Protein 7Q3S (pdb70)

Sequence (453 aa):
QQTVILYPSPGVGHIVPMVQLAKVFLRHGCCDVTMVIAEPAASSPDFRIVDLDRVAASNPAITFHVLPPVPYADLAVPGKHHFLLTLQVLRRYNGELE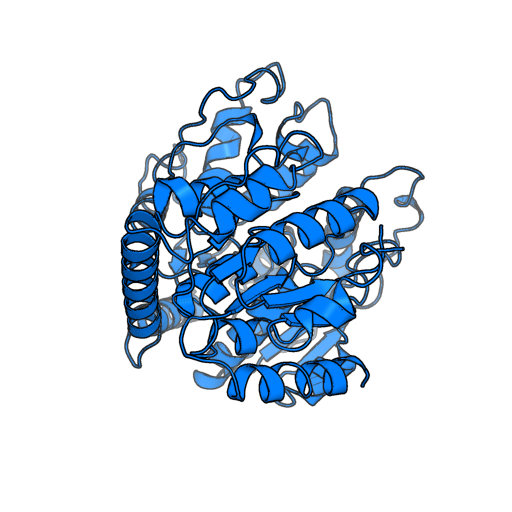RFLRSVPRERLHSLVVGMFCTDAVDVGAKLGVPVYTFFASAAATLAVVAQLPALLSGRRAGLKEELGDTPLQFLGVPPFPASHLVRELLEHPDDDDELCKTMVDVWKRCCTDGSGVLVNTFESLESSPAVQALRDPRCVPGRVLPPVYCVGPLIIGERAAETRHEECLAWLDEQPENSVVFLCFGSRCAHSAEQLRGIAVGLERSGQRFLWSVRTPAALFPEGFLQRTKDRGLVVRSWAPQVEVLRHPSTGAFMTHCGWNSTLEAITAGVPMLCWPFYAEQLMNKVFVTEGMGVGVEMMEGYTTGFIKSEEVEAKVRLLVMESEEGRHLRGRAVALKNEAQAALRDDGPSETSFARFLFDAKNL

Structure (mmCIF, N/CA/C/O backbone):
data_7Q3S
#
_entry.id   7Q3S
#
_cell.length_a   50.188
_cell.length_b   64.874
_cell.length_c   76.502
_cell.angle_alpha   90.000
_cell.angle_beta   93.789
_cell.angle_gamma   90.000
#
_symmetry.space_group_name_H-M   'P 1 21 1'
#
loop_
_entity.id
_entity.type
_entity.pdbx_description
1 polymer Glycosyltransferase
2 non-polymer "URIDINE-5'-DIPHOSPHATE"
3 water water
#
loop_
_atom_site.group_PDB
_atom_site.id
_atom_site.type_symbol
_atom_site.label_atom_id
_atom_site.label_alt_id
_atom_site.label_comp_id
_atom_site.label_asym_id
_atom_site.label_entity_id
_atom_site.label_seq_id
_atom_site.pdbx_PDB_ins_code
_atom_site.Cartn_x
_atom_site.Cartn_y
_atom_site.Cartn_z
_atom_site.occupancy
_atom_site.B_iso_or_equiv
_atom_site.auth_seq_id
_atom_site.auth_comp_id
_atom_site.auth_asym_id
_atom_site.auth_atom_id
_atom_site.pdbx_PDB_model_num
ATOM 1 N N . GLN A 1 6 ? -10.54990 -32.48272 -15.71425 1.000 66.21158 6 GLN A N 1
ATOM 2 C CA . GLN A 1 6 ? -10.30188 -31.28373 -16.52633 1.000 65.69569 6 GLN A CA 1
ATOM 3 C C . GLN A 1 6 ? -11.12491 -30.08763 -16.01520 1.000 62.09446 6 GLN A C 1
ATOM 4 O O . GLN A 1 6 ? -12.35724 -30.08053 -16.08547 1.000 68.03145 6 GLN A O 1
ATOM 17 N N . GLN A 1 7 ? -10.45047 -29.07193 -15.50268 1.000 50.82696 7 GLN A N 1
ATOM 18 C CA . GLN A 1 7 ? -11.17059 -28.04308 -14.77040 1.000 42.98522 7 GLN A CA 1
ATOM 19 C C . GLN A 1 7 ? -11.41630 -26.81783 -15.62368 1.000 36.76150 7 GLN A C 1
ATOM 20 O O . GLN A 1 7 ? -10.79941 -26.61090 -16.65327 1.000 33.65775 7 GLN A O 1
ATOM 34 N N . THR A 1 8 ? -12.33787 -26.01305 -15.16360 1.000 34.79529 8 THR A N 1
ATOM 35 C CA . THR A 1 8 ? -12.82226 -24.85045 -15.87537 1.000 34.57628 8 THR A CA 1
ATOM 36 C C . THR A 1 8 ? -12.59367 -23.64767 -14.98215 1.000 27.63131 8 THR A C 1
ATOM 37 O O . THR A 1 8 ? -12.96782 -23.65706 -13.81032 1.000 26.56227 8 THR A O 1
ATOM 48 N N . VAL A 1 9 ? -11.95281 -22.62214 -15.54285 1.000 25.24633 9 VAL A N 1
ATOM 49 C CA . VAL A 1 9 ? -11.88905 -21.32892 -14.89142 1.000 23.47783 9 VAL A CA 1
ATOM 50 C C . VAL A 1 9 ? -13.03588 -20.51367 -15.43655 1.000 22.35152 9 VAL A C 1
ATOM 51 O O . VAL A 1 9 ? -13.34770 -20.59266 -16.62682 1.000 23.17381 9 VAL A O 1
ATOM 64 N N . ILE A 1 10 ? -13.68074 -19.73758 -14.57056 1.000 22.30536 10 ILE A N 1
ATOM 65 C CA . ILE A 1 10 ? -14.72583 -18.81696 -14.99069 1.000 22.65311 10 ILE A CA 1
ATOM 66 C C . ILE A 1 10 ? -14.13125 -17.42098 -14.89819 1.000 22.19838 10 ILE A C 1
ATOM 67 O O . ILE A 1 10 ? -13.75067 -16.98779 -13.79115 1.000 21.39668 10 ILE A O 1
ATOM 83 N N . LEU A 1 11 ? -14.09056 -16.73482 -16.03369 1.000 21.95550 11 LEU A N 1
ATOM 84 C CA . LEU A 1 11 ? -13.57561 -15.37133 -16.15086 1.000 20.17369 11 LEU A CA 1
ATOM 85 C C . LEU A 1 11 ? -14.79481 -14.45884 -16.24287 1.000 20.98919 11 LEU A C 1
ATOM 86 O O . LEU A 1 11 ? -15.66791 -14.71854 -17.06146 1.000 22.02963 11 LEU A O 1
ATOM 102 N N . TYR A 1 12 ? -14.80991 -13.37387 -15.47786 1.000 19.61805 12 TYR A N 1
ATOM 103 C CA . TYR A 1 12 ? -16.01446 -12.53835 -15.30935 1.000 19.29404 12 TYR A CA 1
ATOM 104 C C . TYR A 1 12 ? -15.58114 -11.10258 -15.36598 1.000 19.52412 12 TYR A C 1
ATOM 105 O O . TYR A 1 12 ? -15.48138 -10.43496 -14.33221 1.000 19.20881 12 TYR A O 1
ATOM 123 N N . PRO A 1 13 ? -15.30431 -10.59012 -16.57676 1.000 19.32549 13 PRO A N 1
ATOM 124 C CA . PRO A 1 13 ? -14.67306 -9.25587 -16.71455 1.000 19.12466 13 PRO A CA 1
ATOM 125 C C . PRO A 1 13 ? -15.66318 -8.13835 -16.39686 1.000 18.63023 13 PRO A C 1
ATOM 126 O O . PRO A 1 13 ? -16.88627 -8.28941 -16.49371 1.000 20.00822 13 PRO A O 1
ATOM 137 N N . SER A 1 14 ? -15.10537 -6.99451 -16.06660 1.000 18.35693 14 SER A N 1
ATOM 138 C CA . SER A 1 14 ? -15.91069 -5.76467 -16.05127 1.000 20.38048 14 SER A CA 1
ATOM 139 C C . SER A 1 14 ? -16.11069 -5.25240 -17.47475 1.000 19.67200 14 SER A C 1
ATOM 140 O O . SER A 1 14 ? -15.58363 -5.76718 -18.44605 1.000 18.76052 14 SER A O 1
ATOM 148 N N . PRO A 1 15 ? -17.01835 -4.29733 -17.66313 1.000 19.41047 15 PRO A N 1
ATOM 149 C CA . PRO A 1 15 ? -17.30164 -3.82312 -19.03236 1.000 19.49598 15 PRO A CA 1
ATOM 150 C C . PRO A 1 15 ? -16.16152 -3.01592 -19.55360 1.000 19.42851 15 PRO A C 1
ATOM 151 O O . PRO A 1 15 ? -15.39372 -2.45864 -18.77319 1.000 18.17042 15 PRO A O 1
ATOM 162 N N . GLY A 1 16 ? -16.06640 -2.98526 -20.88448 1.000 22.37587 16 GLY A N 1
ATOM 163 C CA . GLY A 1 16 ? -15.13313 -2.09332 -21.54561 1.000 24.40267 16 GLY A CA 1
ATOM 164 C C . GLY A 1 16 ? -13.98488 -2.83957 -22.19271 1.000 22.92904 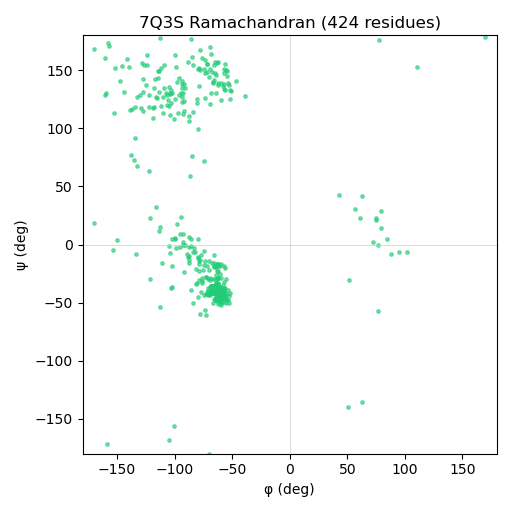16 GLY A C 1
ATOM 165 O O . GLY A 1 16 ? -13.55916 -3.90174 -21.72752 1.000 21.03564 16 GLY A O 1
ATOM 169 N N . VAL A 1 17 ? -13.42280 -2.21606 -23.26043 1.000 22.23457 17 VAL A N 1
ATOM 170 C CA . VAL A 1 17 ? -12.31204 -2.82264 -23.99795 1.000 20.70706 17 VAL A CA 1
ATOM 171 C C . VAL A 1 17 ? -11.15725 -3.11120 -23.06073 1.000 20.48767 17 VAL A C 1
ATOM 172 O O . VAL A 1 17 ? -10.49718 -4.13333 -23.17911 1.000 20.46032 17 VAL A O 1
ATOM 185 N N . GLY A 1 18 ? -10.87814 -2.22046 -22.12296 1.000 20.70334 18 GLY A N 1
ATOM 186 C CA . GLY A 1 18 ? -9.71298 -2.28997 -21.25328 1.000 21.52044 18 GLY A CA 1
ATOM 187 C C . GLY A 1 18 ? -9.80499 -3.35154 -20.19288 1.000 20.29243 18 GLY A C 1
ATOM 188 O O . GLY A 1 18 ? -8.80685 -3.69934 -19.54686 1.000 20.46440 18 GLY A O 1
ATOM 192 N N . HIS A 1 19 ? -11.00830 -3.87012 -19.99649 1.000 20.07464 19 HIS A N 1
ATOM 193 C CA . HIS A 1 19 ? -11.24576 -4.96616 -19.07246 1.000 20.43193 19 HIS A CA 1
ATOM 194 C C . HIS A 1 19 ? -11.41496 -6.29108 -19.80313 1.000 21.61783 19 HIS A C 1
ATOM 195 O O . HIS A 1 19 ? -10.93591 -7.29416 -19.31179 1.000 21.84322 19 HIS A O 1
ATOM 209 N N . ILE A 1 20 ? -12.05358 -6.30675 -20.97360 1.000 20.76901 20 ILE A N 1
ATOM 210 C CA . ILE A 1 20 ? -12.32010 -7.53692 -21.70068 1.000 22.60324 20 ILE A CA 1
ATOM 211 C C . ILE A 1 20 ? -11.08997 -8.01153 -22.45788 1.000 22.99848 20 ILE A C 1
ATOM 212 O O . ILE A 1 20 ? -10.76664 -9.22288 -22.45492 1.000 24.00868 20 ILE A O 1
ATOM 228 N N . VAL A 1 21 ? -10.39982 -7.08037 -23.14635 1.000 23.04713 21 VAL A N 1
ATOM 229 C CA . VAL A 1 21 ? -9.25531 -7.46441 -23.98518 1.000 25.24081 21 VAL A CA 1
ATOM 230 C C . VAL A 1 21 ? -8.15631 -8.13554 -23.17476 1.000 22.38308 21 VAL A C 1
ATOM 231 O O . VAL A 1 21 ? -7.71240 -9.23533 -23.55074 1.000 22.57613 21 VAL A O 1
ATOM 244 N N . PRO A 1 22 ? -7.67416 -7.56552 -22.07528 1.000 22.54761 22 PRO A N 1
ATOM 245 C CA . PRO A 1 22 ? -6.67860 -8.28138 -21.27332 1.000 20.41049 22 PRO A CA 1
ATOM 246 C C . PRO A 1 22 ? -7.22819 -9.60531 -20.68168 1.000 20.03019 22 PRO A C 1
ATOM 247 O O . PRO A 1 22 ? -6.43678 -10.48807 -20.40899 1.000 20.93242 22 PRO A O 1
ATOM 258 N N . MET A 1 23 ? -8.51421 -9.71021 -20.39677 1.000 18.24751 23 MET A N 1
ATOM 259 C CA . MET A 1 23 ? -9.07346 -10.96945 -19.84218 1.000 17.41795 23 MET A CA 1
ATOM 260 C C . MET A 1 23 ? -9.00894 -12.06640 -20.91186 1.000 19.41626 23 MET A C 1
ATOM 261 O O . MET A 1 23 ? -8.81424 -13.23347 -20.55979 1.000 18.51004 23 MET A O 1
ATOM 275 N N . VAL A 1 24 ? -9.21565 -11.71793 -22.19348 1.000 18.90042 24 VAL A N 1
ATOM 276 C CA . VAL A 1 24 ? -9.07239 -12.68727 -23.29631 1.000 20.13995 24 VAL A CA 1
ATOM 277 C C . VAL A 1 24 ? -7.63590 -13.18723 -23.34436 1.000 20.32900 24 VAL A C 1
ATOM 278 O O . VAL A 1 24 ? -7.36471 -14.38592 -23.48093 1.000 22.42478 24 VAL A O 1
ATOM 291 N N . GLN A 1 25 ? -6.67563 -12.27458 -23.19156 1.000 21.21500 25 GLN A N 1
ATOM 292 C CA . GLN A 1 25 ? -5.28150 -12.69922 -23.13717 1.000 23.03017 25 GLN A CA 1
ATOM 293 C C . GLN A 1 25 ? -5.04094 -13.58952 -21.91637 1.000 21.40559 25 GLN A C 1
ATOM 294 O O . GLN A 1 25 ? -4.31535 -14.58310 -22.01126 1.000 22.08513 25 GLN A O 1
ATOM 308 N N . LEU A 1 26 ? -5.58841 -13.22508 -20.76101 1.000 18.79873 26 LEU A N 1
ATOM 309 C CA . LEU A 1 26 ? -5.48659 -14.09840 -19.56770 1.000 18.23767 26 LEU A CA 1
ATOM 310 C C . LEU A 1 26 ? -6.06390 -15.46861 -19.86519 1.000 19.39876 26 LEU A C 1
ATOM 311 O O . LEU A 1 26 ? -5.45784 -16.50183 -19.49788 1.000 19.81422 26 LEU A O 1
ATOM 327 N N . ALA A 1 27 ? -7.19580 -15.50180 -20.57785 1.000 19.62961 27 ALA A N 1
ATOM 328 C CA . ALA A 1 27 ? -7.79538 -16.79583 -20.96343 1.000 21.56500 27 ALA A CA 1
ATOM 329 C C . ALA A 1 27 ? -6.78119 -17.66611 -21.70237 1.000 22.00598 27 ALA A C 1
ATOM 330 O O . ALA A 1 27 ? -6.71038 -18.88650 -21.48151 1.000 21.59472 27 ALA A O 1
ATOM 337 N N . LYS A 1 28 ? -6.00017 -17.05868 -22.62008 1.000 21.66760 28 LYS A N 1
ATOM 338 C CA . LYS A 1 28 ? -5.03573 -17.83212 -23.39894 1.000 20.81111 28 LYS A CA 1
ATOM 339 C C . LYS A 1 28 ? -3.96844 -18.41360 -22.48698 1.000 18.87907 28 LYS A C 1
ATOM 340 O O . LYS A 1 28 ? -3.44915 -19.49207 -22.77564 1.000 20.67326 28 LYS A O 1
ATOM 359 N N . VAL A 1 29 ? -3.58989 -17.70336 -21.43061 1.000 18.93877 29 VAL A N 1
ATOM 360 C CA . VAL A 1 29 ? -2.66416 -18.25567 -20.44328 1.000 19.74638 29 VAL A CA 1
ATOM 361 C C . VAL A 1 29 ? -3.25401 -19.47153 -19.74657 1.000 20.35014 29 VAL A C 1
ATOM 362 O O . VAL A 1 29 ? -2.60470 -20.51928 -19.67009 1.000 21.42519 29 VAL A O 1
ATOM 375 N N . PHE A 1 30 ? -4.48351 -19.38595 -19.27536 1.000 20.22877 30 PHE A N 1
ATOM 376 C CA . PHE A 1 30 ? -5.11778 -20.55419 -18.66850 1.000 20.02532 30 PHE A CA 1
ATOM 377 C C . PHE A 1 30 ? -5.11305 -21.72427 -19.64265 1.000 22.15636 30 PHE A C 1
ATOM 378 O O . PHE A 1 30 ? -4.84304 -22.86379 -19.23188 1.000 21.66197 30 PHE A O 1
ATOM 395 N N . LEU A 1 31 ? -5.50845 -21.48402 -20.89953 1.000 21.96005 31 LEU A N 1
ATOM 396 C CA . LEU A 1 31 ? -5.54417 -22.58983 -21.88694 1.000 24.19264 31 LEU A CA 1
ATOM 397 C C . LEU A 1 31 ? -4.16736 -23.22950 -22.06585 1.000 24.71279 31 LEU A C 1
ATOM 398 O O . LEU A 1 31 ? -4.05598 -24.44975 -22.24255 1.000 25.06013 31 LEU A O 1
ATOM 414 N N . ARG A 1 32 ? -3.11620 -22.39627 -22.08738 1.000 26.39890 32 ARG A N 1
ATOM 415 C CA . ARG A 1 32 ? -1.74671 -22.87743 -22.26046 1.000 28.69812 32 ARG A CA 1
ATOM 416 C C . ARG A 1 32 ? -1.37300 -23.78341 -21.12412 1.000 29.19330 32 ARG A C 1
ATOM 417 O O . ARG A 1 32 ? -0.56777 -24.71552 -21.30683 1.000 30.58990 32 ARG A O 1
ATOM 438 N N . HIS A 1 33 ? -1.97426 -23.55746 -19.93825 1.000 28.83090 33 HIS A N 1
ATOM 439 C CA . HIS A 1 33 ? -1.69893 -24.35071 -18.75133 1.000 29.74408 33 HIS A CA 1
ATOM 440 C C . HIS A 1 33 ? -2.71130 -25.45902 -18.49279 1.000 33.69041 33 HIS A C 1
ATOM 441 O O . HIS A 1 33 ? -2.80357 -25.91034 -17.35644 1.000 36.58302 33 HIS A O 1
ATOM 455 N N . GLY A 1 34 ? -3.51758 -25.86147 -19.48216 1.000 32.33650 34 GLY A N 1
ATOM 456 C CA . GLY A 1 34 ? -4.38512 -27.02282 -19.33466 1.000 32.10667 34 GLY A CA 1
ATOM 457 C C . GLY A 1 34 ? -5.71910 -26.81925 -18.64576 1.000 30.25021 34 GLY A C 1
ATOM 458 O O . GLY A 1 34 ? -6.26989 -27.77363 -18.06350 1.000 32.83194 34 GLY A O 1
ATOM 462 N N A CYS A 1 35 ? -6.21248 -25.59381 -18.61360 0.580 27.17030 35 CYS A N 1
ATOM 463 N N B CYS A 1 35 ? -6.28991 -25.62700 -18.71682 0.420 27.29117 35 CYS A N 1
ATOM 464 C CA A CYS A 1 35 ? -7.54667 -25.30648 -18.11406 0.580 26.97150 35 CYS A CA 1
ATOM 465 C CA B CYS A 1 35 ? -7.51711 -25.28745 -17.99825 0.420 26.92255 35 CYS A CA 1
ATOM 466 C C A CYS A 1 35 ? -8.50345 -25.07223 -19.27193 0.580 27.79503 35 CYS A C 1
ATOM 467 C C B CYS A 1 35 ? -8.53948 -24.76284 -18.99151 0.420 27.19871 35 CYS A C 1
ATOM 468 O O A CYS A 1 35 ? -8.12240 -24.68718 -20.38054 0.580 27.23585 35 CYS A O 1
ATOM 469 O O B CYS A 1 35 ? -8.22784 -23.81562 -19.72771 0.420 26.28634 35 CYS A O 1
ATOM 484 N N . ASP A 1 36 ? -9.74010 -25.36747 -19.02390 1.000 28.20466 36 ASP A N 1
ATOM 485 C CA . ASP A 1 36 ? -10.81361 -24.89853 -19.88250 1.000 28.76292 36 ASP A CA 1
ATOM 486 C C . ASP A 1 36 ? -11.22248 -23.52607 -19.37180 1.000 26.06594 36 ASP A C 1
ATOM 487 O O . ASP A 1 36 ? -11.05952 -23.22773 -18.18440 1.000 25.54109 36 ASP A O 1
ATOM 497 N N . VAL A 1 37 ? -11.73851 -22.70915 -20.28054 1.000 23.31078 37 VAL A N 1
ATOM 498 C CA . VAL A 1 37 ? -12.15896 -21.34626 -19.94136 1.000 22.30526 37 VAL A CA 1
ATOM 499 C C . VAL A 1 37 ? -13.57910 -21.12645 -20.41058 1.000 22.43252 37 VAL A C 1
ATOM 500 O O . VAL A 1 37 ? -13.88423 -21.29969 -21.59407 1.000 24.03668 37 VAL A O 1
ATOM 513 N N . THR A 1 38 ? -14.40373 -20.60342 -19.50701 1.000 23.23035 38 THR A N 1
ATOM 514 C CA . THR A 1 38 ? -15.65177 -19.93961 -19.86801 1.000 24.47211 38 THR A CA 1
ATOM 515 C C . THR A 1 38 ? -15.57487 -18.48320 -19.45507 1.000 23.57925 38 THR A C 1
ATOM 516 O O . THR A 1 38 ? -15.23797 -18.18521 -18.30205 1.000 23.31246 38 THR A O 1
ATOM 527 N N . MET A 1 39 ? -15.84000 -17.59868 -20.39616 1.000 24.47368 39 MET A N 1
ATOM 528 C CA . MET A 1 39 ? -15.87721 -16.17314 -20.09179 1.000 24.83451 39 MET A CA 1
ATOM 529 C C . MET A 1 39 ? -17.33506 -15.73056 -20.06017 1.000 26.26364 39 MET A C 1
ATOM 530 O O . MET A 1 39 ? -18.08806 -15.94245 -21.03052 1.000 27.30504 39 MET A O 1
ATOM 544 N N . VAL A 1 40 ? -17.73712 -15.24989 -18.89669 1.000 25.40922 40 VAL A N 1
ATOM 545 C CA . VAL A 1 40 ? -19.11464 -14.89314 -18.59696 1.000 24.69964 40 VAL A CA 1
ATOM 546 C C . VAL A 1 40 ? -19.22675 -13.39982 -18.73754 1.000 24.54971 40 VAL A C 1
ATOM 547 O O . VAL A 1 40 ? -18.46504 -12.66441 -18.10169 1.000 23.21827 40 VAL A O 1
ATOM 560 N N . ILE A 1 41 ? -20.16690 -12.95138 -19.55803 1.000 25.83321 41 ILE A N 1
ATOM 561 C CA . ILE A 1 41 ? -20.29162 -11.56079 -19.97023 1.000 26.60285 41 ILE A CA 1
ATOM 562 C C . ILE A 1 41 ? -21.55975 -10.99938 -19.36676 1.000 26.26357 41 ILE A C 1
ATOM 563 O O . ILE A 1 41 ? -22.65659 -11.49547 -19.64583 1.000 28.25560 41 ILE A O 1
ATOM 579 N N . ALA A 1 42 ? -21.40893 -9.98542 -18.54355 1.000 24.70240 42 ALA A N 1
ATOM 580 C CA . ALA A 1 42 ? -22.52690 -9.22429 -17.98278 1.000 26.09049 42 ALA A CA 1
ATOM 581 C C . ALA A 1 42 ? -22.57757 -7.91833 -18.73996 1.000 28.12164 42 ALA A C 1
ATOM 582 O O . ALA A 1 42 ? -21.66261 -7.08092 -18.60146 1.000 27.70779 42 ALA A O 1
ATOM 589 N N . GLU A 1 43 ? -23.62541 -7.74706 -19.54584 1.000 29.63034 43 GLU A N 1
ATOM 590 C CA . GLU A 1 43 ? -23.67670 -6.54296 -20.33654 1.000 27.95977 43 GLU A CA 1
ATOM 591 C C . GLU A 1 43 ? -24.13532 -5.36092 -19.48685 1.000 24.92209 43 GLU A C 1
ATOM 592 O O . GLU A 1 43 ? -25.07792 -5.46921 -18.70793 1.000 25.23952 43 GLU A O 1
ATOM 604 N N . PRO A 1 44 ? -23.48295 -4.18563 -19.62789 1.000 22.66838 44 PRO A N 1
ATOM 605 C CA . PRO A 1 44 ? -23.95362 -3.00121 -18.92675 1.000 22.33779 44 PRO A CA 1
ATOM 606 C C . PRO A 1 44 ? -25.26141 -2.52257 -19.53425 1.000 25.40024 44 PRO A C 1
ATOM 607 O O . PRO A 1 44 ? -25.79438 -3.14191 -20.46961 1.000 26.53112 44 PRO A O 1
ATOM 618 N N . ALA A 1 45 ? -25.80552 -1.44947 -18.99583 1.000 26.55465 45 ALA A N 1
ATOM 619 C CA . ALA A 1 45 ? -26.96160 -0.82480 -19.59492 1.000 28.77484 45 ALA A CA 1
ATOM 620 C C . ALA A 1 45 ? -26.65133 -0.44100 -21.03426 1.000 29.54111 45 ALA A C 1
ATOM 621 O O . ALA A 1 45 ? -25.50215 -0.10818 -21.38758 1.000 30.09589 45 ALA A O 1
ATOM 628 N N . ALA A 1 46 ? -27.70034 -0.42560 -21.85477 1.000 30.99879 46 ALA A N 1
ATOM 629 C CA . ALA A 1 46 ? -27.50611 -0.09578 -23.25515 1.000 30.93050 46 ALA A CA 1
ATOM 630 C C . ALA A 1 46 ? -27.04986 1.34839 -23.44981 1.000 31.54082 46 ALA A C 1
ATOM 631 O O . ALA A 1 46 ? -26.52492 1.67963 -24.52555 1.000 34.02318 46 ALA A O 1
ATOM 638 N N . SER A 1 47 ? -27.25723 2.21388 -22.44716 1.000 29.26316 47 SER A N 1
ATOM 639 C CA . SER A 1 47 ? -26.77761 3.59966 -22.51604 1.000 28.97602 47 SER A CA 1
ATOM 640 C C . SER A 1 47 ? -25.31544 3.76826 -22.09768 1.000 27.45069 47 SER A C 1
ATOM 641 O O . SER A 1 47 ? -24.75421 4.87863 -22.23729 1.000 27.89948 47 SER A O 1
ATOM 649 N N . SER A 1 48 ? -24.66651 2.71165 -21.59542 1.000 25.38353 48 SER A N 1
ATOM 650 C CA . SER A 1 48 ? -23.25949 2.81195 -21.21044 1.000 25.31380 48 SER A CA 1
ATOM 651 C C . SER A 1 48 ? -22.39912 3.02730 -22.45195 1.000 25.64536 48 SER A C 1
ATOM 652 O O . SER A 1 48 ? -22.58863 2.35902 -23.47873 1.000 26.47758 48 SER A O 1
ATOM 660 N N . PRO A 1 49 ? -21.39494 3.88582 -22.37686 1.000 26.52992 49 PRO A N 1
ATOM 661 C CA . PRO A 1 49 ? -20.45813 4.00537 -23.51330 1.000 27.43185 49 PRO A CA 1
ATOM 662 C C . PRO A 1 49 ? -19.73633 2.72020 -23.75083 1.000 26.43723 49 PRO A C 1
ATOM 663 O O . PRO A 1 49 ? -19.09933 2.57759 -24.80156 1.000 28.60769 49 PRO A O 1
ATOM 674 N N . ASP A 1 50 ? -19.73312 1.80245 -22.78016 1.000 24.27350 50 ASP A N 1
ATOM 675 C CA . ASP A 1 50 ? -19.09245 0.49316 -22.95478 1.000 23.76116 50 ASP A CA 1
ATOM 676 C C . ASP A 1 50 ? -20.06324 -0.61680 -23.39657 1.000 26.25088 50 ASP A C 1
ATOM 677 O O . ASP A 1 50 ? -19.64591 -1.79230 -23.45393 1.000 28.35020 50 ASP A O 1
ATOM 686 N N . PHE A 1 51 ? -21.29686 -0.27585 -23.75222 1.000 26.62803 51 PHE A N 1
ATOM 687 C CA . PHE A 1 51 ? -22.24985 -1.27098 -24.23214 1.000 26.26041 51 PHE A CA 1
ATOM 688 C C . PHE A 1 51 ? -21.81768 -1.77603 -25.60171 1.000 28.61362 51 PHE A C 1
ATOM 689 O O . PHE A 1 51 ? -21.75515 -0.99356 -26.56447 1.000 28.41439 51 PHE A O 1
ATOM 706 N N . ARG A 1 52 ? -21.59761 -3.08950 -25.69094 1.000 30.46926 52 ARG A N 1
ATOM 707 C CA . ARG A 1 52 ? -21.16373 -3.74429 -26.91827 1.000 31.72307 52 ARG A CA 1
ATOM 708 C C . ARG A 1 52 ? -20.07451 -2.96359 -27.64449 1.000 32.36471 52 ARG A C 1
ATOM 709 O O . ARG A 1 52 ? -20.10933 -2.84925 -28.88108 1.000 34.96587 52 ARG A O 1
ATOM 730 N N . ILE A 1 53 ? -19.10304 -2.44346 -26.88427 1.000 30.12529 53 ILE A N 1
ATOM 731 C CA . ILE A 1 53 ? -17.96093 -1.77197 -27.48542 1.000 30.29618 53 ILE A CA 1
ATOM 732 C C . ILE A 1 53 ? -16.97150 -2.80202 -28.01001 1.000 30.96769 53 ILE A C 1
ATOM 733 O O . ILE A 1 53 ? -16.22674 -2.51125 -28.94994 1.000 32.67662 53 ILE A O 1
ATOM 749 N N . VAL A 1 54 ? -17.00654 -4.01073 -27.47251 1.000 31.61709 54 VAL A N 1
ATOM 750 C CA . VAL A 1 54 ? -16.30004 -5.17137 -28.02130 1.000 34.56722 54 VAL A CA 1
ATOM 751 C C . VAL A 1 54 ? -17.33748 -6.01778 -28.74634 1.000 38.28295 54 VAL A C 1
ATOM 752 O O . VAL A 1 54 ? -18.42484 -6.27667 -28.21178 1.000 38.51101 54 VAL A O 1
ATOM 765 N N . ASP A 1 55 ? -17.03458 -6.40027 -29.98462 1.000 41.36452 55 ASP A N 1
ATOM 766 C CA . ASP A 1 55 ? -17.92415 -7.26780 -30.76892 1.000 44.66883 55 ASP A CA 1
ATOM 767 C C . ASP A 1 55 ? -17.67623 -8.69450 -30.28295 1.000 40.77452 55 ASP A C 1
ATOM 768 O O . ASP A 1 55 ? -16.66951 -9.31115 -30.66384 1.000 39.16596 55 ASP A O 1
ATOM 777 N N . LEU A 1 56 ? -18.55589 -9.19551 -29.40002 1.000 40.08831 56 LEU A N 1
ATOM 778 C CA . LEU A 1 56 ? -18.29936 -10.49959 -28.77771 1.000 41.08160 56 LEU A CA 1
ATOM 779 C C . LEU A 1 56 ? -18.46501 -11.65453 -29.77978 1.000 38.98119 56 LEU A C 1
ATOM 780 O O . LEU A 1 56 ? -17.77355 -12.67640 -29.65549 1.000 36.06586 56 LEU A O 1
ATOM 796 N N . ASP A 1 57 ? -19.33025 -11.50391 -30.78721 1.000 41.64168 57 ASP A N 1
ATOM 797 C CA . ASP A 1 57 ? -19.42821 -12.52990 -31.82751 1.000 45.33177 57 ASP A CA 1
ATOM 798 C C . ASP A 1 57 ? -18.08019 -12.71861 -32.52188 1.000 45.99093 57 ASP A C 1
ATOM 799 O O . ASP A 1 57 ? -17.58804 -13.85011 -32.66273 1.000 45.05825 57 ASP A O 1
ATOM 808 N N . ARG A 1 58 ? -17.42689 -11.60323 -32.88237 1.000 47.42743 58 ARG A N 1
ATOM 809 C CA . ARG A 1 58 ? -16.08729 -11.65274 -33.46114 1.000 47.11955 58 ARG A CA 1
ATOM 810 C C . ARG A 1 58 ? -15.05240 -12.21735 -32.48450 1.000 39.63902 58 ARG A C 1
ATOM 811 O O . ARG A 1 58 ? -14.11199 -12.91928 -32.89945 1.000 38.86874 58 ARG A O 1
ATOM 832 N N . VAL A 1 59 ? -15.14908 -11.86490 -31.19640 1.000 35.40090 59 VAL A N 1
ATOM 833 C CA . VAL A 1 59 ? -14.16715 -12.35772 -30.23843 1.000 35.70644 59 VAL A CA 1
ATOM 834 C C . VAL A 1 59 ? -14.28448 -13.86653 -30.09970 1.000 33.95766 59 VAL A C 1
ATOM 835 O O . VAL A 1 59 ? -13.26956 -14.59143 -30.04217 1.000 34.20563 59 VAL A O 1
ATOM 848 N N . ALA A 1 60 ? -15.51797 -14.36544 -30.06139 1.000 35.78056 60 ALA A N 1
ATOM 849 C CA . ALA A 1 60 ? -15.69266 -15.80348 -29.92497 1.000 38.28745 60 ALA A CA 1
ATOM 850 C C . ALA A 1 60 ? -15.16308 -16.53261 -31.15327 1.000 39.04356 60 ALA A C 1
ATOM 851 O O . ALA A 1 60 ? -14.47460 -17.54812 -31.01579 1.000 39.42539 60 ALA A O 1
ATOM 858 N N . ALA A 1 61 ? -15.41589 -15.99771 -32.35373 1.000 39.47257 61 ALA A N 1
ATOM 859 C CA . ALA A 1 61 ? -14.91649 -16.61413 -33.58342 1.000 42.07769 61 ALA A CA 1
ATOM 860 C C . ALA A 1 61 ? -13.40296 -16.63517 -33.61971 1.000 39.33299 61 ALA A C 1
ATOM 861 O O . ALA A 1 61 ? -12.79865 -17.59518 -34.12030 1.000 38.66766 61 ALA A O 1
ATOM 868 N N . SER A 1 62 ? -12.77129 -15.61435 -33.05186 1.000 40.66798 62 SER A N 1
ATOM 869 C CA . SER A 1 62 ? -11.32213 -15.55517 -32.98724 1.000 45.76415 62 SER A CA 1
ATOM 870 C C . SER A 1 62 ? -10.71144 -16.48355 -31.94864 1.000 46.19068 62 SER A C 1
ATOM 871 O O . SER A 1 62 ? -9.51244 -16.76282 -32.02476 1.000 47.73322 62 SER A O 1
ATOM 879 N N . ASN A 1 63 ? -11.47291 -16.89754 -30.94417 1.000 43.31287 63 ASN A N 1
ATOM 880 C CA . ASN A 1 63 ? -10.96442 -17.72944 -29.85324 1.000 40.02976 63 ASN A CA 1
ATOM 881 C C . ASN A 1 63 ? -11.93639 -18.87397 -29.64862 1.000 38.27201 63 ASN A C 1
ATOM 882 O O . ASN A 1 63 ? -12.62806 -18.96913 -28.63608 1.000 36.15783 63 ASN A O 1
ATOM 893 N N . PRO A 1 64 ? -12.02432 -19.76749 -30.62070 1.000 39.30202 64 PRO A N 1
ATOM 894 C CA . PRO A 1 64 ? -13.00123 -20.85161 -30.52158 1.000 38.93755 64 PRO A CA 1
ATOM 895 C C . PRO A 1 64 ? -12.78237 -21.78843 -29.34597 1.000 36.44806 64 PRO A C 1
ATOM 896 O O . PRO A 1 64 ? -13.70144 -22.54732 -29.02106 1.000 37.33026 64 PRO A O 1
ATOM 907 N N . ALA A 1 65 ? -11.59706 -21.82198 -28.72824 1.000 34.52598 65 ALA A N 1
ATOM 908 C CA . ALA A 1 65 ? -11.38985 -22.72900 -27.59279 1.000 36.32705 65 ALA A CA 1
ATOM 909 C C . ALA A 1 65 ? -11.96193 -22.19343 -26.27080 1.000 36.56512 65 ALA A C 1
ATOM 910 O O . ALA A 1 65 ? -12.02986 -22.93978 -25.28675 1.000 37.80343 65 ALA A O 1
ATOM 917 N N . ILE A 1 66 ? -12.36545 -20.92814 -26.24509 1.000 34.63164 66 ILE A N 1
ATOM 918 C CA . ILE A 1 66 ? -13.03784 -20.29295 -25.12237 1.000 31.43221 66 ILE A CA 1
ATOM 919 C C . ILE A 1 66 ? -14.53861 -20.41341 -25.29149 1.000 31.18152 66 ILE A C 1
ATOM 920 O O . ILE A 1 66 ? -15.08926 -20.22815 -26.38669 1.000 32.50435 66 ILE A O 1
ATOM 936 N N . THR A 1 67 ? -15.20294 -20.70530 -24.20159 1.000 29.97948 67 THR A N 1
ATOM 937 C CA . THR A 1 67 ? -16.65187 -20.73001 -24.19073 1.000 30.24405 67 THR A CA 1
ATOM 938 C C . THR A 1 67 ? -17.09116 -19.36084 -23.73501 1.000 29.86244 67 THR A C 1
ATOM 939 O O . THR A 1 67 ? -16.61096 -18.90075 -22.71788 1.000 28.03192 67 THR A O 1
ATOM 950 N N . PHE A 1 68 ? -17.95135 -18.70401 -24.49775 1.000 30.90989 68 PHE A N 1
ATOM 951 C CA . PHE A 1 68 ? -18.46906 -17.39243 -24.10158 1.000 30.22310 68 PHE A CA 1
ATOM 952 C C . PHE A 1 68 ? -19.92921 -17.53359 -23.71487 1.000 31.52420 68 PHE A C 1
ATOM 953 O O . PHE A 1 68 ? -20.69540 -18.26016 -24.35594 1.000 36.09642 68 PHE A O 1
ATOM 970 N N . HIS A 1 69 ? -20.28583 -16.92771 -22.60138 1.000 28.32116 69 HIS A N 1
ATOM 971 C CA . HIS A 1 69 ? -21.62386 -17.07168 -22.04687 1.000 29.74732 69 HIS A CA 1
ATOM 972 C C . HIS A 1 69 ? -22.09233 -15.69151 -21.65015 1.000 30.28286 69 HIS A C 1
ATOM 973 O O . HIS A 1 69 ? -21.48091 -15.06990 -20.78819 1.000 28.61956 69 HIS A O 1
ATOM 987 N N . VAL A 1 70 ? -23.16469 -15.21918 -22.25755 1.000 32.49566 70 VAL A N 1
ATOM 988 C CA . VAL A 1 70 ? -23.74363 -13.92987 -21.88889 1.000 31.27493 70 VAL A CA 1
ATOM 989 C C . VAL A 1 70 ? -24.82497 -14.19240 -20.85737 1.000 32.03479 70 VAL A C 1
ATOM 990 O O . VAL A 1 70 ? -25.77709 -14.92962 -21.11545 1.000 34.28787 70 VAL A O 1
ATOM 1003 N N . LEU A 1 71 ? -24.70340 -13.57673 -19.69187 1.000 29.58972 71 LEU A N 1
ATOM 1004 C CA . LEU A 1 71 ? -25.74890 -13.76964 -18.69675 1.000 30.85573 71 LEU A CA 1
ATOM 1005 C C . LEU A 1 71 ? -27.09484 -13.19956 -19.16023 1.000 30.39928 71 LEU A C 1
ATOM 1006 O O . LEU A 1 71 ? -27.15999 -12.13508 -19.80762 1.000 30.81485 71 LEU A O 1
ATOM 1022 N N . PRO A 1 72 ? -28.20096 -13.82671 -18.73646 1.000 30.75107 72 PRO A N 1
ATOM 1023 C CA . PRO A 1 72 ? -29.53440 -13.23619 -18.95861 1.000 31.77521 72 PRO A CA 1
ATOM 1024 C C . PRO A 1 72 ? -29.60622 -11.82626 -18.41899 1.000 31.29838 72 PRO A C 1
ATOM 1025 O O . PRO A 1 72 ? -28.97643 -11.49447 -17.40019 1.000 29.63743 72 PRO A O 1
ATOM 1036 N N . PRO A 1 73 ? -30.33881 -10.96257 -19.08826 1.000 32.21052 73 PRO A N 1
ATOM 1037 C CA . PRO A 1 73 ? -30.37702 -9.56389 -18.65114 1.000 31.61706 73 PRO A CA 1
ATOM 1038 C C . PRO A 1 73 ? -31.11443 -9.38304 -17.32253 1.000 29.92657 73 PRO A C 1
ATOM 1039 O O . PRO A 1 73 ? -32.04591 -10.13598 -16.98988 1.000 31.25081 73 PRO A O 1
ATOM 1050 N N . VAL A 1 74 ? -30.69634 -8.33907 -16.58849 1.000 29.00828 74 VAL A N 1
ATOM 1051 C CA . VAL A 1 74 ? -31.31489 -7.97044 -15.31674 1.000 30.93920 74 VAL A CA 1
ATOM 1052 C C . VAL A 1 74 ? -32.03665 -6.63468 -15.47821 1.000 29.69918 74 VAL A C 1
ATOM 1053 O O . VAL A 1 74 ? -31.62677 -5.80688 -16.32649 1.000 29.12015 74 VAL A O 1
ATOM 1066 N N . PRO A 1 75 ? -33.09552 -6.37984 -14.70615 1.000 30.77430 75 PRO A N 1
ATOM 1067 C CA . PRO A 1 75 ? -33.79391 -5.08762 -14.82407 1.000 31.31481 75 PRO A CA 1
ATOM 1068 C C . PRO A 1 75 ? -32.94749 -3.96324 -14.27670 1.000 30.07763 75 PRO A C 1
ATOM 1069 O O . PRO A 1 75 ? -32.26843 -4.12951 -13.26031 1.000 29.30754 75 PRO A O 1
ATOM 1080 N N . TYR A 1 76 ? -33.04964 -2.77674 -14.93041 1.000 30.11730 76 TYR A N 1
ATOM 1081 C CA . TYR A 1 76 ? -32.29751 -1.59309 -14.48704 1.000 30.18290 76 TYR A CA 1
ATOM 1082 C C . TYR A 1 76 ? -32.99420 -0.29100 -14.87653 1.000 31.52235 76 TYR A C 1
ATOM 1083 O O . TYR A 1 76 ? -32.49655 0.80434 -14.52954 1.000 31.85779 76 TYR A O 1
ATOM 1101 N N . ALA A 1 77 ? -34.09631 -0.35298 -15.62244 1.000 32.32341 77 ALA A N 1
ATOM 1102 C CA . ALA A 1 77 ? -34.73668 0.88704 -16.05675 1.000 32.76363 77 ALA A CA 1
ATOM 1103 C C . ALA A 1 77 ? -35.07523 1.79968 -14.87899 1.000 32.82639 77 ALA A C 1
ATOM 1104 O O . ALA A 1 77 ? -35.10437 3.04563 -15.02032 1.000 32.93070 77 ALA A O 1
ATOM 1111 N N . ASP A 1 78 ? -35.34264 1.19492 -13.72777 1.000 32.80412 78 ASP A N 1
ATOM 1112 C CA . ASP A 1 78 ? -35.66312 1.95102 -12.53597 1.000 33.29207 78 ASP A CA 1
ATOM 1113 C C . ASP A 1 78 ? -34.48174 2.78318 -12.08541 1.000 32.10015 78 ASP A C 1
ATOM 1114 O O . ASP A 1 78 ? -34.67359 3.85228 -11.51447 1.000 32.67379 78 ASP A O 1
ATOM 1123 N N . LEU A 1 79 ? -33.26823 2.32254 -12.36661 1.000 30.64258 79 LEU A N 1
ATOM 1124 C CA . LEU A 1 79 ? -32.05313 3.01439 -11.98136 1.000 30.18326 79 LEU A CA 1
ATOM 1125 C C . LEU A 1 79 ? -31.62736 4.04164 -13.01598 1.000 29.35418 79 LEU A C 1
ATOM 1126 O O . LEU A 1 79 ? -30.73135 4.85183 -12.71680 1.000 28.76992 79 LEU A O 1
ATOM 1142 N N . ALA A 1 80 ? -32.16194 3.98271 -14.24707 1.000 29.90465 80 ALA A N 1
ATOM 1143 C CA . ALA A 1 80 ? -31.61540 4.75935 -15.36935 1.000 29.72758 80 ALA A CA 1
ATOM 1144 C C . ALA A 1 80 ? -32.21747 6.15158 -15.41809 1.000 30.88907 80 ALA A C 1
ATOM 1145 O O . ALA A 1 80 ? -32.80259 6.59629 -16.40459 1.000 31.84955 80 ALA A O 1
ATOM 1152 N N . VAL A 1 81 ? -32.01513 6.85862 -14.31549 1.000 30.92906 81 VAL A N 1
ATOM 1153 C CA . VAL A 1 81 ? -32.63316 8.16436 -14.14124 1.000 33.70790 81 VAL A CA 1
ATOM 1154 C C . VAL A 1 81 ? -31.83652 9.19020 -14.92688 1.000 32.17644 81 VAL A C 1
ATOM 1155 O O . VAL A 1 81 ? -30.62148 8.99685 -15.13993 1.000 31.38742 81 VAL A O 1
ATOM 1168 N N . PRO A 1 82 ? -32.48870 10.26323 -15.37602 1.000 34.25000 82 PRO A N 1
ATOM 1169 C CA . PRO A 1 82 ? -31.77940 11.27083 -16.16448 1.000 35.07721 82 PRO A CA 1
ATOM 1170 C C . PRO A 1 82 ? -30.60617 11.81081 -15.35009 1.000 34.98681 82 PRO A C 1
ATOM 1171 O O . PRO A 1 82 ? -30.71537 12.05113 -14.13697 1.000 36.74186 82 PRO A O 1
ATOM 1182 N N . GLY A 1 83 ? -29.48890 11.94117 -16.01055 1.000 32.92395 83 GLY A N 1
ATOM 1183 C CA . GLY A 1 83 ? -28.35082 12.59867 -15.42496 1.000 31.69413 83 GLY A CA 1
ATOM 1184 C C . GLY A 1 83 ? -27.43999 11.71321 -14.62225 1.000 32.12507 83 GLY A C 1
ATOM 1185 O O . GLY A 1 83 ? -26.36787 12.15354 -14.22667 1.000 31.55463 83 GLY A O 1
ATOM 1189 N N . LYS A 1 84 ? -27.82270 10.47319 -14.38209 1.000 31.33904 84 LYS A N 1
ATOM 1190 C CA . LYS A 1 84 ? -26.94313 9.57781 -13.64442 1.000 29.02880 84 LYS A CA 1
ATOM 1191 C C . LYS A 1 84 ? -25.67057 9.33293 -14.42367 1.000 27.79287 84 LYS A C 1
ATOM 1192 O O . LYS A 1 84 ? -25.69951 9.01351 -15.62151 1.000 29.17586 84 LYS A O 1
ATOM 1211 N N . HIS A 1 85 ? -24.55550 9.50291 -13.74568 1.000 26.49781 85 HIS A N 1
ATOM 1212 C CA . HIS A 1 85 ? -23.26369 9.13755 -14.29310 1.000 26.64264 85 HIS A CA 1
ATOM 1213 C C . HIS A 1 85 ? -23.26899 7.71518 -14.81603 1.000 27.40330 85 HIS A C 1
ATOM 1214 O O . HIS A 1 85 ? -23.67123 6.78516 -14.11416 1.000 27.76575 85 HIS A O 1
ATOM 1228 N N . HIS A 1 86 ? -22.76631 7.50943 -16.04314 1.000 26.98688 86 HIS A N 1
ATOM 1229 C CA . HIS A 1 86 ? -22.90722 6.17107 -16.61082 1.000 26.75693 86 HIS A CA 1
ATOM 1230 C C . HIS A 1 86 ? -22.17956 5.10856 -15.78635 1.000 25.69219 86 HIS A C 1
ATOM 1231 O O . HIS A 1 86 ? -22.62305 3.93728 -15.74391 1.000 25.66240 86 HIS A O 1
ATOM 1245 N N . PHE A 1 87 ? -21.11398 5.48512 -15.09500 1.000 24.73283 87 PHE A N 1
ATOM 1246 C CA . PHE A 1 87 ? -20.36888 4.50893 -14.31980 1.000 25.36599 87 PHE A CA 1
ATOM 1247 C C . PHE A 1 87 ? -21.09783 4.15349 -13.02581 1.000 24.16319 87 PHE A C 1
ATOM 1248 O O . PHE A 1 87 ? -20.98158 3.00649 -12.55937 1.000 24.61127 87 PHE A O 1
ATOM 1265 N N . LEU A 1 88 ? -21.85330 5.08522 -12.44191 1.000 23.83456 88 LEU A N 1
ATOM 1266 C CA . LEU A 1 88 ? -22.64257 4.72635 -11.28243 1.000 25.17140 88 LEU A CA 1
ATOM 1267 C C . LEU A 1 88 ? -23.68426 3.69458 -11.69924 1.000 23.90041 88 LEU A C 1
ATOM 1268 O O . LEU A 1 88 ? -23.87882 2.65177 -11.03241 1.000 23.93147 88 LEU A O 1
ATOM 1284 N N . LEU A 1 89 ? -24.36888 3.95002 -12.83294 1.000 25.09804 89 LEU A N 1
ATOM 1285 C CA . LEU A 1 89 ? -25.35398 2.97899 -13.30832 1.000 25.58952 89 LEU A CA 1
ATOM 1286 C C . LEU A 1 89 ? -24.69355 1.61707 -13.54261 1.000 22.78320 89 LEU A C 1
ATOM 1287 O O . LEU A 1 89 ? -25.22909 0.55772 -13.12251 1.000 23.41389 89 LEU A O 1
ATOM 1303 N N . THR A 1 90 ? -23.49094 1.62345 -14.13909 1.000 22.75045 90 THR A N 1
ATOM 1304 C CA . THR A 1 90 ? -22.77491 0.36003 -14.37872 1.000 22.36912 90 THR A CA 1
ATOM 1305 C C . THR A 1 90 ? -22.43389 -0.37770 -13.09739 1.000 22.99120 90 THR A C 1
ATOM 1306 O O . THR A 1 90 ? -22.66218 -1.58977 -13.00358 1.000 22.93614 90 THR A O 1
ATOM 1317 N N . LEU A 1 91 ? -21.99987 0.31736 -12.06441 1.000 21.48891 91 LEU A N 1
ATOM 1318 C CA . LEU A 1 91 ? -21.71515 -0.36017 -10.80382 1.000 22.24356 91 LEU A CA 1
ATOM 1319 C C . LEU A 1 91 ? -22.96753 -0.98487 -10.20983 1.000 22.83123 91 LEU A C 1
ATOM 1320 O O . LEU A 1 91 ? -22.90615 -2.07442 -9.63115 1.000 24.61039 91 LEU A O 1
ATOM 1336 N N . GLN A 1 92 ? -24.09454 -0.27091 -10.29617 1.000 22.89166 92 GLN A N 1
ATOM 1337 C CA . GLN A 1 92 ? -25.35161 -0.79491 -9.75744 1.000 23.79748 92 GLN A CA 1
ATOM 1338 C C . GLN A 1 92 ? -25.83582 -1.98315 -10.55100 1.000 25.51313 92 GLN A C 1
ATOM 1339 O O . GLN A 1 92 ? -26.38083 -2.93527 -9.96196 1.000 25.26699 92 GLN A O 1
ATOM 1353 N N . VAL A 1 93 ? -25.73455 -1.90978 -11.88786 1.000 26.74466 93 VAL A N 1
ATOM 1354 C CA . VAL A 1 93 ? -26.16808 -3.01211 -12.74568 1.000 26.06683 93 VAL A CA 1
ATOM 1355 C C . VAL A 1 93 ? -25.31452 -4.24420 -12.47244 1.000 25.00180 93 VAL A C 1
ATOM 1356 O O . VAL A 1 93 ? -25.83728 -5.36023 -12.35996 1.000 25.18471 93 VAL A O 1
ATOM 1369 N N . LEU A 1 94 ? -23.99807 -4.04678 -12.28193 1.000 22.87527 94 LEU A N 1
ATOM 1370 C CA . LEU A 1 94 ? -23.10500 -5.21078 -12.06651 1.000 22.84243 94 LEU A CA 1
ATOM 1371 C C . LEU A 1 94 ? -23.45192 -5.93161 -10.74642 1.000 24.92292 94 LEU A C 1
ATOM 1372 O O . LEU A 1 94 ? -23.45712 -7.18707 -10.67025 1.000 24.82042 94 LEU A O 1
ATOM 1388 N N . ARG A 1 95 ? -23.73432 -5.16119 -9.67976 1.000 27.81609 95 ARG A N 1
ATOM 1389 C CA . ARG A 1 95 ? -24.23263 -5.81414 -8.45789 1.000 28.42089 95 ARG A CA 1
ATOM 1390 C C . ARG A 1 95 ? -25.51416 -6.60787 -8.70852 1.000 29.36324 95 ARG A C 1
ATOM 1391 O O . ARG A 1 95 ? -25.70364 -7.71165 -8.14558 1.000 31.73427 95 ARG A O 1
ATOM 1412 N N . ARG A 1 96 ? -26.39665 -6.09631 -9.56232 1.000 28.17775 96 ARG A N 1
ATOM 1413 C CA . ARG A 1 96 ? -27.64624 -6.81617 -9.82204 1.000 28.43141 96 ARG A CA 1
ATOM 1414 C C . ARG A 1 96 ? -27.46696 -8.09539 -10.60484 1.000 28.50940 96 ARG A C 1
ATOM 1415 O O . ARG A 1 96 ? -28.38599 -8.92267 -10.61892 1.000 28.88290 96 ARG A O 1
ATOM 1436 N N . TYR A 1 97 ? -26.32221 -8.30031 -11.20332 1.000 26.18656 97 TYR A N 1
ATOM 1437 C CA . TYR A 1 97 ? -26.10116 -9.51711 -11.97193 1.000 26.18660 97 TYR A CA 1
ATOM 1438 C C . TYR A 1 97 ? -25.69938 -10.68496 -11.09850 1.000 27.55323 97 TYR A C 1
ATOM 1439 O O . TYR A 1 97 ? -25.52242 -11.79111 -11.64195 1.000 29.30280 97 TYR A O 1
ATOM 1457 N N . ASN A 1 98 ? -25.46416 -10.47569 -9.80846 1.000 26.31357 98 ASN A N 1
ATOM 1458 C CA . ASN A 1 98 ? -24.87522 -11.55834 -9.02276 1.000 28.08917 98 ASN A CA 1
ATOM 1459 C C . ASN A 1 98 ? -25.84972 -12.72207 -8.81114 1.000 32.34316 98 ASN A C 1
ATOM 1460 O O . ASN A 1 98 ? -25.40143 -13.87598 -8.64556 1.000 32.98403 98 ASN A O 1
ATOM 1471 N N . GLY A 1 99 ? -27.14620 -12.48691 -8.92904 1.000 34.79654 99 GLY A N 1
ATOM 1472 C CA . GLY A 1 99 ? -28.06859 -13.61116 -8.95258 1.000 34.81994 99 GLY A CA 1
ATOM 1473 C C . GLY A 1 99 ? -27.90330 -14.45941 -10.19164 1.000 32.65725 99 GLY A C 1
ATOM 1474 O O . GLY A 1 99 ? -27.91981 -15.69261 -10.11393 1.000 34.38140 99 GLY A O 1
ATOM 1478 N N . GLU A 1 100 ? -27.89867 -13.82935 -11.36361 1.000 30.20443 100 GLU A N 1
ATOM 1479 C CA . GLU A 1 100 ? -27.71898 -14.60500 -12.58847 1.000 31.66040 100 GLU A CA 1
ATOM 1480 C C . GLU A 1 100 ? -26.36849 -15.30460 -12.58070 1.000 31.22519 100 GLU A C 1
ATOM 1481 O O . GLU A 1 100 ? -26.25476 -16.45677 -13.02025 1.000 31.64261 100 GLU A O 1
ATOM 1493 N N . LEU A 1 101 ? -25.33192 -14.63371 -12.05017 1.000 30.05079 101 LEU A N 1
ATOM 1494 C CA . LEU A 1 101 ? -24.00414 -15.27651 -12.00252 1.000 28.98773 101 LEU A CA 1
ATOM 1495 C C . LEU A 1 101 ? -24.03707 -16.54305 -11.12791 1.000 29.87768 101 LEU A C 1
ATOM 1496 O O . LEU A 1 101 ? -23.49356 -17.60800 -11.50742 1.000 29.64546 101 LEU A O 1
ATOM 1512 N N . GLU A 1 102 ? -24.66422 -16.44764 -9.95533 1.000 31.80150 102 GLU A N 1
ATOM 1513 C CA . GLU A 1 102 ? -24.80011 -17.61986 -9.10101 1.000 35.18603 102 GLU A CA 1
ATOM 1514 C C . GLU A 1 102 ? -25.62369 -18.72416 -9.76139 1.000 33.93598 102 GLU A C 1
ATOM 1515 O O . GLU A 1 102 ? -25.23563 -19.90261 -9.70299 1.000 34.43269 102 GLU A O 1
ATOM 1527 N N . ARG A 1 103 ? -26.71651 -18.37965 -10.45475 1.000 33.34646 103 ARG A N 1
ATOM 1528 C CA . ARG A 1 103 ? -27.44692 -19.43806 -11.15216 1.000 36.00507 103 ARG A CA 1
ATOM 1529 C C . ARG A 1 103 ? -26.55991 -20.11679 -12.20652 1.000 36.84770 103 ARG A C 1
ATOM 1530 O O . ARG A 1 103 ? -26.56193 -21.36041 -12.34998 1.000 39.30976 103 ARG A O 1
ATOM 1551 N N . PHE A 1 104 ? -25.78512 -19.32796 -12.94690 1.000 35.95793 104 PHE A N 1
ATOM 1552 C CA . PHE A 1 104 ? -24.88892 -19.93379 -13.91151 1.000 34.78444 104 PHE A CA 1
ATOM 1553 C C . PHE A 1 104 ? -23.85620 -20.83342 -13.22461 1.000 35.20001 104 PHE A C 1
ATOM 1554 O O . PHE A 1 104 ? -23.62267 -21.97398 -13.67559 1.000 37.08350 104 PHE A O 1
ATOM 1571 N N . LEU A 1 105 ? -23.26535 -20.37006 -12.10735 1.000 33.33055 105 LEU A N 1
ATOM 1572 C CA . LEU A 1 105 ? -22.18287 -21.14442 -11.49617 1.000 33.20728 105 LEU A CA 1
ATOM 1573 C C . LEU A 1 105 ? -22.71109 -22.44974 -10.89891 1.000 33.42285 105 LEU A C 1
ATOM 1574 O O . LEU A 1 105 ? -22.02680 -23.49468 -10.92888 1.000 34.23216 105 LEU A O 1
ATOM 1590 N N . ARG A 1 106 ? -23.90685 -22.41551 -10.34422 1.000 32.54854 106 ARG A N 1
ATOM 1591 C CA . ARG A 1 106 ? -24.54843 -23.65544 -9.87640 1.000 35.18699 106 ARG A CA 1
ATOM 1592 C C . ARG A 1 106 ? -24.88931 -24.62103 -11.01323 1.000 38.02977 106 ARG A C 1
ATOM 1593 O O . ARG A 1 106 ? -25.18824 -25.80835 -10.74944 1.000 40.05131 106 ARG A O 1
ATOM 1614 N N . SER A 1 107 ? -24.94718 -24.14387 -12.26115 1.000 41.13392 107 SER A N 1
ATOM 1615 C CA . SER A 1 107 ? -25.25245 -25.03040 -13.39332 1.000 45.84195 107 SER A CA 1
ATOM 1616 C C . SER A 1 107 ? -24.03224 -25.83292 -13.84421 1.000 47.08162 107 SER A C 1
ATOM 1617 O O . SER A 1 107 ? -24.17955 -26.76340 -14.64398 1.000 47.95851 107 SER A O 1
ATOM 1625 N N . VAL A 1 108 ? -22.84729 -25.49356 -13.35711 1.000 46.91007 108 VAL A N 1
ATOM 1626 C CA . VAL A 1 108 ? -21.59752 -26.13562 -13.75694 1.000 48.94571 108 VAL A CA 1
ATOM 1627 C C . VAL A 1 108 ? -21.34570 -27.23972 -12.74833 1.000 48.43905 108 VAL A C 1
ATOM 1628 O O . VAL A 1 108 ? -21.48325 -27.00775 -11.53554 1.000 46.32133 108 VAL A O 1
ATOM 1641 N N . PRO A 1 109 ? -20.96626 -28.43886 -13.17523 1.000 52.42923 109 PRO A N 1
ATOM 1642 C CA . PRO A 1 109 ? -20.59162 -29.45638 -12.19666 1.000 52.23469 109 PRO A CA 1
ATOM 1643 C C . PRO A 1 109 ? -19.56308 -28.87153 -11.24704 1.000 45.91857 109 PRO A C 1
ATOM 1644 O O . PRO A 1 109 ? -18.51111 -28.36006 -11.65893 1.000 44.12912 109 PRO A O 1
ATOM 1655 N N . ARG A 1 110 ? -19.88257 -28.95319 -9.97091 1.000 44.18487 110 ARG A N 1
ATOM 1656 C CA . ARG A 1 110 ? -19.12439 -28.21139 -8.98213 1.000 45.73612 110 ARG A CA 1
ATOM 1657 C C . ARG A 1 110 ? -17.65709 -28.61877 -8.98336 1.000 45.20081 110 ARG A C 1
ATOM 1658 O O . ARG A 1 110 ? -16.76308 -27.76308 -8.87031 1.000 43.40178 110 ARG A O 1
ATOM 1679 N N . GLU A 1 111 ? -17.38508 -29.91604 -9.15244 1.000 48.53748 111 GLU A N 1
ATOM 1680 C CA . GLU A 1 111 ? -16.02346 -30.41110 -9.01547 1.000 48.61636 111 GLU A CA 1
ATOM 1681 C C . GLU A 1 111 ? -15.11444 -29.90545 -10.11802 1.000 45.42990 111 GLU A C 1
ATOM 1682 O O . GLU A 1 111 ? -13.88396 -30.03022 -10.00487 1.000 46.30186 111 GLU A O 1
ATOM 1694 N N . ARG A 1 112 ? -15.68971 -29.38266 -11.19185 1.000 42.49607 112 ARG A N 1
ATOM 1695 C CA . ARG A 1 112 ? -14.92755 -28.91895 -12.32682 1.000 43.11279 112 ARG A CA 1
ATOM 1696 C C . ARG A 1 112 ? -14.47917 -27.47279 -12.17040 1.000 35.55717 112 ARG A C 1
ATOM 1697 O O . ARG A 1 112 ? -13.67210 -27.02630 -12.97228 1.000 34.30908 112 ARG A O 1
ATOM 1718 N N . LEU A 1 113 ? -14.97864 -26.75261 -11.16899 1.000 33.72985 113 LEU A N 1
ATOM 1719 C CA . LEU A 1 113 ? -14.67184 -25.31809 -11.06601 1.000 32.49623 113 LEU A CA 1
ATOM 1720 C C . LEU A 1 113 ? -13.28739 -25.11050 -10.44240 1.000 31.94652 113 LEU A C 1
ATOM 1721 O O . LEU A 1 113 ? -13.02621 -25.54098 -9.31419 1.000 33.96621 113 LEU A O 1
ATOM 1737 N N . HIS A 1 114 ? -12.41677 -24.44152 -11.17471 1.000 29.63792 114 HIS A N 1
ATOM 1738 C CA . HIS A 1 114 ? -11.06361 -24.16160 -10.70632 1.000 28.73999 114 HIS A CA 1
ATOM 1739 C C . HIS A 1 114 ? -11.05780 -22.91479 -9.84183 1.000 26.46717 114 HIS A C 1
ATOM 1740 O O . HIS A 1 114 ? -10.52210 -22.88992 -8.71439 1.000 25.70797 114 HIS A O 1
ATOM 1754 N N . SER A 1 115 ? -11.65449 -21.86650 -10.38545 1.000 25.97975 115 SER A N 1
ATOM 1755 C CA . SER A 1 115 ? -11.68955 -20.59433 -9.68516 1.000 25.38130 115 SER A CA 1
ATOM 1756 C C . SER A 1 115 ? -12.64512 -19.69570 -10.43413 1.000 23.02821 115 SER A C 1
ATOM 1757 O O . SER A 1 115 ? -12.97894 -19.95732 -11.60128 1.000 20.98795 115 SER A O 1
ATOM 1765 N N . LEU A 1 116 ? -12.98296 -18.58491 -9.78049 1.000 23.17457 116 LEU A N 1
ATOM 1766 C CA . LEU A 1 116 ? -13.72447 -17.49654 -10.38000 1.000 23.19877 116 LEU A CA 1
ATOM 1767 C C . LEU A 1 116 ? -12.79748 -16.29867 -10.40307 1.000 21.85352 116 LEU A C 1
ATOM 1768 O O . LEU A 1 116 ? -12.32834 -15.87439 -9.35575 1.000 22.67946 116 LEU A O 1
ATOM 1784 N N . VAL A 1 117 ? -12.60949 -15.69917 -11.56730 1.000 20.63825 117 VAL A N 1
ATOM 1785 C CA . VAL A 1 117 ? -11.72634 -14.53400 -11.69362 1.000 20.64481 117 VAL A CA 1
ATOM 1786 C C . VAL A 1 117 ? -12.59068 -13.37171 -12.15568 1.000 20.80901 117 VAL A C 1
ATOM 1787 O O . VAL A 1 117 ? -13.11774 -13.40722 -13.26209 1.000 21.76834 117 VAL A O 1
ATOM 1800 N N . VAL A 1 118 ? -12.67163 -12.32933 -11.35099 1.000 18.53175 118 VAL A N 1
ATOM 1801 C CA . VAL A 1 118 ? -13.64675 -11.26424 -11.57272 1.000 19.25017 118 VAL A CA 1
ATOM 1802 C C . VAL A 1 118 ? -12.91805 -9.98649 -11.92528 1.000 19.72644 118 VAL A C 1
ATOM 1803 O O . VAL A 1 118 ? -11.82842 -9.75635 -11.43834 1.000 20.12883 118 VAL A O 1
ATOM 1816 N N . GLY A 1 119 ? -13.55793 -9.14944 -12.73648 1.000 20.33240 119 GLY A N 1
ATOM 1817 C CA . GLY A 1 119 ? -12.97589 -7.82717 -13.02348 1.000 18.84410 119 GLY A CA 1
ATOM 1818 C C . GLY A 1 119 ? -12.99649 -6.94096 -11.78332 1.000 18.10594 119 GLY A C 1
ATOM 1819 O O . GLY A 1 119 ? -13.72314 -7.15331 -10.82503 1.000 18.72583 119 GLY A O 1
ATOM 1823 N N . MET A 1 120 ? -12.19984 -5.84063 -11.82916 1.000 19.37550 120 MET A N 1
ATOM 1824 C CA . MET A 1 120 ? -12.04745 -5.05261 -10.61756 1.000 19.84329 120 MET A CA 1
ATOM 1825 C C . MET A 1 120 ? -13.26763 -4.22145 -10.29882 1.000 21.26356 120 MET A C 1
ATOM 1826 O O . MET A 1 120 ? -13.33653 -3.68705 -9.22691 1.000 20.34888 120 MET A O 1
ATOM 1840 N N . PHE A 1 121 ? -14.28627 -4.17472 -11.14860 1.000 19.84691 121 PHE A N 1
ATOM 1841 C CA . PHE A 1 121 ? -15.56944 -3.55079 -10.77940 1.000 20.90114 121 PHE A CA 1
ATOM 1842 C C . PHE A 1 121 ? -16.68305 -4.59943 -10.69118 1.000 23.49265 121 PHE A C 1
ATOM 1843 O O . PHE A 1 121 ? -17.87311 -4.21471 -10.59984 1.000 27.02174 121 PHE A O 1
ATOM 1860 N N . CYS A 1 122 ? -16.30336 -5.89589 -10.63176 1.000 22.61178 122 CYS A N 1
ATOM 1861 C CA . CYS A 1 122 ? -17.19709 -7.03738 -10.34523 1.000 22.73010 122 CYS A CA 1
ATOM 1862 C C . CYS A 1 122 ? -16.83342 -7.76191 -9.04922 1.000 25.13212 122 CYS A C 1
ATOM 1863 O O . CYS A 1 122 ? -16.98477 -8.98420 -8.92340 1.000 24.72785 122 CYS A O 1
ATOM 1871 N N . THR A 1 123 ? -16.31554 -7.02016 -8.07489 1.000 26.05855 123 THR A N 1
ATOM 1872 C CA . THR A 1 123 ? -15.73949 -7.59462 -6.87797 1.000 26.95064 123 THR A CA 1
ATOM 1873 C C . THR A 1 123 ? -16.78647 -8.14384 -5.94484 1.000 27.13018 123 THR A C 1
ATOM 1874 O O . THR A 1 123 ? -16.47508 -9.00457 -5.10843 1.000 29.06472 123 THR A O 1
ATOM 1885 N N . ASP A 1 124 ? -18.01427 -7.59291 -5.97186 1.000 25.80502 124 ASP A N 1
ATOM 1886 C CA . ASP A 1 124 ? -19.04347 -8.12946 -5.12123 1.000 28.02464 124 ASP A CA 1
ATOM 1887 C C . ASP A 1 124 ? -19.36954 -9.56846 -5.48928 1.000 26.35076 124 ASP A C 1
ATOM 1888 O O . ASP A 1 124 ? -20.01582 -10.24568 -4.68729 1.000 27.42044 124 ASP A O 1
ATOM 1897 N N . ALA A 1 125 ? -18.98070 -10.03443 -6.68178 1.000 25.57164 125 ALA A N 1
ATOM 1898 C CA . ALA A 1 125 ? -19.17050 -11.46140 -7.00835 1.000 27.56429 125 ALA A CA 1
ATOM 1899 C C . ALA A 1 125 ? -18.31277 -12.38087 -6.13661 1.000 28.94780 125 ALA A C 1
ATOM 1900 O O . ALA A 1 125 ? -18.58005 -13.59434 -6.11747 1.000 29.54607 125 ALA A O 1
ATOM 1907 N N . VAL A 1 126 ? -17.38376 -11.83813 -5.33532 1.000 28.33803 126 VAL A N 1
ATOM 1908 C CA . VAL A 1 126 ? -16.70848 -12.67219 -4.33292 1.000 31.76656 126 VAL A CA 1
ATOM 1909 C C . VAL A 1 126 ? -17.66098 -13.34013 -3.36092 1.000 31.95164 126 VAL A C 1
ATOM 1910 O O . VAL A 1 126 ? -17.35821 -14.42228 -2.81380 1.000 31.85841 126 VAL A O 1
ATOM 1923 N N . ASP A 1 127 ? -18.78298 -12.68737 -3.03945 1.000 31.83056 127 ASP A N 1
ATOM 1924 C CA . ASP A 1 127 ? -19.72164 -13.31694 -2.12571 1.000 34.76891 127 ASP A CA 1
ATOM 1925 C C . ASP A 1 127 ? -20.31857 -14.54228 -2.77609 1.000 35.90966 127 ASP A C 1
ATOM 1926 O O . ASP A 1 127 ? -20.61383 -15.52146 -2.08776 1.000 38.18702 127 ASP A O 1
ATOM 1935 N N . VAL A 1 128 ? -20.43437 -14.53967 -4.10199 1.000 35.76881 128 VAL A N 1
ATOM 1936 C CA . VAL A 1 128 ? -21.03136 -15.70401 -4.75747 1.000 37.28543 128 VAL A CA 1
ATOM 1937 C C . VAL A 1 128 ? -20.05178 -16.86786 -4.75885 1.000 36.16324 128 VAL A C 1
ATOM 1938 O O . VAL A 1 128 ? -20.42328 -18.00737 -4.41829 1.000 36.49888 128 VAL A O 1
ATOM 1951 N N . GLY A 1 129 ? -18.77921 -16.59779 -5.06947 1.000 35.25814 129 GLY A N 1
ATOM 1952 C CA . GLY A 1 129 ? -17.78611 -17.68152 -5.02467 1.000 33.46601 129 GLY A CA 1
ATOM 1953 C C . GLY A 1 129 ? -17.53438 -18.17411 -3.60801 1.000 34.57472 129 GLY A C 1
ATOM 1954 O O . GLY A 1 129 ? -17.35894 -19.38053 -3.36572 1.000 34.14738 129 GLY A O 1
ATOM 1958 N N . ALA A 1 130 ? -17.50662 -17.25997 -2.64358 1.000 37.21698 130 ALA A N 1
ATOM 1959 C CA . ALA A 1 130 ? -17.34484 -17.65536 -1.24605 1.000 41.72767 130 ALA A CA 1
ATOM 1960 C C . ALA A 1 130 ? -18.42494 -18.65052 -0.84818 1.000 43.84398 130 ALA A C 1
ATOM 1961 O O . ALA A 1 130 ? -18.15006 -19.68615 -0.24234 1.000 46.63314 130 ALA A O 1
ATOM 1968 N N . LYS A 1 131 ? -19.67914 -18.35220 -1.20060 1.000 41.42235 131 LYS A N 1
ATOM 1969 C CA . LYS A 1 131 ? -20.78936 -19.21289 -0.79805 1.000 41.79115 131 LYS A CA 1
ATOM 1970 C C . LYS A 1 131 ? -20.68345 -20.59918 -1.43252 1.000 38.95347 131 LYS A C 1
ATOM 1971 O O . LYS A 1 131 ? -21.08305 -21.60968 -0.83105 1.000 41.35202 131 LYS A O 1
ATOM 1990 N N . LEU A 1 132 ? -20.17360 -20.67328 -2.65444 1.000 36.16807 132 LEU A N 1
ATOM 1991 C CA . LEU A 1 132 ? -20.07446 -21.93386 -3.35867 1.000 38.09893 132 LEU A CA 1
ATOM 1992 C C . LEU A 1 132 ? -18.78423 -22.68020 -3.04962 1.000 35.43129 132 LEU A C 1
ATOM 1993 O O . LEU A 1 132 ? -18.60156 -23.80566 -3.53693 1.000 35.03357 132 LEU A O 1
ATOM 2009 N N . GLY A 1 133 ? -17.89834 -22.10415 -2.24636 1.000 35.21604 133 GLY A N 1
ATOM 2010 C CA . GLY A 1 133 ? -16.62839 -22.75721 -2.00105 1.000 35.00069 133 GLY A CA 1
ATOM 2011 C C . GLY A 1 133 ? -15.63115 -22.69109 -3.14860 1.000 34.11108 133 GLY A C 1
ATOM 2012 O O . GLY A 1 133 ? -14.73030 -23.53455 -3.21586 1.000 36.11485 133 GLY A O 1
ATOM 2016 N N . VAL A 1 134 ? -15.75132 -21.72565 -4.05008 1.000 31.11186 134 VAL A N 1
ATOM 2017 C CA . VAL A 1 134 ? -14.85819 -21.59750 -5.20566 1.000 30.48063 134 VAL A CA 1
ATOM 2018 C C . VAL A 1 134 ? -13.88186 -20.45848 -4.94007 1.000 28.47349 134 VAL A C 1
ATOM 2019 O O . VAL A 1 134 ? -14.31947 -19.34786 -4.59848 1.000 28.68385 134 VAL A O 1
ATOM 2032 N N . PRO A 1 135 ? -12.57635 -20.65964 -5.12074 1.000 26.81753 135 PRO A N 1
ATOM 2033 C CA . PRO A 1 135 ? -11.64126 -19.55552 -4.91648 1.000 25.41021 135 PRO A CA 1
ATOM 2034 C C . PRO A 1 135 ? -11.99897 -18.42153 -5.87087 1.000 24.28283 135 PRO A C 1
ATOM 2035 O O . PRO A 1 135 ? -12.30144 -18.67694 -7.01482 1.000 24.03852 135 PRO A O 1
ATOM 2046 N N . VAL A 1 136 ? -11.94687 -17.17176 -5.39022 1.000 25.08760 136 VAL A N 1
ATOM 2047 C CA . VAL A 1 136 ? -12.22453 -15.97621 -6.19795 1.000 25.38582 136 VAL A CA 1
ATOM 2048 C C . VAL A 1 136 ? -10.97033 -15.10322 -6.24297 1.000 24.08538 136 VAL A C 1
ATOM 2049 O O . VAL A 1 136 ? -10.35758 -14.80821 -5.20574 1.000 27.12237 136 VAL A O 1
ATOM 2062 N N . TYR A 1 137 ? -10.64569 -14.62173 -7.42807 1.000 20.23234 137 TYR A N 1
ATOM 2063 C CA . TYR A 1 137 ? -9.48387 -13.77497 -7.63747 1.000 19.76280 137 TYR A CA 1
ATOM 2064 C C . TYR A 1 137 ? -9.98034 -12.55871 -8.35630 1.000 19.94971 137 TYR A C 1
ATOM 2065 O O . TYR A 1 137 ? -10.83933 -12.68180 -9.20926 1.000 21.92114 137 TYR A O 1
ATOM 2083 N N . THR A 1 138 ? -9.43774 -11.40439 -8.02225 1.000 19.55359 138 THR A N 1
ATOM 2084 C CA . THR A 1 138 ? -9.67084 -10.23313 -8.84714 1.000 19.51835 138 THR A CA 1
ATOM 2085 C C . THR A 1 138 ? -8.58141 -10.08212 -9.86548 1.000 19.63829 138 THR A C 1
ATOM 2086 O O . THR A 1 138 ? -7.40777 -10.27294 -9.54592 1.000 20.34286 138 THR A O 1
ATOM 2097 N N . PHE A 1 139 ? -9.00619 -9.88893 -11.11536 1.000 20.17378 139 PHE A N 1
ATOM 2098 C CA . PHE A 1 139 ? -8.12461 -9.49895 -12.21441 1.000 19.81978 139 PHE A CA 1
ATOM 2099 C C . PHE A 1 139 ? -8.05253 -7.97248 -12.22452 1.000 19.24132 139 PHE A C 1
ATOM 2100 O O . PHE A 1 139 ? -9.03421 -7.28018 -12.55997 1.000 20.07929 139 PHE A O 1
ATOM 2117 N N . PHE A 1 140 ? -6.89414 -7.44169 -11.87523 1.000 18.32915 140 PHE A N 1
ATOM 2118 C CA . PHE A 1 140 ? -6.74131 -6.00872 -11.71919 1.000 16.66490 140 PHE A CA 1
ATOM 2119 C C . PHE A 1 140 ? -6.07389 -5.48801 -12.99605 1.000 17.33260 140 PHE A C 1
ATOM 2120 O O . PHE A 1 140 ? -4.90464 -5.75275 -13.25957 1.000 16.83413 140 PHE A O 1
ATOM 2137 N N . ALA A 1 141 ? -6.83382 -4.80119 -13.81269 1.000 17.83527 141 ALA A N 1
ATOM 2138 C CA . ALA A 1 141 ? -6.46897 -4.40590 -15.15368 1.000 17.53926 141 ALA A CA 1
ATOM 2139 C C . ALA A 1 141 ? -5.70505 -3.12155 -15.17845 1.000 19.50185 141 ALA A C 1
ATOM 2140 O O . ALA A 1 141 ? -5.57208 -2.57528 -16.24664 1.000 21.03960 141 ALA A O 1
ATOM 2147 N N . SER A 1 142 ? -5.37928 -2.58697 -14.02530 1.000 19.01851 142 SER A N 1
ATOM 2148 C CA . SER A 1 142 ? -4.61182 -1.35541 -13.83641 1.000 19.07998 142 SER A CA 1
ATOM 2149 C C . SER A 1 142 ? -3.24948 -1.65775 -13.22013 1.000 17.64832 142 SER A C 1
ATOM 2150 O O . SER A 1 142 ? -2.92570 -2.78979 -12.89311 1.000 16.81918 142 SER A O 1
ATOM 2158 N N . ALA A 1 143 ? -2.44070 -0.62510 -13.03532 1.000 14.71037 143 ALA A N 1
ATOM 2159 C CA . ALA A 1 143 ? -1.11980 -0.83064 -12.45089 1.000 14.32586 143 ALA A CA 1
ATOM 2160 C C . ALA A 1 143 ? -1.17151 -1.39601 -11.01141 1.000 13.72942 143 ALA A C 1
ATOM 2161 O O . ALA A 1 143 ? -2.09257 -1.15458 -10.18628 1.000 13.01023 143 ALA A O 1
ATOM 2168 N N . ALA A 1 144 ? -0.05573 -2.04845 -10.60783 1.000 15.48845 144 ALA A N 1
ATOM 2169 C CA . ALA A 1 144 ? 0.10352 -2.44296 -9.22754 1.000 15.91036 144 ALA A CA 1
ATOM 2170 C C . ALA A 1 144 ? 0.12148 -1.21394 -8.29306 1.000 15.66073 144 ALA A C 1
ATOM 2171 O O . ALA A 1 144 ? -0.39326 -1.27798 -7.19518 1.000 17.27617 144 ALA A O 1
ATOM 2178 N N . ALA A 1 145 ? 0.65539 -0.06453 -8.76666 1.000 15.87378 145 ALA A N 1
ATOM 2179 C CA . ALA A 1 145 ? 0.60247 1.11945 -7.91172 1.000 17.39968 145 ALA A CA 1
ATOM 2180 C C . ALA A 1 145 ? -0.82824 1.55866 -7.65622 1.000 16.70744 145 ALA A C 1
ATOM 2181 O O . ALA A 1 145 ? -1.14081 2.08512 -6.58480 1.000 17.14150 145 ALA A O 1
ATOM 2188 N N . THR A 1 146 ? -1.69384 1.42060 -8.69556 1.000 16.35462 146 THR A N 1
ATOM 2189 C CA . THR A 1 146 ? -3.10523 1.76970 -8.55315 1.000 15.54874 146 THR A CA 1
ATOM 2190 C C . THR A 1 146 ? -3.77497 0.86067 -7.55814 1.000 15.21941 146 THR A C 1
ATOM 2191 O O . THR A 1 146 ? -4.53778 1.33865 -6.70974 1.000 15.14044 146 THR A O 1
ATOM 2202 N N . LEU A 1 147 ? -3.45573 -0.44512 -7.62714 1.000 16.66200 147 LEU A N 1
ATOM 2203 C CA . LEU A 1 147 ? -3.92795 -1.34875 -6.58202 1.000 17.61998 147 LEU A CA 1
ATOM 2204 C C . LEU A 1 147 ? -3.48339 -0.91969 -5.16307 1.000 18.50326 147 LEU A C 1
ATOM 2205 O O . LEU A 1 147 ? -4.28115 -0.97643 -4.20753 1.000 19.58257 147 LEU A O 1
ATOM 2221 N N . ALA A 1 148 ? -2.20862 -0.53705 -4.99712 1.000 18.84743 148 ALA A N 1
ATOM 2222 C CA . ALA A 1 148 ? -1.70177 -0.07202 -3.71769 1.000 19.47986 148 ALA A CA 1
ATOM 2223 C C . ALA A 1 148 ? -2.42601 1.18952 -3.24014 1.000 19.38502 148 ALA A C 1
ATOM 2224 O O . ALA A 1 148 ? -2.73811 1.32056 -2.05539 1.000 20.45523 148 ALA A O 1
ATOM 2231 N N . VAL A 1 149 ? -2.75371 2.09562 -4.16481 1.000 18.78219 149 VAL A N 1
ATOM 2232 C CA . VAL A 1 149 ? -3.60000 3.24958 -3.83121 1.000 19.60187 149 VAL A CA 1
ATOM 2233 C C . VAL A 1 149 ? -4.98343 2.80053 -3.35660 1.000 20.44183 149 VAL A C 1
ATOM 2234 O O . VAL A 1 149 ? -5.49686 3.32890 -2.34706 1.000 22.11910 149 VAL A O 1
ATOM 2247 N N . VAL A 1 150 ? -5.63455 1.90470 -4.10700 1.000 20.01165 150 VAL A N 1
ATOM 2248 C CA . VAL A 1 150 ? -6.99274 1.47432 -3.76812 1.000 19.96167 150 VAL A CA 1
ATOM 2249 C C . VAL A 1 150 ? -7.01161 0.85444 -2.37552 1.000 20.75461 150 VAL A C 1
ATOM 2250 O O . VAL A 1 150 ? -7.87909 1.15303 -1.55783 1.000 21.00458 150 VAL A O 1
ATOM 2263 N N . ALA A 1 151 ? -5.99808 0.04704 -2.05099 1.000 20.97138 151 ALA A N 1
ATOM 2264 C CA . ALA A 1 151 ? -5.95810 -0.63026 -0.75808 1.000 23.19400 151 ALA A CA 1
ATOM 2265 C C . ALA A 1 151 ? -5.84475 0.37509 0.37923 1.000 24.99365 151 ALA A C 1
ATOM 2266 O O . ALA A 1 151 ? -6.41869 0.17101 1.43770 1.000 25.98161 151 ALA A O 1
ATOM 2273 N N . GLN A 1 152 ? -5.14486 1.48544 0.13500 1.000 25.35373 152 GLN A N 1
ATOM 2274 C CA . GLN A 1 152 ? -4.89077 2.50642 1.15222 1.000 26.48034 152 GLN A CA 1
ATOM 2275 C C . GLN A 1 152 ? -5.88031 3.66035 1.13392 1.000 28.60257 152 GLN A C 1
ATOM 2276 O O . GLN A 1 152 ? -5.84458 4.48997 2.05246 1.000 28.24095 152 GLN A O 1
ATOM 2290 N N . LEU A 1 153 ? -6.81725 3.67054 0.21377 1.000 30.64146 153 LEU A N 1
ATOM 2291 C CA . LEU A 1 153 ? -7.79655 4.74783 0.16049 1.000 32.22935 153 LEU A CA 1
ATOM 2292 C C . LEU A 1 153 ? -8.78619 4.75898 1.32617 1.000 30.63004 153 LEU A C 1
ATOM 2293 O O . LEU A 1 153 ? -9.16356 5.84323 1.79066 1.000 29.48697 153 LEU A O 1
ATOM 2309 N N . PRO A 1 154 ? -9.25041 3.61487 1.80905 1.000 30.96543 154 PRO A N 1
ATOM 2310 C CA . PRO A 1 154 ? -10.12150 3.64128 3.00615 1.000 33.61158 154 PRO A CA 1
ATOM 2311 C C . PRO A 1 154 ? -9.47519 4.39997 4.14644 1.000 34.35012 154 PRO A C 1
ATOM 2312 O O . PRO A 1 154 ? -10.08324 5.32903 4.71537 1.000 33.26667 154 PRO A O 1
ATOM 2323 N N . ALA A 1 155 ? -8.21126 4.11812 4.44296 1.000 36.75591 155 ALA A N 1
ATOM 2324 C CA . ALA A 1 155 ? -7.57333 4.79327 5.57291 1.000 41.33298 155 ALA A CA 1
ATOM 2325 C C . ALA A 1 155 ? -7.49628 6.29339 5.33027 1.000 41.17929 155 ALA A C 1
ATOM 2326 O O . ALA A 1 155 ? -7.71095 7.09903 6.25267 1.000 43.22014 155 ALA A O 1
ATOM 2333 N N . LEU A 1 156 ? -7.18533 6.68673 4.09535 1.000 37.50887 156 LEU A N 1
ATOM 2334 C CA . LEU A 1 156 ? -7.06837 8.10683 3.78048 1.000 37.10967 156 LEU A CA 1
ATOM 2335 C C . LEU A 1 156 ? -8.41702 8.81590 3.89566 1.000 34.32019 156 LEU A C 1
ATOM 2336 O O . LEU A 1 156 ? -8.50415 9.93806 4.41685 1.000 34.81510 156 LEU A O 1
ATOM 2352 N N . LEU A 1 157 ? -9.48293 8.16641 3.47295 1.000 31.46477 157 LEU A N 1
ATOM 2353 C CA . LEU A 1 157 ? -10.78333 8.80817 3.47730 1.000 33.66902 157 LEU A CA 1
ATOM 2354 C C . LEU A 1 157 ? -11.47582 8.80123 4.83838 1.000 41.07693 157 LEU A C 1
ATOM 2355 O O . LEU A 1 157 ? -12.34453 9.65889 5.06186 1.000 40.74549 157 LEU A O 1
ATOM 2371 N N . SER A 1 158 ? -11.08317 7.89562 5.74911 1.000 48.46535 158 SER A N 1
ATOM 2372 C CA . SER A 1 158 ? -11.84931 7.67721 6.98802 1.000 54.59549 158 SER A CA 1
ATOM 2373 C C . SER A 1 158 ? -11.93865 8.93182 7.85345 1.000 52.64934 158 SER A C 1
ATOM 2374 O O . SER A 1 158 ? -13.01909 9.26482 8.36726 1.000 53.54488 158 SER A O 1
ATOM 2382 N N . GLY A 1 159 ? -10.82083 9.61794 8.07927 1.000 51.64064 159 GLY A N 1
ATOM 2383 C CA . GLY A 1 159 ? -10.91072 10.75145 8.98493 1.000 57.31872 159 GLY A CA 1
ATOM 2384 C C . GLY A 1 159 ? -11.46953 12.05178 8.41935 1.000 59.61222 159 GLY A C 1
ATOM 2385 O O . GLY A 1 159 ? -11.56310 13.04091 9.16315 1.000 65.92822 159 GLY A O 1
ATOM 2389 N N . ARG A 1 160 ? -11.92767 12.06215 7.16032 1.000 52.34704 160 ARG A N 1
ATOM 2390 C CA . ARG A 1 160 ? -12.11483 13.29744 6.40932 1.000 43.91829 160 ARG A CA 1
ATOM 2391 C C . ARG A 1 160 ? -13.53089 13.87397 6.50370 1.000 40.09382 160 ARG A C 1
ATOM 2392 O O . ARG A 1 160 ? -14.53779 13.16038 6.44905 1.000 41.58474 160 ARG A O 1
ATOM 2413 N N . ARG A 1 161 ? -13.59711 15.18816 6.65562 1.000 35.76646 161 ARG A N 1
ATOM 2414 C CA . ARG A 1 161 ? -14.86094 15.91668 6.68475 1.000 36.57903 161 ARG A CA 1
ATOM 2415 C C . ARG A 1 161 ? -15.09121 16.66531 5.38566 1.000 35.81424 161 ARG A C 1
ATOM 2416 O O . ARG A 1 161 ? -16.10335 17.36599 5.26170 1.000 38.35473 161 ARG A O 1
ATOM 2437 N N . ALA A 1 162 ? -14.14284 16.59347 4.44788 1.000 32.10363 162 ALA A N 1
ATOM 2438 C CA . ALA A 1 162 ? -14.28917 17.21295 3.14885 1.000 30.84377 162 ALA A CA 1
ATOM 2439 C C . ALA A 1 162 ? -13.69373 16.28225 2.09682 1.000 29.53871 162 ALA A C 1
ATOM 2440 O O . ALA A 1 162 ? -12.91899 15.38910 2.40622 1.000 28.95456 162 ALA A O 1
ATOM 2447 N N . GLY A 1 163 ? -14.09706 16.48049 0.85153 1.000 30.34753 163 GLY A N 1
ATOM 2448 C CA . GLY A 1 163 ? -13.48750 15.73316 -0.24627 1.000 29.30949 163 GLY A CA 1
ATOM 2449 C C . GLY A 1 163 ? -12.02220 16.07514 -0.46887 1.000 26.98332 163 GLY A C 1
ATOM 2450 O O . GLY A 1 163 ? -11.51485 17.15047 -0.15410 1.000 27.25606 163 GLY A O 1
ATOM 2454 N N . LEU A 1 164 ? -11.30764 15.10751 -1.03846 1.000 26.62852 164 LEU A N 1
ATOM 2455 C CA . LEU A 1 164 ? -9.91500 15.34194 -1.41383 1.000 26.57168 164 LEU A CA 1
ATOM 2456 C C . LEU A 1 164 ? -9.74162 16.47346 -2.42082 1.000 28.34671 164 LEU A C 1
ATOM 2457 O O . LEU A 1 164 ? -8.63315 17.02234 -2.54333 1.000 30.00805 164 LEU A O 1
ATOM 2473 N N . LYS A 1 165 ? -10.80239 16.88614 -3.10278 1.000 27.67806 165 LYS A N 1
ATOM 2474 C CA . LYS A 1 165 ? -10.67577 18.06446 -3.93243 1.000 28.99316 165 LYS A CA 1
ATOM 2475 C C . LYS A 1 165 ? -10.13785 19.27859 -3.14961 1.000 30.73998 165 LYS A C 1
ATOM 2476 O O . LYS A 1 165 ? -9.52147 20.18567 -3.74883 1.000 30.48435 165 LYS A O 1
ATOM 2495 N N A GLU A 1 166 ? -10.36576 19.32654 -1.83734 0.519 33.30034 166 GLU A N 1
ATOM 2496 N N B GLU A 1 166 ? -10.35787 19.32676 -1.83924 0.481 33.25941 166 GLU A N 1
ATOM 2497 C CA A GLU A 1 166 ? -9.89511 20.47680 -1.07215 0.519 33.94287 166 GLU A CA 1
ATOM 2498 C CA B GLU A 1 166 ? -9.88663 20.48474 -1.08688 0.481 33.95013 166 GLU A CA 1
ATOM 2499 C C A GLU A 1 166 ? -8.37500 20.57280 -1.09012 0.519 33.35813 166 GLU A C 1
ATOM 2500 C C B GLU A 1 166 ? -8.36964 20.56591 -1.05681 0.481 33.32479 166 GLU A C 1
ATOM 2501 O O A GLU A 1 166 ? -7.82252 21.64652 -0.86000 0.519 33.17363 166 GLU A O 1
ATOM 2502 O O B GLU A 1 166 ? -7.81670 21.62507 -0.76618 0.481 33.24036 166 GLU A O 1
ATOM 2525 N N . LEU A 1 167 ? -7.67339 19.46982 -1.35735 1.000 31.62397 167 LEU A N 1
ATOM 2526 C CA . LEU A 1 167 ? -6.22763 19.51988 -1.35345 1.000 31.41241 167 LEU A CA 1
ATOM 2527 C C . LEU A 1 167 ? -5.62136 20.12835 -2.61403 1.000 28.66079 167 LEU A C 1
ATOM 2528 O O . LEU A 1 167 ? -4.39290 20.32141 -2.64244 1.000 29.08267 167 LEU A O 1
ATOM 2544 N N . GLY A 1 168 ? -6.39787 20.39298 -3.66852 1.000 26.00102 168 GLY A N 1
ATOM 2545 C CA . GLY A 1 168 ? -5.77913 20.98559 -4.86567 1.000 24.89940 168 GLY A CA 1
ATOM 2546 C C . GLY A 1 168 ? -4.75342 20.04350 -5.44472 1.000 24.79721 168 GLY A C 1
ATOM 2547 O O . GLY A 1 168 ? -4.98728 18.83831 -5.54352 1.000 24.47509 168 GLY A O 1
ATOM 2551 N N . ASP A 1 169 ? -3.58822 20.59135 -5.80287 1.000 24.13336 169 ASP A N 1
ATOM 2552 C CA . ASP A 1 169 ? -2.51288 19.74849 -6.36127 1.000 23.05115 169 ASP A CA 1
ATOM 2553 C C . ASP A 1 169 ? -1.53861 19.23491 -5.29878 1.000 25.21883 169 ASP A C 1
ATOM 2554 O O . ASP A 1 169 ? -0.48646 18.68951 -5.67176 1.000 25.12535 169 ASP A O 1
ATOM 2563 N N . THR A 1 170 ? -1.85698 19.43730 -4.01314 1.000 29.02061 170 THR A N 1
ATOM 2564 C CA . THR A 1 170 ? -1.03296 18.95343 -2.91912 1.000 29.80949 170 THR A CA 1
ATOM 2565 C C . THR A 1 170 ? -0.74897 17.48379 -3.11293 1.000 27.01327 170 THR A C 1
ATOM 2566 O O . THR A 1 170 ? -1.66655 16.73990 -3.43361 1.000 25.22310 170 THR A O 1
ATOM 2577 N N . PRO A 1 171 ? 0.48344 17.03771 -2.97606 1.000 27.30180 171 PRO A N 1
ATOM 2578 C CA . PRO A 1 171 ? 0.76884 15.62992 -3.27919 1.000 28.05826 171 PRO A CA 1
ATOM 2579 C C . PRO A 1 171 ? 0.07331 14.67865 -2.29666 1.000 28.01502 171 PRO A C 1
ATOM 2580 O O . PRO A 1 171 ? -0.04632 14.94060 -1.09485 1.000 32.40798 171 PRO A O 1
ATOM 2591 N N . LEU A 1 172 ? -0.40585 13.56160 -2.84263 1.000 24.16216 172 LEU A N 1
ATOM 2592 C CA . LEU A 1 172 ? -0.77265 12.39549 -2.05826 1.000 24.95160 172 LEU A CA 1
ATOM 2593 C C . LEU A 1 172 ? 0.35292 11.37256 -2.06088 1.000 25.60701 172 LEU A C 1
ATOM 2594 O O . LEU A 1 172 ? 0.94153 11.08243 -3.11463 1.000 25.99504 172 LEU A O 1
ATOM 2610 N N . GLN A 1 173 ? 0.56654 10.77694 -0.88224 1.000 28.73219 173 GLN A N 1
ATOM 2611 C CA . GLN A 1 173 ? 1.66148 9.85079 -0.59091 1.000 32.85976 173 GLN A CA 1
ATOM 2612 C C . GLN A 1 173 ? 1.10981 8.48695 -0.18879 1.000 26.07913 173 GLN A C 1
ATOM 2613 O O . GLN A 1 173 ? 0.58977 8.36244 0.91237 1.000 26.48071 173 GLN A O 1
ATOM 2627 N N . PHE A 1 174 ? 1.24155 7.48437 -1.02560 1.000 22.04654 174 PHE A N 1
ATOM 2628 C CA . PHE A 1 174 ? 0.86727 6.12242 -0.66284 1.000 24.00353 174 PHE A CA 1
ATOM 2629 C C . PHE A 1 174 ? 2.09252 5.20822 -0.61770 1.000 25.40530 174 PHE A C 1
ATOM 2630 O O . PHE A 1 174 ? 3.06309 5.41604 -1.35150 1.000 26.35691 174 PHE A O 1
ATOM 2647 N N . LEU A 1 175 ? 2.03480 4.19687 0.25649 1.000 25.82103 175 LEU A N 1
ATOM 2648 C CA . LEU A 1 175 ? 3.16692 3.26934 0.40407 1.000 25.15194 175 LEU A CA 1
ATOM 2649 C C . LEU A 1 175 ? 3.43600 2.57943 -0.91623 1.000 23.66451 175 LEU A C 1
ATOM 2650 O O . LEU A 1 175 ? 2.51476 2.02350 -1.51937 1.000 23.93374 175 LEU A O 1
ATOM 2666 N N . GLY A 1 176 ? 4.65476 2.65801 -1.43060 1.000 23.37106 176 GLY A N 1
ATOM 2667 C CA . GLY A 1 176 ? 5.00418 1.94143 -2.65790 1.000 23.37311 176 GLY A CA 1
ATOM 2668 C C . GLY A 1 176 ? 4.66479 2.65536 -3.96120 1.000 22.43503 176 GLY A C 1
ATOM 2669 O O . GLY A 1 176 ? 4.83825 2.06257 -5.03613 1.000 22.53221 176 GLY A O 1
ATOM 2673 N N . VAL A 1 177 ? 4.17517 3.89042 -3.89621 1.000 21.04675 177 VAL A N 1
ATOM 2674 C CA . VAL A 1 177 ? 3.60183 4.60096 -5.02462 1.000 20.62722 177 VAL A CA 1
ATOM 2675 C C . VAL A 1 177 ? 4.31070 5.92784 -5.19043 1.000 23.12633 177 VAL A C 1
ATOM 2676 O O . VAL A 1 177 ? 4.51114 6.61465 -4.18695 1.000 24.55556 177 VAL A O 1
ATOM 2689 N N . PRO A 1 178 ? 4.64700 6.33200 -6.42955 1.000 25.50135 178 PRO A N 1
ATOM 2690 C CA . PRO A 1 178 ? 5.17833 7.71351 -6.66871 1.000 25.56486 178 PRO A CA 1
ATOM 2691 C C . PRO A 1 178 ? 4.20184 8.72103 -6.09163 1.000 24.43574 178 PRO A C 1
ATOM 2692 O O . PRO A 1 178 ? 3.01752 8.58445 -6.38780 1.000 23.66924 178 PRO A O 1
ATOM 2703 N N . PRO A 1 179 ? 4.64325 9.78983 -5.44236 1.000 25.93898 179 PRO A N 1
ATOM 2704 C CA . PRO A 1 179 ? 3.67793 10.85928 -5.09264 1.000 26.58586 179 PRO A CA 1
ATOM 2705 C C . PRO A 1 179 ? 2.97755 11.38218 -6.34646 1.000 25.51383 179 PRO A C 1
ATOM 2706 O O . PRO A 1 179 ? 3.55662 11.45762 -7.43846 1.000 25.27962 179 PRO A O 1
ATOM 2717 N N . PHE A 1 180 ? 1.71209 11.78960 -6.19552 1.000 23.16000 180 PHE A N 1
ATOM 2718 C CA . PHE A 1 180 ? 1.01507 12.39413 -7.32863 1.000 22.07196 180 PHE A CA 1
ATOM 2719 C C . PHE A 1 180 ? 0.08942 13.44920 -6.78690 1.000 21.14282 180 PHE A C 1
ATOM 2720 O O . PHE A 1 180 ? -0.26248 13.39452 -5.61469 1.000 20.40441 180 PHE A O 1
ATOM 2737 N N . PRO A 1 181 ? -0.25326 14.47528 -7.57245 1.000 20.46606 181 PRO A N 1
ATOM 2738 C CA . PRO A 1 181 ? -1.10042 15.53598 -7.00352 1.000 19.95859 181 PRO A CA 1
ATOM 2739 C C . PRO A 1 181 ? -2.45467 14.95158 -6.63688 1.000 19.81332 181 PRO A C 1
ATOM 2740 O O . PRO A 1 181 ? -2.98656 14.10892 -7.37223 1.000 18.74895 181 PRO A O 1
ATOM 2751 N N . ALA A 1 182 ? -3.04292 15.47396 -5.55363 1.000 21.16904 182 ALA A N 1
ATOM 2752 C CA . ALA A 1 182 ? -4.36671 14.94254 -5.14637 1.000 20.55189 182 ALA A CA 1
ATOM 2753 C C . ALA A 1 182 ? -5.37778 15.07866 -6.27475 1.000 20.34603 182 ALA A C 1
ATOM 2754 O O . ALA A 1 182 ? -6.21422 14.21022 -6.48992 1.000 20.12254 182 ALA A O 1
ATOM 2761 N N . SER A 1 183 ? -5.30722 16.17663 -7.02667 1.000 21.32775 183 SER A N 1
ATOM 2762 C CA . SER A 1 183 ? -6.22744 16.39840 -8.12564 1.000 21.89634 183 SER A CA 1
ATOM 2763 C C . SER A 1 183 ? -6.15669 15.33565 -9.20373 1.000 20.54347 183 SER A C 1
ATOM 2764 O O . SER A 1 183 ? -7.02938 15.29416 -10.08595 1.000 21.52462 183 SER A O 1
ATOM 2772 N N . HIS A 1 184 ? -5.07607 14.56990 -9.24872 1.000 18.48303 184 HIS A N 1
ATOM 2773 C CA . HIS A 1 184 ? -4.88543 13.54571 -10.25376 1.000 17.26747 184 HIS A CA 1
ATOM 2774 C C . HIS A 1 184 ? -5.46315 12.19593 -9.82474 1.000 17.68518 184 HIS A C 1
ATOM 2775 O O . HIS A 1 184 ? -5.46669 11.27289 -10.66365 1.000 17.19691 184 HIS A O 1
ATOM 2789 N N . LEU A 1 185 ? -5.89193 12.06241 -8.58433 1.000 19.19584 185 LEU A N 1
ATOM 2790 C CA . LEU A 1 185 ? -6.67101 10.87790 -8.18347 1.000 19.52511 185 LEU A CA 1
ATOM 2791 C C . LEU A 1 185 ? -7.85985 10.76667 -9.12997 1.000 20.68928 185 LEU A C 1
ATOM 2792 O O . LEU A 1 185 ? -8.42064 11.75642 -9.56806 1.000 19.42693 185 LEU A O 1
ATOM 2808 N N . VAL A 1 186 ? -8.33600 9.56449 -9.40161 1.000 19.43556 186 VAL A N 1
ATOM 2809 C CA . VAL A 1 186 ? -9.59074 9.41543 -10.15209 1.000 19.77314 186 VAL A CA 1
ATOM 2810 C C . VAL A 1 186 ? -10.58135 10.50110 -9.69997 1.000 19.02735 186 VAL A C 1
ATOM 2811 O O . VAL A 1 186 ? -10.90062 10.56352 -8.50683 1.000 21.08017 186 VAL A O 1
ATOM 2824 N N . ARG A 1 187 ? -11.14555 11.26283 -10.65892 1.000 18.49053 187 ARG A N 1
ATOM 2825 C CA . ARG A 1 187 ? -11.83329 12.53162 -10.36964 1.000 23.63064 187 ARG A CA 1
ATOM 2826 C C . ARG A 1 187 ? -13.03831 12.31606 -9.46707 1.000 22.79477 187 ARG A C 1
ATOM 2827 O O . ARG A 1 187 ? -13.30976 13.10823 -8.53950 1.000 22.35119 187 ARG A O 1
ATOM 2848 N N . GLU A 1 188 ? -13.73697 11.20836 -9.70833 1.000 25.71305 188 GLU A N 1
ATOM 2849 C CA . GLU A 1 188 ? -14.92435 10.89308 -8.94059 1.000 27.05693 188 GLU A CA 1
ATOM 2850 C C . GLU A 1 188 ? -14.62194 10.67234 -7.45952 1.000 26.31354 188 GLU A C 1
ATOM 2851 O O . GLU A 1 188 ? -15.51435 10.86906 -6.63234 1.000 27.17173 188 GLU A O 1
ATOM 2863 N N . LEU A 1 189 ? -13.37521 10.32168 -7.10660 1.000 25.18293 189 LEU A N 1
ATOM 2864 C CA . LEU A 1 189 ? -12.97913 10.04817 -5.72634 1.000 25.10425 189 LEU A CA 1
ATOM 2865 C C . LEU A 1 189 ? -12.54164 11.32390 -5.00723 1.000 25.72949 189 LEU A C 1
ATOM 2866 O O . LEU A 1 189 ? -12.00225 11.24411 -3.91354 1.000 24.17194 189 LEU A O 1
ATOM 2882 N N . LEU A 1 190 ? -12.69158 12.47707 -5.64552 1.000 26.36753 190 LEU A N 1
ATOM 2883 C CA . LEU A 1 190 ? -12.34233 13.75217 -5.04062 1.000 27.08133 190 LEU A CA 1
ATOM 2884 C C . LEU A 1 190 ? -13.49436 14.35306 -4.25898 1.000 28.97581 190 LEU A C 1
ATOM 2885 O O . LEU A 1 190 ? -13.28545 15.31740 -3.52183 1.000 28.56165 190 LEU A O 1
ATOM 2901 N N . GLU A 1 191 ? -14.67891 13.77762 -4.42241 1.000 29.91273 191 GLU A N 1
ATOM 2902 C CA . GLU A 1 191 ? -15.84436 14.19760 -3.67754 1.000 30.71299 191 GLU A CA 1
ATOM 2903 C C . GLU A 1 191 ? -15.84166 13.49172 -2.33291 1.000 30.17574 191 GLU A C 1
ATOM 2904 O O . GLU A 1 191 ? -15.28114 12.40842 -2.20347 1.000 30.66624 191 GLU A O 1
ATOM 2916 N N . HIS A 1 192 ? -16.49147 14.10539 -1.34030 1.000 31.76196 192 HIS A N 1
ATOM 2917 C CA . HIS A 1 192 ? -16.68978 13.42629 -0.07067 1.000 35.56044 192 HIS A CA 1
ATOM 2918 C C . HIS A 1 192 ? -17.53517 12.17961 -0.32910 1.000 34.78677 192 HIS A C 1
ATOM 2919 O O . HIS A 1 192 ? -18.55202 12.25495 -1.01577 1.000 36.57390 192 HIS A O 1
ATOM 2933 N N . PRO A 1 193 ? -17.21705 11.06253 0.26053 1.000 35.62691 193 PRO A N 1
ATOM 2934 C CA . PRO A 1 193 ? -18.07939 9.87872 0.02863 1.000 40.54591 193 PRO A CA 1
ATOM 2935 C C . PRO A 1 193 ? -19.50678 10.09353 0.47011 1.000 48.10979 193 PRO A C 1
ATOM 2936 O O . PRO A 1 193 ? -20.44226 9.59588 -0.17529 1.000 55.55129 193 PRO A O 1
ATOM 2947 N N A ASP A 1 194 ? -19.70261 10.84075 1.56976 0.564 46.92790 194 ASP A N 1
ATOM 2948 N N B ASP A 1 194 ? -19.70844 10.83844 1.55442 0.436 46.89226 194 ASP A N 1
ATOM 2949 C CA A ASP A 1 194 ? -21.03333 11.10918 2.07736 0.564 45.10545 194 ASP A CA 1
ATOM 2950 C CA B ASP A 1 194 ? -21.04694 11.07207 2.05849 0.436 45.06539 194 ASP A CA 1
ATOM 2951 C C A ASP A 1 194 ? -21.79371 12.09451 1.21699 0.564 45.95572 194 ASP A C 1
ATOM 2952 C C B ASP A 1 194 ? -21.78289 12.14218 1.27612 0.436 45.93971 194 ASP A C 1
ATOM 2953 O O A ASP A 1 194 ? -23.00468 12.20254 1.34993 0.564 46.36757 194 ASP A O 1
ATOM 2954 O O B ASP A 1 194 ? -22.97066 12.34660 1.50546 0.436 46.36659 194 ASP A O 1
ATOM 2971 N N . ASP A 1 195 ? -21.12399 12.82035 0.34841 1.000 45.40413 195 ASP A N 1
ATOM 2972 C CA . ASP A 1 195 ? -21.79142 13.83461 -0.46320 1.000 47.00424 195 ASP A CA 1
ATOM 2973 C C . ASP A 1 195 ? -22.09603 13.33656 -1.86795 1.000 45.02567 195 ASP A C 1
ATOM 2974 O O . ASP A 1 195 ? -22.75383 14.06371 -2.63979 1.000 43.28736 195 ASP A O 1
ATOM 2983 N N . ASP A 1 196 ? -21.61060 12.14770 -2.22306 1.000 40.64646 196 ASP A N 1
ATOM 2984 C CA . ASP A 1 196 ? -21.65067 11.77471 -3.62608 1.000 36.08995 196 ASP A CA 1
ATOM 2985 C C . ASP A 1 196 ? -21.71088 10.25780 -3.71116 1.000 34.74937 196 ASP A C 1
ATOM 2986 O O . ASP A 1 196 ? -20.77829 9.54273 -3.31450 1.000 33.19947 196 ASP A O 1
ATOM 2995 N N . GLU A 1 197 ? -22.85545 9.78528 -4.18965 1.000 36.07094 197 GLU A N 1
ATOM 2996 C CA . GLU A 1 197 ? -23.14325 8.35781 -4.21195 1.000 37.01300 197 GLU A CA 1
ATOM 2997 C C . GLU A 1 197 ? -22.12188 7.62470 -5.06363 1.000 33.64470 197 GLU A C 1
ATOM 2998 O O . GLU A 1 197 ? -21.76204 6.48048 -4.76616 1.000 33.54845 197 GLU A O 1
ATOM 3010 N N . LEU A 1 198 ? -21.68644 8.25627 -6.16782 1.000 32.08395 198 LEU A N 1
ATOM 3011 C CA . LEU A 1 198 ? -20.70153 7.60021 -7.02016 1.000 29.96175 198 LEU A CA 1
ATOM 3012 C C . LEU A 1 198 ? -19.39072 7.38922 -6.27190 1.000 29.90659 198 LEU A C 1
ATOM 3013 O O . LEU A 1 198 ? -18.77678 6.31178 -6.37102 1.000 28.42313 198 LEU A O 1
ATOM 3029 N N . CYS A 1 199 ? -18.92678 8.39668 -5.51875 1.000 31.11664 199 CYS A N 1
ATOM 3030 C CA . CYS A 1 199 ? -17.66963 8.19916 -4.78752 1.000 29.78720 199 CYS A CA 1
ATOM 3031 C C . CYS A 1 199 ? -17.77945 7.03865 -3.80411 1.000 28.66515 199 CYS A C 1
ATOM 3032 O O . CYS A 1 199 ? -16.91579 6.12425 -3.79248 1.000 28.41113 199 CYS A O 1
ATOM 3040 N N . LYS A 1 200 ? -18.86884 7.01629 -3.02441 1.000 27.47523 200 LYS A N 1
ATOM 3041 C CA . LYS A 1 200 ? -19.02522 6.00042 -1.99939 1.000 31.15681 200 LYS A CA 1
ATOM 3042 C C . LYS A 1 200 ? -19.13769 4.62801 -2.65437 1.000 30.02147 200 LYS A C 1
ATOM 3043 O O . LYS A 1 200 ? -18.45446 3.67320 -2.27041 1.000 29.48638 200 LYS A O 1
ATOM 3062 N N . THR A 1 201 ? -19.98682 4.52431 -3.66833 1.000 31.73476 201 THR A N 1
ATOM 3063 C CA . THR A 1 201 ? -20.14711 3.24199 -4.34236 1.000 30.98475 201 THR A CA 1
ATOM 3064 C C . THR A 1 201 ? -18.85710 2.78600 -4.99397 1.000 28.71968 201 THR A C 1
ATOM 3065 O O . THR A 1 201 ? -18.50560 1.61289 -4.88370 1.000 29.23761 201 THR A O 1
ATOM 3076 N N . MET A 1 202 ? -18.14037 3.69450 -5.68849 1.000 26.71298 202 MET A N 1
ATOM 3077 C CA . MET A 1 202 ? -16.92408 3.27262 -6.39476 1.000 25.38159 202 MET A CA 1
ATOM 3078 C C . MET A 1 202 ? -15.83976 2.80089 -5.41476 1.000 25.03360 202 MET A C 1
ATOM 3079 O O . MET A 1 202 ? -15.17325 1.79505 -5.66570 1.000 23.56651 202 MET A O 1
ATOM 3093 N N . VAL A 1 203 ? -15.65592 3.50024 -4.29345 1.000 26.22271 203 VAL A N 1
ATOM 3094 C CA . VAL A 1 203 ? -14.72797 3.05703 -3.26495 1.000 27.17516 203 VAL A CA 1
ATOM 3095 C C . VAL A 1 203 ? -15.16043 1.70783 -2.67755 1.000 25.13065 203 VAL A C 1
ATOM 3096 O O . VAL A 1 203 ? -14.34827 0.77427 -2.57809 1.000 27.02215 203 VAL A O 1
ATOM 3109 N N . ASP A 1 204 ? -16.44726 1.56880 -2.39132 1.000 25.68644 204 ASP A N 1
ATOM 3110 C CA . ASP A 1 204 ? -16.94417 0.34829 -1.77151 1.000 27.32159 204 ASP A CA 1
ATOM 3111 C C . ASP A 1 204 ? -16.76813 -0.85157 -2.69346 1.000 26.75315 204 ASP A C 1
ATOM 3112 O O . ASP A 1 204 ? -16.57687 -1.98191 -2.21225 1.000 27.42809 204 ASP A O 1
ATOM 3121 N N . VAL A 1 205 ? -16.95093 -0.65270 -3.99543 1.000 25.26562 205 VAL A N 1
ATOM 3122 C CA . VAL A 1 205 ? -16.69545 -1.73396 -4.93970 1.000 24.99836 205 VAL A CA 1
ATOM 3123 C C . VAL A 1 205 ? -15.19635 -1.95686 -5.08587 1.000 21.87598 205 VAL A C 1
ATOM 3124 O O . VAL A 1 205 ? -14.68830 -3.09395 -5.03229 1.000 22.04438 205 VAL A O 1
ATOM 3137 N N . TRP A 1 206 ? -14.48021 -0.89722 -5.46364 1.000 22.09892 206 TRP A N 1
ATOM 3138 C CA . TRP A 1 206 ? -13.09614 -1.11396 -5.86140 1.000 23.03285 206 TRP A CA 1
ATOM 3139 C C . TRP A 1 206 ? -12.26046 -1.68985 -4.72004 1.000 24.06821 206 TRP A C 1
ATOM 3140 O O . TRP A 1 206 ? -11.37041 -2.54239 -4.95084 1.000 22.97251 206 TRP A O 1
ATOM 3161 N N . LYS A 1 207 ? -12.54245 -1.26549 -3.48349 1.000 25.02969 207 LYS A N 1
ATOM 3162 C CA . LYS A 1 207 ? -11.75309 -1.69456 -2.33940 1.000 24.95020 207 LYS A CA 1
ATOM 3163 C C . LYS A 1 207 ? -11.88744 -3.19028 -2.11836 1.000 25.34630 207 LYS A C 1
ATOM 3164 O O . LYS A 1 207 ? -11.04335 -3.77574 -1.43347 1.000 25.67127 207 LYS A O 1
ATOM 3183 N N . ARG A 1 208 ? -12.93408 -3.81688 -2.66486 1.000 26.26843 208 ARG A N 1
ATOM 3184 C CA . ARG A 1 208 ? -13.09799 -5.24574 -2.41300 1.000 25.42314 208 ARG A CA 1
ATOM 3185 C C . ARG A 1 208 ? -12.23749 -6.10508 -3.32447 1.000 23.45144 208 ARG A C 1
ATOM 3186 O O . ARG A 1 208 ? -12.34443 -7.33897 -3.24372 1.000 24.52782 20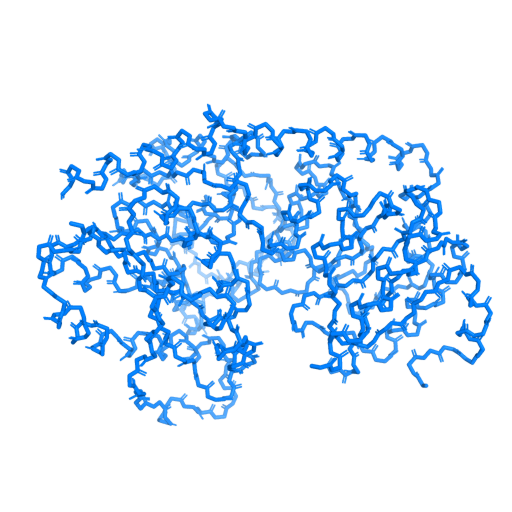8 ARG A O 1
ATOM 3207 N N A CYS A 1 209 ? -11.38404 -5.49731 -4.16141 0.463 23.01063 209 CYS A N 1
ATOM 3208 N N B CYS A 1 209 ? -11.37928 -5.51638 -4.15509 0.537 23.00596 209 CYS A N 1
ATOM 3209 C CA A CYS A 1 209 ? -10.42805 -6.26327 -4.95969 0.463 23.61118 209 CYS A CA 1
ATOM 3210 C CA B CYS A 1 209 ? -10.47767 -6.33159 -4.96270 0.537 23.62664 209 CYS A CA 1
ATOM 3211 C C A CYS A 1 209 ? -9.57908 -7.17620 -4.10490 0.463 25.54410 209 CYS A C 1
ATOM 3212 C C B CYS A 1 209 ? -9.53411 -7.15008 -4.12065 0.537 25.55649 209 CYS A C 1
ATOM 3213 O O A CYS A 1 209 ? -9.05084 -8.16998 -4.60386 0.463 25.17157 209 CYS A O 1
ATOM 3214 O O B CYS A 1 209 ? -8.87166 -8.02706 -4.67536 0.537 25.02662 209 CYS A O 1
ATOM 3229 N N . THR A 1 210 ? -9.38984 -6.84069 -2.82670 1.000 26.79955 210 THR A N 1
ATOM 3230 C CA . THR A 1 210 ? -8.51762 -7.60577 -1.93226 1.000 29.10495 210 THR A CA 1
ATOM 3231 C C . THR A 1 210 ? -9.30246 -8.54677 -1.01296 1.000 29.47739 210 THR A C 1
ATOM 3232 O O . THR A 1 210 ? -8.74023 -9.05387 -0.02917 1.000 30.83649 210 THR A O 1
ATOM 3244 N N . ASP A 1 211 ? -10.60545 -8.71486 -1.24512 1.000 27.88896 211 ASP A N 1
ATOM 3245 C CA . ASP A 1 211 ? -11.44302 -9.52363 -0.37332 1.000 29.49251 211 ASP A CA 1
ATOM 3246 C C . ASP A 1 211 ? -11.55304 -10.98777 -0.76633 1.000 29.14052 211 ASP A C 1
ATOM 3247 O O . ASP A 1 211 ? -12.22925 -11.77537 -0.03597 1.000 29.62303 211 ASP A O 1
ATOM 3256 N N . GLY A 1 212 ? -10.90151 -11.37357 -1.84605 1.000 30.52789 212 GLY A N 1
ATOM 3257 C CA . GLY A 1 212 ? -10.92147 -12.73901 -2.31750 1.000 30.98012 212 GLY A CA 1
ATOM 3258 C C . GLY A 1 212 ? -9.67476 -13.50411 -1.94072 1.000 28.94330 212 GLY A C 1
ATOM 3259 O O . GLY A 1 212 ? -8.99697 -13.20518 -0.95113 1.000 27.99393 212 GLY A O 1
ATOM 3263 N N . SER A 1 213 ? -9.39233 -14.54778 -2.73254 1.000 26.76506 213 SER A N 1
ATOM 3264 C CA . SER A 1 213 ? -8.25606 -15.42211 -2.49449 1.000 26.67972 213 SER A CA 1
ATOM 3265 C C . SER A 1 213 ? -6.94743 -14.81604 -2.96676 1.000 24.41617 213 SER A C 1
ATOM 3266 O O . SER A 1 213 ? -5.89264 -15.28491 -2.55500 1.000 24.47114 213 SER A O 1
ATOM 3274 N N . GLY A 1 214 ? -6.99381 -13.78812 -3.81746 1.000 22.88753 214 GLY A N 1
ATOM 3275 C CA . GLY A 1 214 ? -5.77856 -13.18780 -4.32224 1.000 22.31063 214 GLY A CA 1
ATOM 3276 C C . GLY A 1 214 ? -6.10161 -12.22590 -5.43879 1.000 19.88120 214 GLY A C 1
ATOM 3277 O O . GLY A 1 214 ? -7.26513 -12.04763 -5.82672 1.000 20.44942 214 GLY A O 1
ATOM 3281 N N . VAL A 1 215 ? -5.05271 -11.59882 -5.95195 1.000 18.43361 215 VAL A N 1
ATOM 3282 C CA . VAL A 1 215 ? -5.20818 -10.62704 -7.03040 1.000 17.75931 215 VAL A CA 1
ATOM 3283 C C . VAL A 1 215 ? -4.22745 -10.96645 -8.14894 1.000 18.01040 215 VAL A C 1
ATOM 3284 O O . VAL A 1 215 ? -3.02780 -11.07811 -7.89065 1.000 19.55272 215 VAL A O 1
ATOM 3297 N N . LEU A 1 216 ? -4.74374 -11.06521 -9.39478 1.000 17.49274 216 LEU A N 1
ATOM 3298 C CA . LEU A 1 216 ? -3.94453 -11.22020 -10.59956 1.000 16.10811 216 LEU A CA 1
ATOM 3299 C C . LEU A 1 216 ? -3.81645 -9.78651 -11.16617 1.000 16.96097 216 LEU A C 1
ATOM 3300 O O . LEU A 1 216 ? -4.81891 -9.21272 -11.58574 1.000 16.30893 216 LEU A O 1
ATOM 3316 N N . VAL A 1 217 ? -2.61214 -9.23895 -11.16487 1.000 16.70073 217 VAL A N 1
ATOM 3317 C CA . VAL A 1 217 ? -2.40222 -7.87449 -11.67866 1.000 15.79405 217 VAL A CA 1
ATOM 3318 C C . VAL A 1 217 ? -1.73888 -7.90320 -13.03357 1.000 16.32949 217 VAL A C 1
ATOM 3319 O O . VAL A 1 217 ? -0.73640 -8.60400 -13.27167 1.000 14.55892 217 VAL A O 1
ATOM 3332 N N . ASN A 1 218 ? -2.25932 -7.07080 -13.94962 1.000 16.08368 218 ASN A N 1
ATOM 3333 C CA . ASN A 1 218 ? -1.69992 -6.97996 -15.27941 1.000 15.56864 218 ASN A CA 1
ATOM 3334 C C . ASN A 1 218 ? -0.52697 -6.00940 -15.32468 1.000 15.60851 218 ASN A C 1
ATOM 3335 O O . ASN A 1 218 ? -0.60706 -4.86080 -15.78095 1.000 14.66338 218 ASN A O 1
ATOM 3346 N N . THR A 1 219 ? 0.57741 -6.53104 -14.79085 1.000 14.67215 219 THR A N 1
ATOM 3347 C CA . THR A 1 219 ? 1.80886 -5.75734 -14.74062 1.000 15.09589 219 THR A CA 1
ATOM 3348 C C . THR A 1 219 ? 2.92988 -6.76028 -14.61217 1.000 16.63974 219 THR A C 1
ATOM 3349 O O . THR A 1 219 ? 2.69238 -7.94247 -14.38784 1.000 16.16687 219 THR A O 1
ATOM 3360 N N . PHE A 1 220 ? 4.13596 -6.28136 -14.69186 1.000 16.12867 220 PHE A N 1
ATOM 3361 C CA . PHE A 1 220 ? 5.29241 -7.09847 -14.36076 1.000 17.54376 220 PHE A CA 1
ATOM 3362 C C . PHE A 1 220 ? 6.01617 -6.51659 -13.18029 1.000 18.85340 220 PHE A C 1
ATOM 3363 O O . PHE A 1 220 ? 6.11176 -5.29357 -13.02885 1.000 19.14126 220 PHE A O 1
ATOM 3380 N N . GLU A 1 221 ? 6.51573 -7.41271 -12.32425 1.000 17.88193 221 GLU A N 1
ATOM 3381 C CA . GLU A 1 221 ? 7.04368 -6.97032 -11.04417 1.000 18.63131 221 GLU A CA 1
ATOM 3382 C C . GLU A 1 221 ? 8.19083 -5.96337 -11.16182 1.000 18.78626 221 GLU A C 1
ATOM 3383 O O . GLU A 1 221 ? 8.23817 -4.96820 -10.39621 1.000 21.22379 221 GLU A O 1
ATOM 3395 N N . SER A 1 222 ? 9.13234 -6.17344 -12.08962 1.000 19.48800 222 SER A N 1
ATOM 3396 C CA . SER A 1 222 ? 10.25151 -5.24099 -12.15864 1.000 20.38975 222 SER A CA 1
ATOM 3397 C C . SER A 1 222 ? 9.84054 -3.83311 -12.57114 1.000 19.83955 222 SER A C 1
ATOM 3398 O O . SER A 1 222 ? 10.58720 -2.88519 -12.31396 1.000 21.15874 222 SER A O 1
ATOM 3406 N N . LEU A 1 223 ? 8.65973 -3.64202 -13.12200 1.000 19.37743 223 LEU A N 1
ATOM 3407 C CA . LEU A 1 223 ? 8.20902 -2.30044 -13.44902 1.000 18.95038 223 LEU A CA 1
ATOM 3408 C C . LEU A 1 223 ? 7.76409 -1.54988 -12.20937 1.000 19.97383 223 LEU A C 1
ATOM 3409 O O . LEU A 1 223 ? 7.84129 -0.30858 -12.18181 1.000 22.01738 223 LEU A O 1
ATOM 3425 N N . GLU A 1 224 ? 7.28701 -2.26769 -11.19259 1.000 19.24858 224 GLU A N 1
ATOM 3426 C CA . GLU A 1 224 ? 6.54418 -1.66771 -10.06257 1.000 19.49793 224 GLU A CA 1
ATOM 3427 C C . GLU A 1 224 ? 6.96944 -2.30766 -8.74653 1.000 20.97792 224 GLU A C 1
ATOM 3428 O O . GLU A 1 224 ? 6.12824 -2.61459 -7.88993 1.000 19.98516 224 GLU A O 1
ATOM 3440 N N A SER A 1 225 ? 8.27259 -2.53761 -8.56801 0.551 22.18595 225 SER A N 1
ATOM 3441 N N B SER A 1 225 ? 8.27616 -2.55381 -8.56844 0.449 22.17555 225 SER A N 1
ATOM 3442 C CA A SER A 1 225 ? 8.72781 -3.32986 -7.43542 0.551 22.98432 225 SER A CA 1
ATOM 3443 C CA B SER A 1 225 ? 8.72768 -3.33923 -7.42338 0.449 22.94787 225 SER A CA 1
ATOM 3444 C C A SER A 1 225 ? 8.33064 -2.70463 -6.10698 0.551 22.76153 225 SER A C 1
ATOM 3445 C C B SER A 1 225 ? 8.29762 -2.70219 -6.11256 0.449 22.76015 225 SER A C 1
ATOM 3446 O O A SER A 1 225 ? 7.91544 -3.43710 -5.20057 0.551 22.67350 225 SER A O 1
ATOM 3447 O O B SER A 1 225 ? 7.79135 -3.41990 -5.23799 0.449 22.59055 225 SER A O 1
ATOM 3462 N N . PRO A 1 226 ? 8.40719 -1.38576 -5.92914 1.000 22.69273 226 PRO A N 1
ATOM 3463 C CA . PRO A 1 226 ? 7.96758 -0.80891 -4.64872 1.000 23.85553 226 PRO A CA 1
ATOM 3464 C C . PRO A 1 226 ? 6.50732 -1.07487 -4.35727 1.000 21.86160 226 PRO A C 1
ATOM 3465 O O . PRO A 1 226 ? 6.15838 -1.26644 -3.16638 1.000 23.38103 226 PRO A O 1
ATOM 3476 N N . ALA A 1 227 ? 5.64079 -1.03794 -5.39769 1.000 20.50001 227 ALA A N 1
ATOM 3477 C CA . ALA A 1 227 ? 4.20463 -1.22734 -5.15220 1.000 20.42326 227 ALA A CA 1
ATOM 3478 C C . ALA A 1 227 ? 3.88818 -2.67395 -4.79838 1.000 20.88050 227 ALA A C 1
ATOM 3479 O O . ALA A 1 227 ? 3.14143 -2.96102 -3.86183 1.000 19.56612 227 ALA A O 1
ATOM 3486 N N . VAL A 1 228 ? 4.53558 -3.61361 -5.49352 1.000 22.07430 228 VAL A N 1
ATOM 3487 C CA . VAL A 1 228 ? 4.42824 -5.01045 -5.10556 1.000 24.35130 228 VAL A CA 1
ATOM 3488 C C . VAL A 1 228 ? 4.94564 -5.27855 -3.70265 1.000 23.70636 228 VAL A C 1
ATOM 3489 O O . VAL A 1 228 ? 4.32935 -6.01501 -2.91515 1.000 23.68570 228 VAL A O 1
ATOM 3502 N N . GLN A 1 229 ? 6.07262 -4.67632 -3.31646 1.000 22.77850 229 GLN A N 1
ATOM 3503 C CA . GLN A 1 229 ? 6.52925 -4.81296 -1.94738 1.000 27.17422 229 GLN A CA 1
ATOM 3504 C C . GLN A 1 229 ? 5.51950 -4.23335 -0.94636 1.000 23.05394 229 GLN A C 1
ATOM 3505 O O . GLN A 1 229 ? 5.23423 -4.82331 0.09004 1.000 23.19329 229 GLN A O 1
ATOM 3519 N N . ALA A 1 230 ? 4.94852 -3.08017 -1.26806 1.000 23.82268 230 ALA A N 1
ATOM 3520 C CA . ALA A 1 230 ? 4.01349 -2.47535 -0.34991 1.000 24.28649 230 ALA A CA 1
ATOM 3521 C C . ALA A 1 230 ? 2.80616 -3.35678 -0.11237 1.000 23.83674 230 ALA A C 1
ATOM 3522 O O . ALA A 1 230 ? 2.34915 -3.51199 1.03557 1.000 25.23082 230 ALA A O 1
ATOM 3529 N N . LEU A 1 231 ? 2.32474 -4.00032 -1.15611 1.000 23.39639 231 LEU A N 1
ATOM 3530 C CA . LEU A 1 231 ? 1.16162 -4.86832 -1.04423 1.000 23.31369 231 LEU A CA 1
ATOM 3531 C C . LEU A 1 231 ? 1.43377 -6.05905 -0.14271 1.000 23.98431 231 LEU A C 1
ATOM 3532 O O . LEU A 1 231 ? 0.47974 -6.63529 0.39602 1.000 27.34335 231 LEU A O 1
ATOM 3548 N N . ARG A 1 232 ? 2.70941 -6.40614 0.11710 1.000 23.38920 232 ARG A N 1
ATOM 3549 C CA . ARG A 1 232 ? 3.04254 -7.49560 1.05491 1.000 27.10458 232 ARG A CA 1
ATOM 3550 C C . ARG A 1 232 ? 3.50730 -6.99406 2.40417 1.000 28.88510 232 ARG A C 1
ATOM 3551 O O . ARG A 1 232 ? 3.94872 -7.79812 3.27411 1.000 32.27844 232 ARG A O 1
ATOM 3572 N N . ASP A 1 233 ? 3.46150 -5.69758 2.61455 1.000 29.19580 233 ASP A N 1
ATOM 3573 C CA . ASP A 1 233 ? 4.01039 -5.05750 3.78491 1.000 31.96773 233 ASP A CA 1
ATOM 3574 C C . ASP A 1 233 ? 2.89586 -4.90953 4.81159 1.000 34.57072 233 ASP A C 1
ATOM 3575 O O . ASP A 1 233 ? 1.80089 -4.44954 4.45665 1.000 31.87446 233 ASP A O 1
ATOM 3585 N N . PRO A 1 234 ? 3.11035 -5.31858 6.05804 1.000 42.61594 234 PRO A N 1
ATOM 3586 C CA . PRO A 1 234 ? 2.00238 -5.30819 7.04054 1.000 45.46503 234 PRO A CA 1
ATOM 3587 C C . PRO A 1 234 ? 1.43274 -3.93371 7.33086 1.000 43.21708 234 PRO A C 1
ATOM 3588 O O . PRO A 1 234 ? 0.26912 -3.82190 7.76163 1.000 45.66666 234 PRO A O 1
ATOM 3599 N N . ARG A 1 235 ? 2.19269 -2.88009 7.09772 1.000 41.30853 235 ARG A N 1
ATOM 3600 C CA . ARG A 1 235 ? 1.67649 -1.54009 7.27212 1.000 45.10680 235 ARG A CA 1
ATOM 3601 C C . ARG A 1 235 ? 0.76935 -1.09626 6.14306 1.000 43.31953 235 ARG A C 1
ATOM 3602 O O . ARG A 1 235 ? 0.17839 -0.01887 6.24363 1.000 44.01102 235 ARG A O 1
ATOM 3623 N N . CYS A 1 236 ? 0.67153 -1.85610 5.05131 1.000 39.33339 236 CYS A N 1
ATOM 3624 C CA . CYS A 1 236 ? -0.06468 -1.32404 3.91208 1.000 34.58241 236 CYS A CA 1
ATOM 3625 C C . CYS A 1 236 ? -1.48720 -0.95444 4.32521 1.000 33.40728 236 CYS A C 1
ATOM 3626 O O . CYS A 1 236 ? -1.95630 0.16527 4.06046 1.000 31.63793 236 CYS A O 1
ATOM 3634 N N . VAL A 1 237 ? -2.17386 -1.87381 4.99637 1.000 33.62771 237 VAL A N 1
ATOM 3635 C CA . VAL A 1 237 ? -3.54262 -1.71748 5.48350 1.000 32.59816 237 VAL A CA 1
ATOM 3636 C C . VAL A 1 237 ? -3.50897 -2.23700 6.92294 1.000 34.67744 237 VAL A C 1
ATOM 3637 O O . VAL A 1 237 ? -3.59170 -3.44823 7.17741 1.000 32.49071 237 VAL A O 1
ATOM 3650 N N . PRO A 1 238 ? -3.27024 -1.35072 7.88102 1.000 39.26196 238 PRO A N 1
ATOM 3651 C CA . PRO A 1 238 ? -3.09459 -1.77382 9.27784 1.000 40.81956 238 PRO A CA 1
ATOM 3652 C C . PRO A 1 238 ? -4.23691 -2.64115 9.75720 1.000 41.45485 238 PRO A C 1
ATOM 3653 O O . PRO A 1 238 ? -5.40356 -2.38960 9.45160 1.000 39.44895 238 PRO A O 1
ATOM 3664 N N . GLY A 1 239 ? -3.89530 -3.69589 10.47712 1.000 45.26525 239 GLY A N 1
ATOM 3665 C CA . GLY A 1 239 ? -4.92800 -4.55889 11.00480 1.000 49.71706 239 GLY A CA 1
ATOM 3666 C C . GLY A 1 239 ? -5.48364 -5.52374 9.98788 1.000 49.47174 239 GLY A C 1
ATOM 3667 O O . GLY A 1 239 ? -6.53138 -6.14403 10.23688 1.000 53.23663 239 GLY A O 1
ATOM 3671 N N . ARG A 1 240 ? -4.80659 -5.68594 8.84692 1.000 44.76239 240 ARG A N 1
ATOM 3672 C CA . ARG A 1 240 ? -5.30397 -6.56458 7.81666 1.000 42.90191 240 ARG A CA 1
ATOM 3673 C C . ARG A 1 240 ? -4.12465 -7.19164 7.09291 1.000 41.85952 240 ARG A C 1
ATOM 3674 O O . ARG A 1 240 ? -3.10142 -6.52577 6.87093 1.000 43.81721 240 ARG A O 1
ATOM 3695 N N . VAL A 1 241 ? -4.24649 -8.48220 6.74404 1.000 38.13324 241 VAL A N 1
ATOM 3696 C CA . VAL A 1 241 ? -3.26198 -9.14705 5.88765 1.000 35.62710 241 VAL A CA 1
ATOM 3697 C C . VAL A 1 241 ? -3.87073 -9.26303 4.48711 1.000 32.22145 241 VAL A C 1
ATOM 3698 O O . VAL A 1 241 ? -4.95948 -9.82190 4.31272 1.000 31.67488 241 VAL A O 1
ATOM 3711 N N . LEU A 1 242 ? -3.20845 -8.69069 3.48214 1.000 30.86625 242 LEU A N 1
ATOM 3712 C CA . LEU A 1 242 ? -3.76864 -8.73729 2.15061 1.000 30.03068 242 LEU A CA 1
ATOM 3713 C C . LEU A 1 242 ? -3.50713 -10.11541 1.55659 1.000 28.81273 242 LEU A C 1
ATOM 3714 O O . LEU A 1 242 ? -2.51610 -10.77830 1.91842 1.000 29.31634 242 LEU A O 1
ATOM 3730 N N . PRO A 1 243 ? -4.39867 -10.58011 0.68252 1.000 28.61117 243 PRO A N 1
ATOM 3731 C CA . PRO A 1 243 ? -4.16726 -11.85961 0.02021 1.000 27.86433 243 PRO A CA 1
ATOM 3732 C C . PRO A 1 243 ? -3.01416 -11.74392 -0.95538 1.000 23.63208 243 PRO A C 1
ATOM 3733 O O . PRO A 1 243 ? -2.50669 -10.62663 -1.21631 1.000 23.68552 243 PRO A O 1
ATOM 3744 N N . PRO A 1 244 ? -2.56705 -12.84807 -1.47821 1.000 26.11513 244 PRO A N 1
ATOM 3745 C CA . PRO A 1 244 ? -1.45060 -12.84561 -2.40241 1.000 23.84227 244 PRO A CA 1
ATOM 3746 C C . PRO A 1 244 ? -1.76858 -12.06246 -3.67539 1.000 21.92156 244 PRO A C 1
ATOM 3747 O O . PRO A 1 244 ? -2.88825 -12.11681 -4.19907 1.000 20.94185 244 PRO A O 1
ATOM 3758 N N . VAL A 1 245 ? -0.76977 -11.30147 -4.12986 1.000 23.60159 245 VAL A N 1
ATOM 3759 C CA . VAL A 1 245 ? -0.76173 -10.58554 -5.39861 1.000 21.66062 245 VAL A CA 1
ATOM 3760 C C . VAL A 1 245 ? 0.19337 -11.27735 -6.36329 1.000 21.61684 245 VAL A C 1
ATOM 3761 O O . VAL A 1 245 ? 1.34619 -11.58255 -6.02999 1.000 23.83576 245 VAL A O 1
ATOM 3774 N N . TYR A 1 246 ? -0.28759 -11.53591 -7.54855 1.000 18.35276 246 TYR A N 1
ATOM 3775 C CA . TYR A 1 246 ? 0.48198 -12.18008 -8.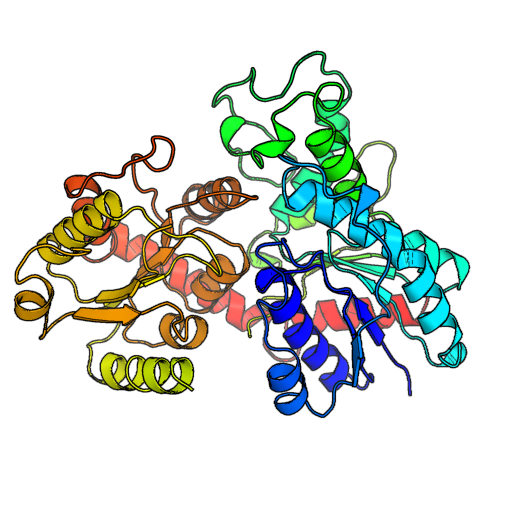60022 1.000 18.06255 246 TYR A CA 1
ATOM 3776 C C . TYR A 1 246 ? 0.61500 -11.26780 -9.81841 1.000 16.42318 246 TYR A C 1
ATOM 3777 O O . TYR A 1 246 ? -0.39173 -10.93302 -10.45754 1.000 16.01535 246 TYR A O 1
ATOM 3795 N N . CYS A 1 247 ? 1.84323 -10.89458 -10.14825 1.000 16.04994 247 CYS A N 1
ATOM 3796 C CA . CYS A 1 247 ? 2.07157 -10.07540 -11.32088 1.000 16.23439 247 CYS A CA 1
ATOM 3797 C C . CYS A 1 247 ? 2.22094 -11.01276 -12.52102 1.000 15.83972 247 CYS A C 1
ATOM 3798 O O . CYS A 1 247 ? 3.24429 -11.67557 -12.65207 1.000 18.14312 247 CYS A O 1
ATOM 3806 N N . VAL A 1 248 ? 1.20065 -11.05140 -13.36062 1.000 17.04425 248 VAL A N 1
ATOM 3807 C CA . VAL A 1 248 ? 1.14222 -12.00964 -14.47927 1.000 18.67396 248 VAL A CA 1
ATOM 3808 C C . VAL A 1 248 ? 1.21369 -11.36729 -15.85431 1.000 18.96063 248 VAL A C 1
ATOM 3809 O O . VAL A 1 248 ? 1.07243 -12.07157 -16.86101 1.000 18.67439 248 VAL A O 1
ATOM 3822 N N . GLY A 1 249 ? 1.55505 -10.06815 -15.95053 1.000 18.79980 249 GLY A N 1
ATOM 3823 C CA . GLY A 1 249 ? 1.62460 -9.40062 -17.21200 1.000 18.64576 249 GLY A CA 1
ATOM 3824 C C . GLY A 1 249 ? 3.05448 -9.17005 -17.68888 1.000 18.05853 249 GLY A C 1
ATOM 3825 O O . GLY A 1 249 ? 4.04132 -9.66916 -17.13089 1.000 17.90821 249 GLY A O 1
ATOM 3829 N N . PRO A 1 250 ? 3.18961 -8.34520 -18.71752 1.000 17.60825 250 PRO A N 1
ATOM 3830 C CA . PRO A 1 250 ? 2.11391 -7.69849 -19.41827 1.000 16.77165 250 PRO A CA 1
ATOM 3831 C C . PRO A 1 250 ? 1.29257 -8.59255 -20.33405 1.000 17.22310 250 PRO A C 1
ATOM 3832 O O . PRO A 1 250 ? 1.86106 -9.35009 -21.11764 1.000 19.15338 250 PRO A O 1
ATOM 3843 N N . LEU A 1 251 ? -0.02558 -8.58902 -20.13934 1.000 16.95868 251 LEU A N 1
ATOM 3844 C CA . LEU A 1 251 ? -0.9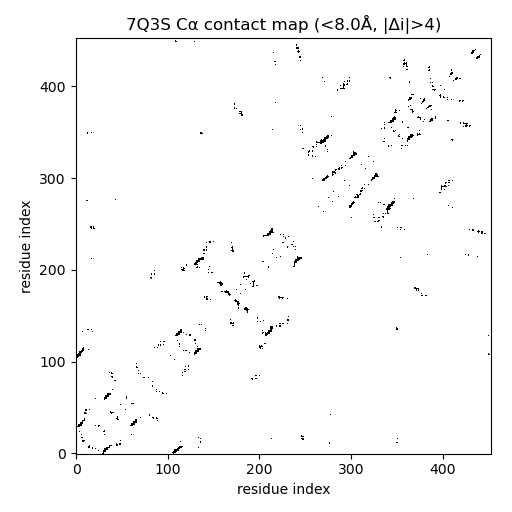7743 -9.31687 -20.97150 1.000 19.35534 251 LEU A CA 1
ATOM 3845 C C . LEU A 1 251 ? -1.51523 -8.32668 -21.98835 1.000 20.29817 251 LEU A C 1
ATOM 3846 O O . LEU A 1 251 ? -2.26067 -7.38577 -21.63523 1.000 21.21827 251 LEU A O 1
ATOM 3862 N N A ILE A 1 252 ? -1.04493 -8.50001 -23.21752 0.502 21.71674 252 ILE A N 1
ATOM 3863 N N B ILE A 1 252 ? -1.08499 -8.49859 -23.22712 0.498 21.79192 252 ILE A N 1
ATOM 3864 C CA A ILE A 1 252 ? -1.26885 -7.61068 -24.34603 0.502 24.18113 252 ILE A CA 1
ATOM 3865 C CA B ILE A 1 252 ? -1.32755 -7.55039 -24.30134 0.498 24.31497 252 ILE A CA 1
ATOM 3866 C C A ILE A 1 252 ? -2.01578 -8.39345 -25.40817 0.502 25.28976 252 ILE A C 1
ATOM 3867 C C B ILE A 1 252 ? -1.92789 -8.30149 -25.46659 0.498 25.47345 252 ILE A C 1
ATOM 3868 O O A ILE A 1 252 ? -1.70159 -9.56220 -25.65986 0.502 22.59599 252 ILE A O 1
ATOM 3869 O O B ILE A 1 252 ? -1.37040 -9.31858 -25.89556 0.498 23.00139 252 ILE A O 1
ATOM 3900 N N . GLY A 1 253 ? -3.04273 -7.79444 -25.97816 1.000 30.80276 253 GLY A N 1
ATOM 3901 C CA . GLY A 1 253 ? -3.86306 -8.46015 -26.97861 1.000 40.87610 253 GLY A CA 1
ATOM 3902 C C . GLY A 1 253 ? -3.75632 -7.72679 -28.27461 1.000 46.09802 253 GLY A C 1
ATOM 3903 O O . GLY A 1 253 ? -2.67287 -7.81851 -28.82104 1.000 49.12866 253 GLY A O 1
ATOM 3907 N N . GLU A 1 265 ? -14.98137 -4.56917 -40.67858 1.000 83.82497 265 GLU A N 1
ATOM 3908 C CA . GLU A 1 265 ? -14.57467 -4.48178 -42.07882 1.000 86.44303 265 GLU A CA 1
ATOM 3909 C C . GLU A 1 265 ? -13.80015 -3.18929 -42.34188 1.000 80.11837 265 GLU A C 1
ATOM 3910 O O . GLU A 1 265 ? -12.64684 -3.21211 -42.77877 1.000 82.64231 265 GLU A O 1
ATOM 3921 N N . ARG A 1 266 ? -14.46683 -2.05557 -42.11085 1.000 72.66134 266 ARG A N 1
ATOM 3922 C CA . ARG A 1 266 ? -13.78281 -0.77050 -42.20226 1.000 67.70075 266 ARG A CA 1
ATOM 3923 C C . ARG A 1 266 ? -12.51408 -0.77658 -41.35890 1.000 57.29184 266 ARG A C 1
ATOM 3924 O O . ARG A 1 266 ? -11.46472 -0.29332 -41.79937 1.000 54.52015 266 ARG A O 1
ATOM 3945 N N . ALA A 1 267 ? -12.58844 -1.34665 -40.15467 1.000 52.93509 267 ALA A N 1
ATOM 3946 C CA . ALA A 1 267 ? -11.40595 -1.45879 -39.30721 1.000 49.02852 267 ALA A CA 1
ATOM 3947 C C . ALA A 1 267 ? -10.35068 -2.35999 -39.95193 1.000 43.97476 267 ALA A C 1
ATOM 3948 O O . ALA A 1 267 ? -9.14213 -2.10581 -39.83186 1.000 36.65057 267 ALA A O 1
ATOM 3955 N N . ALA A 1 268 ? -10.78884 -3.41036 -40.64389 1.000 46.46160 268 ALA A N 1
ATOM 3956 C CA . ALA A 1 268 ? -9.83303 -4.28537 -41.31335 1.000 45.31443 268 ALA A CA 1
ATOM 3957 C C . ALA A 1 268 ? -9.06342 -3.52543 -42.38282 1.000 42.86729 268 ALA A C 1
ATOM 3958 O O . ALA A 1 268 ? -7.84624 -3.70787 -42.53791 1.000 38.05063 268 ALA A O 1
ATOM 3965 N N . GLU A 1 269 ? -9.75831 -2.65438 -43.11710 1.000 44.98449 269 GLU A N 1
ATOM 3966 C CA . GLU A 1 269 ? -9.10975 -1.89656 -44.17894 1.000 49.47620 269 GLU A CA 1
ATOM 3967 C C . GLU A 1 269 ? -8.17573 -0.86669 -43.57057 1.000 40.30961 269 GLU A C 1
ATOM 3968 O O . GLU A 1 269 ? -7.03536 -0.69610 -44.02180 1.000 35.45466 269 GLU A O 1
ATOM 3980 N N . THR A 1 270 ? -8.63964 -0.20101 -42.51632 1.000 39.74530 270 THR A N 1
ATOM 3981 C CA . THR A 1 270 ? -7.78922 0.76443 -41.83382 1.000 37.40649 270 THR A CA 1
ATOM 3982 C C . THR A 1 270 ? -6.51741 0.11328 -41.30870 1.000 31.01889 270 THR A C 1
ATOM 3983 O O . THR A 1 270 ? -5.42172 0.68570 -41.41123 1.000 29.61044 270 THR A O 1
ATOM 3994 N N . ARG A 1 271 ? -6.64562 -1.09124 -40.73340 1.000 28.93367 271 ARG A N 1
ATOM 3995 C CA . ARG A 1 271 ? -5.45721 -1.75541 -40.21987 1.000 27.69541 271 ARG A CA 1
ATOM 3996 C C . ARG A 1 271 ? -4.49208 -2.05027 -41.36225 1.000 28.45837 271 ARG A C 1
ATOM 3997 O O . ARG A 1 271 ? -3.27998 -1.82461 -41.24194 1.000 30.39023 271 ARG A O 1
ATOM 4018 N N . HIS A 1 272 ? -5.01320 -2.60162 -42.45546 1.000 29.77261 272 HIS A N 1
ATOM 4019 C CA . HIS A 1 272 ? -4.16488 -2.85681 -43.60936 1.000 35.00165 272 HIS A CA 1
ATOM 4020 C C . HIS A 1 272 ? -3.43532 -1.58885 -44.06986 1.000 33.69984 272 HIS A C 1
ATOM 4021 O O . HIS A 1 272 ? -2.22019 -1.61619 -44.27218 1.000 34.23481 272 HIS A O 1
ATOM 4035 N N A GLU A 1 273 ? -4.16925 -0.47642 -44.22431 0.573 35.66679 273 GLU A N 1
ATOM 4036 N N B GLU A 1 273 ? -4.17348 -0.47927 -44.24561 0.427 35.70947 273 GLU A N 1
ATOM 4037 C CA A GLU A 1 273 ? -3.56253 0.78828 -44.66020 0.573 37.19388 273 GLU A CA 1
ATOM 4038 C CA B GLU A 1 273 ? -3.56983 0.80044 -44.63730 0.427 37.18320 273 GLU A CA 1
ATOM 4039 C C A GLU A 1 273 ? -2.45199 1.22711 -43.70363 0.573 34.78426 273 GLU A C 1
ATOM 4040 C C B GLU A 1 273 ? -2.43089 1.18535 -43.70026 0.427 34.78326 273 GLU A C 1
ATOM 4041 O O A GLU A 1 273 ? -1.37576 1.66064 -44.15608 0.573 35.32080 273 GLU A O 1
ATOM 4042 O O B GLU A 1 273 ? -1.34176 1.58062 -44.14956 0.427 35.32843 273 GLU A O 1
ATOM 4065 N N . CYS A 1 274 ? -2.69159 1.10224 -42.39132 1.000 32.50356 274 CYS A N 1
ATOM 4066 C CA . CYS A 1 274 ? -1.74374 1.55134 -41.37352 1.000 31.15404 274 CYS A CA 1
ATOM 4067 C C . CYS A 1 274 ? -0.43967 0.79197 -41.48034 1.000 30.04449 274 CYS A C 1
ATOM 4068 O O . CYS A 1 274 ? 0.64953 1.36064 -41.44886 1.000 29.09116 274 CYS A O 1
ATOM 4076 N N . LEU A 1 275 ? -0.53562 -0.55067 -41.49752 1.000 30.59964 275 LEU A N 1
ATOM 4077 C CA . LEU A 1 275 ? 0.68335 -1.30519 -41.32217 1.000 29.07831 275 LEU A CA 1
ATOM 4078 C C . LEU A 1 275 ? 1.52790 -1.31858 -42.59147 1.000 29.97917 275 LEU A C 1
ATOM 4079 O O . LEU A 1 275 ? 2.76879 -1.33827 -42.50169 1.000 30.32827 275 LEU A O 1
ATOM 4095 N N . ALA A 1 276 ? 0.87768 -1.31181 -43.76879 1.000 30.49674 276 ALA A N 1
ATOM 4096 C CA . ALA A 1 276 ? 1.57268 -1.21773 -45.04808 1.000 32.99975 276 ALA A CA 1
ATOM 4097 C C . ALA A 1 276 ? 2.28421 0.12077 -45.15553 1.000 33.07512 276 ALA A C 1
ATOM 4098 O O . ALA A 1 276 ? 3.39267 0.20075 -45.68307 1.000 34.29041 276 ALA A O 1
ATOM 4105 N N . TRP A 1 277 ? 1.67543 1.17959 -44.58783 1.000 32.72583 277 TRP A N 1
ATOM 4106 C CA . TRP A 1 277 ? 2.33140 2.47761 -44.66202 1.000 33.28731 277 TRP A CA 1
ATOM 4107 C C . TRP A 1 277 ? 3.52636 2.51105 -43.72636 1.000 31.26557 277 TRP A C 1
ATOM 4108 O O . TRP A 1 277 ? 4.59028 3.05655 -44.08886 1.000 31.74564 277 TRP A O 1
ATOM 4129 N N . LEU A 1 278 ? 3.35864 1.97704 -42.53647 1.000 29.33164 278 LEU A N 1
ATOM 4130 C CA . LEU A 1 278 ? 4.44782 1.99460 -41.55452 1.000 29.11164 278 LEU A CA 1
ATOM 4131 C C . LEU A 1 278 ? 5.64070 1.21908 -42.09438 1.000 30.55386 278 LEU A C 1
ATOM 4132 O O . LEU A 1 278 ? 6.80572 1.57229 -41.85635 1.000 31.06635 278 LEU A O 1
ATOM 4148 N N . ASP A 1 279 ? 5.35807 0.13244 -42.79843 1.000 29.75992 279 ASP A N 1
ATOM 4149 C CA . ASP A 1 279 ? 6.43775 -0.64185 -43.35651 1.000 30.41037 279 ASP A CA 1
ATOM 4150 C C . ASP A 1 279 ? 7.33368 0.16646 -44.27258 1.000 33.78088 279 ASP A C 1
ATOM 4151 O O . ASP A 1 279 ? 8.43651 -0.28278 -44.58038 1.000 36.25014 279 ASP A O 1
ATOM 4160 N N . GLU A 1 280 ? 6.88445 1.30616 -44.76886 1.000 32.26765 280 GLU A N 1
ATOM 4161 C CA . GLU A 1 280 ? 7.71481 2.08184 -45.69049 1.000 35.62810 280 GLU A CA 1
ATOM 4162 C C . GLU A 1 280 ? 8.43737 3.24525 -45.03665 1.000 34.59868 280 GLU A C 1
ATOM 4163 O O . GLU A 1 280 ? 9.13853 3.99159 -45.75890 1.000 35.71460 280 GLU A O 1
ATOM 4175 N N . GLN A 1 281 ? 8.32953 3.38486 -43.70736 1.000 29.60170 281 GLN A N 1
ATOM 4176 C CA . GLN A 1 281 ? 8.91120 4.48141 -42.97543 1.000 31.21264 281 GLN A CA 1
ATOM 4177 C C . GLN A 1 281 ? 10.22857 4.05541 -42.35455 1.000 32.79620 281 GLN A C 1
ATOM 4178 O O . GLN A 1 281 ? 10.41614 2.87680 -42.03258 1.000 31.58977 281 GLN A O 1
ATOM 4192 N N . PRO A 1 282 ? 11.11978 5.01933 -42.14359 1.000 33.45589 282 PRO A N 1
ATOM 4193 C CA . PRO A 1 282 ? 12.34074 4.72761 -41.38636 1.000 33.97535 282 PRO A CA 1
ATOM 4194 C C . PRO A 1 282 ? 12.09788 4.31326 -39.94306 1.000 30.88618 282 PRO A C 1
ATOM 4195 O O . PRO A 1 282 ? 11.08623 4.63708 -39.29493 1.000 28.16318 282 PRO A O 1
ATOM 4206 N N . GLU A 1 283 ? 13.08218 3.58420 -39.42254 1.000 31.16070 283 GLU A N 1
ATOM 4207 C CA . GLU A 1 283 ? 13.02716 3.12545 -38.03995 1.000 34.71851 283 GLU A CA 1
ATOM 4208 C C . GLU A 1 283 ? 12.87613 4.30891 -37.07742 1.000 28.64532 283 GLU A C 1
ATOM 4209 O O . GLU A 1 283 ? 13.51312 5.35225 -37.26702 1.000 29.29526 283 GLU A O 1
ATOM 4221 N N . ASN A 1 284 ? 12.02179 4.12224 -36.08587 1.000 28.09795 284 ASN A N 1
ATOM 4222 C CA . ASN A 1 284 ? 11.83534 5.05270 -34.97106 1.000 29.01664 284 ASN A CA 1
ATOM 4223 C C . ASN A 1 284 ? 11.47390 6.44185 -35.42451 1.000 30.19947 284 ASN A C 1
ATOM 4224 O O . ASN A 1 284 ? 11.68801 7.40614 -34.69088 1.000 31.00190 284 ASN A O 1
ATOM 4235 N N . SER A 1 285 ? 10.79884 6.54286 -36.54138 1.000 30.25513 285 SER A N 1
ATOM 4236 C CA . SER A 1 285 ? 10.52508 7.83788 -37.12119 1.000 30.12014 285 SER A CA 1
ATOM 4237 C C . SER A 1 285 ? 9.11387 8.34205 -36.89124 1.000 28.30083 285 SER A C 1
ATOM 4238 O O . SER A 1 285 ? 8.85719 9.51060 -37.14813 1.000 29.33371 285 SER A O 1
ATOM 4246 N N . VAL A 1 286 ? 8.17850 7.48238 -36.54024 1.000 25.83269 286 VAL A N 1
ATOM 4247 C CA . VAL A 1 286 ? 6.77039 7.86036 -36.63176 1.000 25.58412 286 VAL A CA 1
ATOM 4248 C C . VAL A 1 286 ? 6.23541 8.16788 -35.24552 1.000 24.22415 286 VAL A C 1
ATOM 4249 O O . VAL A 1 286 ? 6.34207 7.33080 -34.31945 1.000 23.74426 286 VAL A O 1
ATOM 4262 N N . VAL A 1 287 ? 5.58259 9.33116 -35.09020 1.000 24.65085 287 VAL A N 1
ATOM 4263 C CA . VAL A 1 287 ? 4.74810 9.63438 -33.91451 1.000 22.00759 287 VAL A CA 1
ATOM 4264 C C . VAL A 1 287 ? 3.34127 9.05930 -34.10486 1.000 20.79248 287 VAL A C 1
ATOM 4265 O O . VAL A 1 287 ? 2.64325 9.46677 -35.02464 1.000 20.15228 287 VAL A O 1
ATOM 4278 N N . PHE A 1 288 ? 2.93787 8.05431 -33.28394 1.000 19.16146 288 PHE A N 1
ATOM 4279 C CA . PHE A 1 288 ? 1.57126 7.53638 -33.30525 1.000 20.26283 288 PHE A CA 1
ATOM 4280 C C . PHE A 1 288 ? 0.70948 8.27729 -32.31534 1.000 19.03988 288 PHE A C 1
ATOM 4281 O O . PHE A 1 288 ? 1.12888 8.45104 -31.16353 1.000 18.01242 288 PHE A O 1
ATOM 4298 N N . LEU A 1 289 ? -0.49791 8.66893 -32.72973 1.000 19.34025 289 LEU A N 1
ATOM 4299 C CA . LEU A 1 289 ? -1.46636 9.35763 -31.88674 1.000 18.54015 289 LEU A CA 1
ATOM 4300 C C . LEU A 1 289 ? -2.74932 8.56756 -31.84094 1.000 18.76066 289 LEU A C 1
ATOM 4301 O O . LEU A 1 289 ? -3.33758 8.30157 -32.89661 1.000 20.41600 289 LEU A O 1
ATOM 4317 N N . CYS A 1 290 ? -3.13915 8.12096 -30.64282 1.000 19.33553 290 CYS A N 1
ATOM 4318 C CA . CYS A 1 290 ? -4.32669 7.29619 -30.49298 1.000 19.42407 290 CYS A CA 1
ATOM 4319 C C . CYS A 1 290 ? -4.78722 7.34981 -29.02925 1.000 19.75579 290 CYS A C 1
ATOM 4320 O O . CYS A 1 290 ? -4.00329 7.13995 -28.11121 1.000 19.46281 290 CYS A O 1
ATOM 4328 N N . PHE A 1 291 ? -6.05678 7.65001 -28.81777 1.000 18.80534 291 PHE A N 1
ATOM 4329 C CA . PHE A 1 291 ? -6.53514 8.05647 -27.50752 1.000 19.63038 291 PHE A CA 1
ATOM 4330 C C . PHE A 1 291 ? -7.64097 7.16726 -26.95417 1.000 21.81947 291 PHE A C 1
ATOM 4331 O O . PHE A 1 291 ? -8.78257 7.60159 -26.75640 1.000 23.65236 291 PHE A O 1
ATOM 4348 N N . GLY A 1 292 ? -7.33849 5.90640 -26.71396 1.000 20.10875 292 GLY A N 1
ATOM 4349 C CA . GLY A 1 292 ? -8.27314 5.07302 -25.98271 1.000 19.77503 292 GLY A CA 1
ATOM 4350 C C . GLY A 1 292 ? -9.44776 4.57141 -26.77960 1.000 20.89326 292 GLY A C 1
ATOM 4351 O O . GLY A 1 292 ? -9.66822 4.82072 -27.95349 1.000 21.23440 292 GLY A O 1
ATOM 4355 N N . SER A 1 293 ? -10.20731 3.74939 -26.06719 1.000 23.00193 293 SER A N 1
ATOM 4356 C CA . SER A 1 293 ? -11.34919 3.15777 -26.72470 1.000 23.67988 293 SER A CA 1
ATOM 4357 C C . SER A 1 293 ? -12.46437 4.16030 -26.89854 1.000 24.90501 293 SER A C 1
ATOM 4358 O O . SER A 1 293 ? -13.38388 3.91799 -27.69843 1.000 26.23515 293 SER A O 1
ATOM 4366 N N . ARG A 1 294 ? -12.44698 5.28229 -26.14844 1.000 24.71134 294 ARG A N 1
ATOM 4367 C CA . ARG A 1 294 ? -13.54797 6.18942 -26.39123 1.000 27.70807 294 ARG A CA 1
ATOM 4368 C C . ARG A 1 294 ? -13.25722 7.67684 -26.17787 1.000 27.80003 294 ARG A C 1
ATOM 4369 O O . ARG A 1 294 ? -14.17781 8.45085 -26.32447 1.000 29.36601 294 ARG A O 1
ATOM 4390 N N . CYS A 1 295 ? -12.04905 8.10055 -25.87670 1.000 27.19190 295 CYS A N 1
ATOM 4391 C CA . CYS A 1 295 ? -11.78276 9.54101 -25.77615 1.000 28.52313 295 CYS A CA 1
ATOM 4392 C C . CYS A 1 295 ? -11.89966 10.17965 -27.15288 1.000 27.28608 295 CYS A C 1
ATOM 4393 O O . CYS A 1 295 ? -11.57588 9.57289 -28.18396 1.000 26.61161 295 CYS A O 1
ATOM 4401 N N . ALA A 1 296 ? -12.33584 11.44712 -27.18750 1.000 27.56358 296 ALA A N 1
ATOM 4402 C CA . ALA A 1 296 ? -12.43086 12.17550 -28.43345 1.000 28.24986 296 ALA A CA 1
ATOM 4403 C C . ALA A 1 296 ? -12.05350 13.62753 -28.14682 1.000 30.98886 296 ALA A C 1
ATOM 4404 O O . ALA A 1 296 ? -12.48086 14.18275 -27.12723 1.000 32.24780 296 ALA A O 1
ATOM 4411 N N . HIS A 1 297 ? -11.17499 14.18093 -28.96824 1.000 29.73788 297 HIS A N 1
ATOM 4412 C CA . HIS A 1 297 ? -10.82239 15.59168 -28.86263 1.000 28.51736 297 HIS A CA 1
ATOM 4413 C C . HIS A 1 297 ? -11.88702 16.45386 -29.52156 1.000 28.99814 297 HIS A C 1
ATOM 4414 O O . HIS A 1 297 ? -12.51644 16.05125 -30.50817 1.000 28.12924 297 HIS A O 1
ATOM 4428 N N . SER A 1 298 ? -12.04304 17.69439 -29.02705 1.000 31.31171 298 SER A N 1
ATOM 4429 C CA . SER A 1 298 ? -12.90701 18.61339 -29.73672 1.000 33.67016 298 SER A CA 1
ATOM 4430 C C . SER A 1 298 ? -12.35295 18.96138 -31.12904 1.000 33.85538 298 SER A C 1
ATOM 4431 O O . SER A 1 298 ? -11.14069 18.86247 -31.39553 1.000 33.84372 298 SER A O 1
ATOM 4439 N N . ALA A 1 299 ? -13.24942 19.39189 -32.02836 1.000 34.55437 299 ALA A N 1
ATOM 4440 C CA . ALA A 1 299 ? -12.79574 19.84645 -33.34054 1.000 34.94720 299 ALA A CA 1
ATOM 4441 C C . ALA A 1 299 ? -11.70605 20.90360 -33.19777 1.000 35.16467 299 ALA A C 1
ATOM 4442 O O . ALA A 1 299 ? -10.68922 20.87441 -33.91203 1.000 32.78176 299 ALA A O 1
ATOM 4449 N N . GLU A 1 300 ? -11.90760 21.86079 -32.29218 1.000 37.72634 300 GLU A N 1
ATOM 4450 C CA . GLU A 1 300 ? -10.90544 22.90141 -32.09973 1.000 39.69462 300 GLU A CA 1
ATOM 4451 C C . GLU A 1 300 ? -9.57581 22.30680 -31.65661 1.000 29.14082 300 GLU A C 1
ATOM 4452 O O . GLU A 1 300 ? -8.50673 22.73772 -32.11733 1.000 27.33105 300 GLU A O 1
ATOM 4464 N N . GLN A 1 301 ? -9.62925 21.31713 -30.75297 1.000 27.13881 301 GLN A N 1
ATOM 4465 C CA . GLN A 1 301 ? -8.38456 20.68617 -30.32223 1.000 23.89722 301 GLN A CA 1
ATOM 4466 C C . GLN A 1 301 ? -7.73628 19.90155 -31.45931 1.000 25.16298 301 GLN A C 1
ATOM 4467 O O . GLN A 1 301 ? -6.50210 19.88488 -31.56983 1.000 25.11437 301 GLN A O 1
ATOM 4481 N N . LEU A 1 302 ? -8.52152 19.17667 -32.25409 1.000 26.08897 302 LEU A N 1
ATOM 4482 C CA . LEU A 1 302 ? -7.93645 18.41421 -33.36945 1.000 27.04869 302 LEU A CA 1
ATOM 4483 C C . LEU A 1 302 ? -7.13449 19.33193 -34.30046 1.000 26.98022 302 LEU A C 1
ATOM 4484 O O . LEU A 1 302 ? -6.02019 19.00779 -34.72554 1.000 26.59629 302 LEU A O 1
ATOM 4500 N N . ARG A 1 303 ? -7.71248 20.47740 -34.65589 1.000 27.11439 303 ARG A N 1
ATOM 4501 C CA . ARG A 1 303 ? -7.01852 21.43996 -35.50026 1.000 29.90601 303 ARG A CA 1
ATOM 4502 C C . ARG A 1 303 ? -5.71181 21.86576 -34.87243 1.000 27.23980 303 ARG A C 1
ATOM 4503 O O . ARG A 1 303 ? -4.66717 21.94300 -35.55794 1.000 27.31231 303 ARG A O 1
ATOM 4524 N N . GLY A 1 304 ? -5.75882 22.17688 -33.57881 1.000 27.79457 304 GLY A N 1
ATOM 4525 C CA . GLY A 1 304 ? -4.56195 22.51243 -32.83037 1.000 27.92237 304 GLY A CA 1
ATOM 4526 C C . GLY A 1 304 ? -3.50472 21.42515 -32.83744 1.000 27.19531 304 GLY A C 1
ATOM 4527 O O . GLY A 1 304 ? -2.31568 21.71191 -32.99605 1.000 28.12283 304 GLY A O 1
ATOM 4531 N N . ILE A 1 305 ? -3.91375 20.15907 -32.65203 1.000 25.10435 305 ILE A N 1
ATOM 4532 C CA . ILE A 1 305 ? -2.93870 19.08158 -32.76361 1.000 25.58237 305 ILE A CA 1
ATOM 4533 C C . ILE A 1 305 ? -2.32025 19.06212 -34.16320 1.000 23.97205 305 ILE A C 1
ATOM 4534 O O . ILE A 1 305 ? -1.09332 18.86548 -34.34350 1.000 25.72381 305 ILE A O 1
ATOM 4550 N N . ALA A 1 306 ? -3.16855 19.16543 -35.19122 1.000 24.54714 306 ALA A N 1
ATOM 4551 C CA . ALA A 1 306 ? -2.69435 19.08309 -36.56910 1.000 26.92190 306 ALA A CA 1
ATOM 4552 C C . ALA A 1 306 ? -1.63312 20.14148 -36.84338 1.000 24.81352 306 ALA A C 1
ATOM 4553 O O . ALA A 1 306 ? -0.62311 19.88343 -37.51549 1.000 23.92298 306 ALA A O 1
ATOM 4560 N N . VAL A 1 307 ? -1.84651 21.33519 -36.30270 1.000 25.81300 307 VAL A N 1
ATOM 4561 C CA . VAL A 1 307 ? -0.91558 22.42559 -36.59016 1.000 26.76894 307 VAL A CA 1
ATOM 4562 C C . VAL A 1 307 ? 0.41659 22.12504 -35.91713 1.000 26.80746 307 VAL A C 1
ATOM 4563 O O . VAL A 1 307 ? 1.48101 22.27954 -36.54315 1.000 28.85480 307 VAL A O 1
ATOM 4576 N N . GLY A 1 308 ? 0.37163 21.65476 -34.67671 1.000 26.87091 308 GLY A N 1
ATOM 4577 C CA . GLY A 1 308 ? 1.59465 21.29918 -33.98239 1.000 25.70137 308 GLY A CA 1
ATOM 4578 C C . GLY A 1 308 ? 2.30873 20.15155 -34.65969 1.000 25.73565 308 GLY A C 1
ATOM 4579 O O . GLY A 1 308 ? 3.53499 20.16409 -34.77284 1.000 25.98967 308 GLY A O 1
ATOM 4583 N N . LEU A 1 309 ? 1.55516 19.06749 -35.00374 1.000 26.36921 309 LEU A N 1
ATOM 4584 C CA . LEU A 1 309 ? 2.14526 17.95310 -35.74769 1.000 28.65574 309 LEU A CA 1
ATOM 4585 C C . LEU A 1 309 ? 2.82617 18.38563 -37.04585 1.000 27.96871 309 LEU A C 1
ATOM 4586 O O . LEU A 1 309 ? 3.98518 18.03199 -37.30692 1.000 29.13579 309 LEU A O 1
ATOM 4602 N N . GLU A 1 310 ? 2.13745 19.20762 -37.85696 1.000 27.12862 310 GLU A N 1
ATOM 4603 C CA . GLU A 1 310 ? 2.70788 19.63670 -39.10790 1.000 27.92335 310 GLU A CA 1
ATOM 4604 C C . GLU A 1 310 ? 3.98381 20.40366 -38.84588 1.000 27.93474 310 GLU A C 1
ATOM 4605 O O . GLU A 1 310 ? 5.01852 20.13262 -39.43710 1.000 27.99035 310 GLU A O 1
ATOM 4617 N N . ARG A 1 311 ? 3.92194 21.36254 -37.90075 1.000 28.46426 311 ARG A N 1
ATOM 4618 C CA . ARG A 1 311 ? 5.07039 22.18984 -37.55701 1.000 28.71635 311 ARG A CA 1
ATOM 4619 C C . ARG A 1 311 ? 6.25774 21.37961 -37.06805 1.000 25.91663 311 ARG A C 1
ATOM 4620 O O . ARG A 1 311 ? 7.41377 21.76431 -37.30385 1.000 28.28946 311 ARG A O 1
ATOM 4641 N N . SER A 1 312 ? 6.01081 20.21299 -36.46103 1.000 25.28439 312 SER A N 1
ATOM 4642 C CA . SER A 1 312 ? 7.12541 19.47294 -35.92146 1.000 26.38887 312 SER A CA 1
ATOM 4643 C C . SER A 1 312 ? 8.01728 18.84117 -36.98500 1.000 27.24955 312 SER A C 1
ATOM 4644 O O . SER A 1 312 ? 9.12944 18.41443 -36.64979 1.000 27.62981 312 SER A O 1
ATOM 4652 N N . GLY A 1 313 ? 7.53324 18.68894 -38.21731 1.000 26.93919 313 GLY A N 1
ATOM 4653 C CA . GLY A 1 313 ? 8.27880 18.07846 -39.30470 1.000 27.75648 313 GLY A CA 1
ATOM 4654 C C . GLY A 1 313 ? 8.44037 16.57536 -39.18588 1.000 28.72442 313 GLY A C 1
ATOM 4655 O O . GLY A 1 313 ? 9.05389 15.97102 -40.08880 1.000 30.72539 313 GLY A O 1
ATOM 4659 N N . GLN A 1 314 ? 7.85937 15.97892 -38.14387 1.000 29.04620 314 GLN A N 1
ATOM 4660 C CA . GLN A 1 314 ? 8.01367 14.53855 -37.95535 1.000 28.77253 314 GLN A CA 1
ATOM 4661 C C . GLN A 1 314 ? 6.95120 13.74267 -38.68824 1.000 27.85173 314 GLN A C 1
ATOM 4662 O O . GLN A 1 314 ? 5.84996 14.22736 -38.98834 1.000 29.50190 314 GLN A O 1
ATOM 4676 N N . ARG A 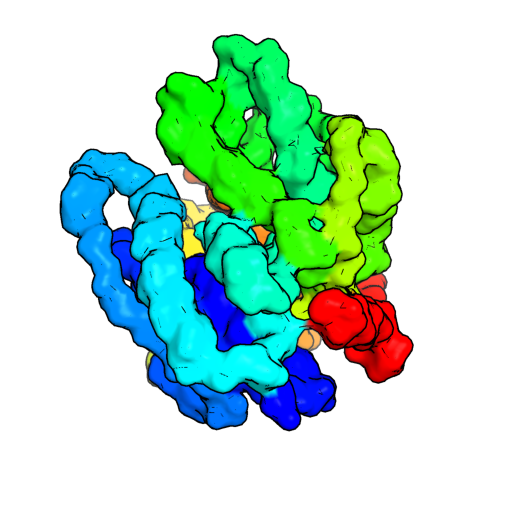1 315 ? 7.30104 12.48080 -38.96112 1.000 26.53723 315 ARG A N 1
ATOM 4677 C CA . ARG A 1 315 ? 6.33561 11.54835 -39.50134 1.000 25.56967 315 ARG A CA 1
ATOM 4678 C C . ARG A 1 315 ? 5.32068 11.15877 -38.43249 1.000 24.17594 315 ARG A C 1
ATOM 4679 O O . ARG A 1 315 ? 5.60924 11.16273 -37.22752 1.000 23.82901 315 ARG A O 1
ATOM 4700 N N . PHE A 1 316 ? 4.09658 10.87681 -38.87416 1.000 25.03380 316 PHE A N 1
ATOM 4701 C CA . PHE A 1 316 ? 3.04402 10.60216 -37.89964 1.000 24.51240 316 PHE A CA 1
ATOM 4702 C C . PHE A 1 316 ? 1.99569 9.67211 -38.49105 1.000 23.96508 316 PHE A C 1
ATOM 4703 O O . PHE A 1 316 ? 1.80135 9.62991 -39.70896 1.000 26.15123 316 PHE A O 1
ATOM 4720 N N . LEU A 1 317 ? 1.34127 8.89511 -37.58997 1.000 23.65367 317 LEU A N 1
ATOM 4721 C CA . LEU A 1 317 ? 0.18230 8.05915 -37.89938 1.000 22.55626 317 LEU A CA 1
ATOM 4722 C C . LEU A 1 317 ? -0.84183 8.43770 -36.84363 1.000 21.63723 317 LEU A C 1
ATOM 4723 O O . LEU A 1 317 ? -0.54672 8.32704 -35.65460 1.000 19.59747 317 LEU A O 1
ATOM 4739 N N . TRP A 1 318 ? -1.99633 8.98970 -37.26206 1.000 21.31904 318 TRP A N 1
ATOM 4740 C CA . TRP A 1 318 ? -2.93268 9.66724 -36.34674 1.000 20.87250 318 TRP A CA 1
ATOM 4741 C C . TRP A 1 318 ? -4.31047 9.06054 -36.54027 1.000 21.55752 318 TRP A C 1
ATOM 4742 O O . TRP A 1 318 ? -4.86529 9.14736 -37.66077 1.000 23.25173 318 TRP A O 1
ATOM 4763 N N . SER A 1 319 ? -4.80652 8.39259 -35.46525 1.000 21.40116 319 SER A N 1
ATOM 4764 C CA . SER A 1 319 ? -6.14801 7.79229 -35.40506 1.000 23.73107 319 SER A CA 1
ATOM 4765 C C . SER A 1 319 ? -7.09701 8.84412 -34.81797 1.000 24.34586 319 SER A C 1
ATOM 4766 O O . SER A 1 319 ? -6.94493 9.25330 -33.65434 1.000 23.16838 319 SER A O 1
ATOM 4774 N N . VAL A 1 320 ? -8.05497 9.29940 -35.62675 1.000 28.11043 320 VAL A N 1
ATOM 4775 C CA . VAL A 1 320 ? -8.94201 10.40599 -35.26286 1.000 30.27786 320 VAL A CA 1
ATOM 4776 C C . VAL A 1 320 ? -10.36893 9.89753 -35.12481 1.000 31.26428 320 VAL A C 1
ATOM 4777 O O . VAL A 1 320 ? -10.89103 9.24359 -36.03403 1.000 32.49968 320 VAL A O 1
ATOM 4790 N N . ARG A 1 321 ? -11.02434 10.25544 -34.01339 1.000 31.88404 321 ARG A N 1
ATOM 4791 C CA . ARG A 1 321 ? -12.47069 10.07947 -33.86986 1.000 35.71944 321 ARG A CA 1
ATOM 4792 C C . ARG A 1 321 ? -13.22568 11.35850 -34.20872 1.000 44.19319 321 ARG A C 1
ATOM 4793 O O . ARG A 1 321 ? -12.79298 12.44897 -33.82337 1.000 44.35291 321 ARG A O 1
ATOM 4814 N N . THR A 1 322 ? -14.38913 11.23617 -34.83941 1.000 52.78701 322 THR A N 1
ATOM 4815 C CA . THR A 1 322 ? -15.11766 12.46371 -35.16090 1.000 60.53775 322 THR A CA 1
ATOM 4816 C C . THR A 1 322 ? -15.56773 13.12703 -33.85142 1.000 65.96909 322 THR A C 1
ATOM 4817 O O . THR A 1 322 ? -15.96308 12.42366 -32.90500 1.000 62.19004 322 THR A O 1
ATOM 4828 N N . PRO A 1 323 ? -15.46551 14.44910 -33.74913 1.000 72.25784 323 PRO A N 1
ATOM 4829 C CA . PRO A 1 323 ? -15.63686 15.12600 -32.45727 1.000 76.33538 323 PRO A CA 1
ATOM 4830 C C . PRO A 1 323 ? -16.84134 14.70535 -31.62305 1.000 82.90105 323 PRO A C 1
ATOM 4831 O O . PRO A 1 323 ? -17.94721 14.48083 -32.12635 1.000 81.94826 323 PRO A O 1
ATOM 4842 N N . ALA A 1 324 ? -16.58380 14.63618 -30.31752 1.000 88.89931 324 ALA A N 1
ATOM 4843 C CA . ALA A 1 324 ? -17.54073 14.26553 -29.29440 1.000 92.53949 324 ALA A CA 1
ATOM 4844 C C . ALA A 1 324 ? -16.91696 14.54457 -27.91533 1.000 92.03035 324 ALA A C 1
ATOM 4845 O O . ALA A 1 324 ? -15.75846 14.97201 -27.80496 1.000 91.06318 324 ALA A O 1
ATOM 4852 N N . ALA A 1 335 ? -12.91824 20.09625 -41.88103 1.000 83.13725 335 ALA A N 1
ATOM 4853 C CA . ALA A 1 335 ? -13.25192 20.95513 -40.74803 1.000 82.03137 335 ALA A CA 1
ATOM 4854 C C . ALA A 1 335 ? -12.43141 20.53394 -39.53844 1.000 78.43560 335 ALA A C 1
ATOM 4855 O O . ALA A 1 335 ? -12.10905 21.34818 -38.66306 1.000 85.37401 335 ALA A O 1
ATOM 4862 N N . LEU A 1 336 ? -12.11193 19.23609 -39.48678 1.000 67.42159 336 LEU A N 1
ATOM 4863 C CA . LEU A 1 336 ? -11.27859 18.75159 -38.40591 1.000 55.76654 336 LEU A CA 1
ATOM 4864 C C . LEU A 1 336 ? -9.85979 19.27396 -38.54655 1.000 48.88442 336 LEU A C 1
ATOM 4865 O O . LEU A 1 336 ? -9.15383 19.40170 -37.54156 1.000 46.77827 336 LEU A O 1
ATOM 4881 N N . PHE A 1 337 ? -9.41719 19.53985 -39.78153 1.000 44.90804 337 PHE A N 1
ATOM 4882 C CA . PHE A 1 337 ? -8.03102 19.90826 -40.00436 1.000 41.30277 337 PHE A CA 1
ATOM 4883 C C . PHE A 1 337 ? -7.91839 21.21120 -40.76818 1.000 39.06577 337 PHE A C 1
ATOM 4884 O O . PHE A 1 337 ? -8.78304 21.54640 -41.57266 1.000 38.52893 337 PHE A O 1
ATOM 4901 N N . PRO A 1 338 ? -6.81382 21.91404 -40.59823 1.000 39.14900 338 PRO A N 1
ATOM 4902 C CA . PRO A 1 338 ? -6.55682 23.06841 -41.45555 1.000 40.25925 338 PRO A CA 1
ATOM 4903 C C . PRO A 1 338 ? -6.59575 22.71849 -42.93883 1.000 38.22224 338 PRO A C 1
ATOM 4904 O O . PRO A 1 338 ? -6.23003 21.61478 -43.35920 1.000 35.42910 338 PRO A O 1
ATOM 4915 N N . GLU A 1 339 ? -6.98306 23.70239 -43.76324 1.000 43.45210 339 GLU A N 1
ATOM 4916 C CA . GLU A 1 339 ? -6.99965 23.49161 -45.19111 1.000 45.89115 339 GLU A CA 1
ATOM 4917 C C . GLU A 1 339 ? -5.62308 23.06021 -45.69745 1.000 41.56544 339 GLU A C 1
ATOM 4918 O O . GLU A 1 339 ? -4.60450 23.70023 -45.37856 1.000 40.85561 339 GLU A O 1
ATOM 4930 N N . GLY A 1 340 ? -5.60110 22.01202 -46.52674 1.000 39.86301 340 GLY A N 1
ATOM 4931 C CA . GLY A 1 340 ? -4.36701 21.55864 -47.13182 1.000 39.28120 340 GLY A CA 1
ATOM 4932 C C . GLY A 1 340 ? -3.44270 20.76354 -46.23396 1.000 36.89350 340 GLY A C 1
ATOM 4933 O O . GLY A 1 340 ? -2.41071 20.26628 -46.72519 1.000 36.70546 340 GLY A O 1
ATOM 4937 N N . PHE A 1 341 ? -3.82717 20.55445 -44.98051 1.000 34.26830 341 PHE A N 1
ATOM 4938 C CA . PHE A 1 341 ? -2.97432 19.85244 -44.01747 1.000 32.87968 341 PHE A CA 1
ATOM 4939 C C . PHE A 1 341 ? -2.69827 18.43391 -44.51770 1.000 32.50991 341 PHE A C 1
ATOM 4940 O O . PHE A 1 341 ? -1.55737 17.96097 -44.48588 1.000 32.99904 341 PHE A O 1
ATOM 4957 N N . LEU A 1 342 ? -3.72318 17.76187 -45.01697 1.000 32.42661 342 LEU A N 1
ATOM 4958 C CA . LEU A 1 342 ? -3.52773 16.37522 -45.46537 1.000 32.52874 342 LEU A CA 1
ATOM 4959 C C . LEU A 1 342 ? -2.62216 16.31831 -46.69539 1.000 31.86367 342 LEU A C 1
ATOM 4960 O O . LEU A 1 342 ? -1.75996 15.43030 -46.80764 1.000 30.77716 342 LEU A O 1
ATOM 4976 N N . GLN A 1 343 ? -2.82483 17.24823 -47.64421 1.000 32.71116 343 GLN A N 1
ATOM 4977 C CA . GLN A 1 343 ? -2.02710 17.26230 -48.85564 1.000 43.79515 343 GLN A CA 1
ATOM 4978 C C . GLN A 1 343 ? -0.58156 17.57964 -48.53288 1.000 33.30547 343 GLN A C 1
ATOM 4979 O O . GLN A 1 343 ? 0.33685 16.95936 -49.09318 1.000 33.74057 343 GLN A O 1
ATOM 4993 N N . ARG A 1 344 ? -0.34844 18.52793 -47.59717 1.000 33.82801 344 ARG A N 1
ATOM 4994 C CA . ARG A 1 344 ? 1.01321 19.00891 -47.38254 1.000 33.25225 344 ARG A CA 1
ATOM 4995 C C . ARG A 1 344 ? 1.82668 17.93632 -46.67579 1.000 33.25033 344 ARG A C 1
ATOM 4996 O O . ARG A 1 344 ? 3.05900 17.91578 -46.80644 1.000 34.42358 344 ARG A O 1
ATOM 5017 N N . THR A 1 345 ? 1.15597 17.08648 -45.87913 1.000 30.65837 345 THR A N 1
ATOM 5018 C CA . THR A 1 345 ? 1.80938 16.10586 -45.02352 1.000 29.98297 345 THR A CA 1
ATOM 5019 C C . THR A 1 345 ? 1.78419 14.72095 -45.66420 1.000 31.07713 345 THR A C 1
ATOM 5020 O O . THR A 1 345 ? 2.21769 13.74985 -45.03452 1.000 28.78419 345 THR A O 1
ATOM 5031 N N . LYS A 1 346 ? 1.29452 14.62634 -46.90819 1.000 33.48791 346 LYS A N 1
ATOM 5032 C CA . LYS A 1 346 ? 1.02887 13.32342 -47.52844 1.000 36.20726 346 LYS A CA 1
ATOM 5033 C C . LYS A 1 346 ? 2.27761 12.46870 -47.64658 1.000 36.01688 346 LYS A C 1
ATOM 5034 O O . LYS A 1 346 ? 2.18181 11.24694 -47.59506 1.000 36.21140 346 LYS A O 1
ATOM 5053 N N . ASP A 1 347 ? 3.46001 13.06229 -47.69650 1.000 38.07254 347 ASP A N 1
ATOM 5054 C CA . ASP A 1 347 ? 4.64393 12.21350 -47.78545 1.000 40.49305 347 ASP A CA 1
ATOM 5055 C C . ASP A 1 347 ? 5.25183 11.87743 -46.42664 1.000 39.45889 347 ASP A C 1
ATOM 5056 O O . ASP A 1 347 ? 6.30119 11.22509 -46.39026 1.000 43.84248 347 ASP A O 1
ATOM 5065 N N . ARG A 1 348 ? 4.70081 12.36834 -45.31960 1.000 34.61122 348 ARG A N 1
ATOM 5066 C CA . ARG A 1 348 ? 5.26742 12.02674 -44.01037 1.000 31.77998 348 ARG A CA 1
ATOM 5067 C C . ARG A 1 348 ? 4.23465 11.61721 -42.97826 1.000 31.71666 348 ARG A C 1
ATOM 5068 O O . ARG A 1 348 ? 4.62047 11.15000 -41.89817 1.000 28.96680 348 ARG A O 1
ATOM 5089 N N . GLY A 1 349 ? 2.94379 11.75817 -43.26638 1.000 31.82869 349 GLY A N 1
ATOM 5090 C CA . GLY A 1 349 ? 1.92637 11.45543 -42.28615 1.000 28.79366 349 GLY A CA 1
ATOM 5091 C C . GLY A 1 349 ? 0.72924 10.73965 -42.87422 1.000 26.28785 349 GLY A C 1
ATOM 5092 O O . GLY A 1 349 ? 0.40411 10.86818 -44.05126 1.000 27.50760 349 GLY A O 1
ATOM 5096 N N . LEU A 1 350 ? 0.07155 9.96243 -42.01164 1.000 27.05009 350 LEU A N 1
ATOM 5097 C CA . LEU A 1 350 ? -1.13318 9.24324 -42.39230 1.000 28.90068 350 LEU A CA 1
ATOM 5098 C C . LEU A 1 350 ? -2.16891 9.48119 -41.29137 1.000 26.83613 350 LEU A C 1
ATOM 5099 O O . LEU A 1 350 ? -1.91352 9.21508 -40.09767 1.000 25.51863 350 LEU A O 1
ATOM 5115 N N . VAL A 1 351 ? -3.34955 9.94950 -41.71991 1.000 28.84021 351 VAL A N 1
ATOM 5116 C CA . VAL A 1 351 ? -4.48147 10.13073 -40.82185 1.000 29.76047 351 VAL A CA 1
ATOM 5117 C C . VAL A 1 351 ? -5.54107 9.10515 -41.14697 1.000 29.77041 351 VAL A C 1
ATOM 5118 O O . VAL A 1 351 ? -5.95630 8.97396 -42.30243 1.000 30.10785 351 VAL A O 1
ATOM 5131 N N . VAL A 1 352 ? -5.96687 8.36627 -40.11735 1.000 28.66430 352 VAL A N 1
ATOM 5132 C CA . VAL A 1 352 ? -7.04112 7.39911 -40.28287 1.000 29.54139 352 VAL A CA 1
ATOM 5133 C C . VAL A 1 352 ? -8.16951 7.67625 -39.31635 1.000 30.00541 352 VAL A C 1
ATOM 5134 O O . VAL A 1 352 ? -7.98893 8.34066 -38.29597 1.000 27.89253 352 VAL A O 1
ATOM 5147 N N . ARG A 1 353 ? -9.32944 7.07858 -39.61105 1.000 32.83344 353 ARG A N 1
ATOM 5148 C CA . ARG A 1 353 ? -10.53437 7.26713 -38.80827 1.000 41.05485 353 ARG A CA 1
ATOM 5149 C C . ARG A 1 353 ? -10.75459 6.16592 -37.77916 1.000 40.15563 353 ARG A C 1
ATOM 5150 O O . ARG A 1 353 ? -10.70929 4.96699 -38.10412 1.000 38.55329 353 ARG A O 1
ATOM 5171 N N . SER A 1 354 ? -10.96133 6.60228 -36.53471 1.000 44.36494 354 SER A N 1
ATOM 5172 C CA . SER A 1 354 ? -11.72948 5.98011 -35.45777 1.000 46.23615 354 SER A CA 1
ATOM 5173 C C . SER A 1 354 ? -11.06715 4.81527 -34.74904 1.000 42.79890 354 SER A C 1
ATOM 5174 O O . SER A 1 354 ? -11.03501 4.88218 -33.51063 1.000 40.71053 354 SER A O 1
ATOM 5182 N N . TRP A 1 355 ? -10.65666 3.72108 -35.45035 1.000 39.87011 355 TRP A N 1
ATOM 5183 C CA . TRP A 1 355 ? -10.06324 2.55606 -34.73452 1.000 33.69059 355 TRP A CA 1
ATOM 5184 C C . TRP A 1 355 ? -8.83533 2.03142 -35.47806 1.000 31.61605 355 TRP A C 1
ATOM 5185 O O . TRP A 1 355 ? -8.95971 1.47505 -36.58396 1.000 34.79885 355 TRP A O 1
ATOM 5206 N N . ALA A 1 356 ? -7.70017 2.11818 -34.81247 1.000 27.03152 356 ALA A N 1
ATOM 5207 C CA . ALA A 1 356 ? -6.42634 1.76052 -35.36913 1.000 24.91115 356 ALA A CA 1
ATOM 5208 C C . ALA A 1 356 ? -5.89387 0.46729 -34.72227 1.000 21.05687 356 ALA A C 1
ATOM 5209 O O . ALA A 1 356 ? -6.29715 0.10985 -33.61413 1.000 21.73733 356 ALA A O 1
ATOM 5216 N N . PRO A 1 357 ? -5.01199 -0.30238 -35.47457 1.000 22.84145 357 PRO A N 1
ATOM 5217 C CA . PRO A 1 357 ? -4.36304 -1.48035 -34.87389 1.000 22.16588 357 PRO A CA 1
ATOM 5218 C C . PRO A 1 357 ? -3.25078 -1.10643 -33.89260 1.000 21.83942 357 PRO A C 1
ATOM 5219 O O . PRO A 1 357 ? -2.05922 -1.17291 -34.22788 1.000 22.33642 357 PRO A O 1
ATOM 5230 N N . GLN A 1 358 ? -3.65002 -0.58110 -32.71253 1.000 21.83080 358 GLN A N 1
ATOM 5231 C CA . GLN A 1 358 ? -2.69605 0.08955 -31.84395 1.000 20.50372 358 GLN A CA 1
ATOM 5232 C C . GLN A 1 358 ? -1.54927 -0.79909 -31.40229 1.000 21.89132 358 GLN A C 1
ATOM 5233 O O . GLN A 1 358 ? -0.38238 -0.37517 -31.40573 1.000 21.61450 358 GLN A O 1
ATOM 5247 N N . VAL A 1 359 ? -1.84482 -2.03293 -30.95128 1.000 21.21886 359 VAL A N 1
ATOM 5248 C CA . VAL A 1 359 ? -0.75770 -2.85834 -30.44180 1.000 22.42063 359 VAL A CA 1
ATOM 5249 C C . VAL A 1 359 ? 0.29664 -3.09119 -31.53546 1.000 22.71498 359 VAL A C 1
ATOM 5250 O O . VAL A 1 359 ? 1.51264 -2.98778 -31.29151 1.000 24.17774 359 VAL A O 1
ATOM 5263 N N . GLU A 1 360 ? -0.15234 -3.42402 -32.74838 1.000 24.16217 360 GLU A N 1
ATOM 5264 C CA . GLU A 1 360 ? 0.75747 -3.70579 -33.85683 1.000 25.09371 360 GLU A CA 1
ATOM 5265 C C . GLU A 1 360 ? 1.49717 -2.44525 -34.28517 1.000 24.53640 360 GLU A C 1
ATOM 5266 O O . GLU A 1 360 ? 2.66023 -2.49865 -34.67447 1.000 26.22154 360 GLU A O 1
ATOM 5278 N N . VAL A 1 361 ? 0.83113 -1.29712 -34.22564 1.000 23.19592 361 VAL A N 1
ATOM 5279 C CA . VAL A 1 361 ? 1.55839 -0.05295 -34.50905 1.000 22.55111 361 VAL A CA 1
ATOM 5280 C C . VAL A 1 361 ? 2.66072 0.18069 -33.46831 1.000 22.42787 361 VAL A C 1
ATOM 5281 O O . VAL A 1 361 ? 3.79326 0.53828 -33.82218 1.000 23.56202 361 VAL A O 1
ATOM 5294 N N . LEU A 1 362 ? 2.35361 0.01644 -32.19194 1.000 20.35365 362 LEU A N 1
ATOM 5295 C CA . LEU A 1 362 ? 3.32228 0.34508 -31.15076 1.000 19.70255 362 LEU A CA 1
ATOM 5296 C C . LEU A 1 362 ? 4.56416 -0.50768 -31.27517 1.000 21.98754 362 LEU A C 1
ATOM 5297 O O . LEU A 1 362 ? 5.66842 -0.02611 -31.04707 1.000 23.92094 362 LEU A O 1
ATOM 5313 N N . ARG A 1 363 ? 4.40551 -1.78920 -31.60834 1.000 22.21667 363 ARG A N 1
ATOM 5314 C CA . ARG A 1 363 ? 5.58453 -2.62447 -31.71924 1.000 25.01474 363 ARG A CA 1
ATOM 5315 C C . ARG A 1 363 ? 6.27464 -2.51326 -33.05802 1.000 24.87066 363 ARG A C 1
ATOM 5316 O O . ARG A 1 363 ? 7.28005 -3.21427 -33.27143 1.000 25.98539 363 ARG A O 1
ATOM 5337 N N . HIS A 1 364 ? 5.73730 -1.74310 -33.99921 1.000 24.60138 364 HIS A N 1
ATOM 5338 C CA . HIS A 1 364 ? 6.36458 -1.62513 -35.29593 1.000 24.72597 364 HIS A CA 1
ATOM 5339 C C . HIS A 1 364 ? 7.69511 -0.88421 -35.17307 1.000 24.24197 364 HIS A C 1
ATOM 5340 O O . HIS A 1 364 ? 7.73632 0.17690 -34.53285 1.000 23.56650 364 HIS A O 1
ATOM 5354 N N . PRO A 1 365 ? 8.78507 -1.40133 -35.71969 1.000 25.45363 365 PRO A N 1
ATOM 5355 C CA . PRO A 1 365 ? 10.08495 -0.70044 -35.59295 1.000 26.80246 365 PRO A CA 1
ATOM 5356 C C . PRO A 1 365 ? 10.08291 0.72799 -36.10071 1.000 27.68525 365 PRO A C 1
ATOM 5357 O O . PRO A 1 365 ? 10.96270 1.48492 -35.67558 1.000 28.92676 365 PRO A O 1
ATOM 5368 N N . SER A 1 366 ? 9.14288 1.13457 -36.96176 1.000 26.11681 366 SER A N 1
ATOM 5369 C 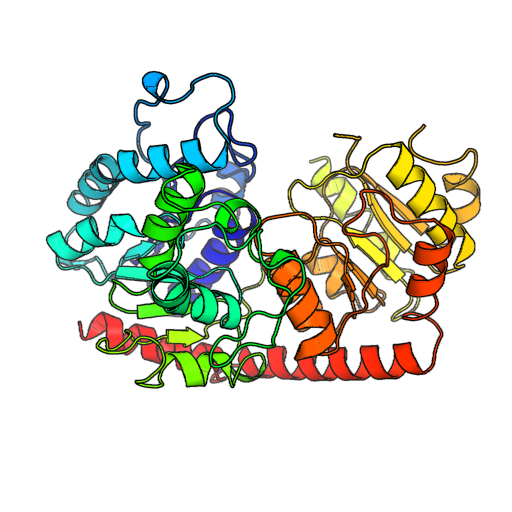CA . SER A 1 366 ? 9.09099 2.51762 -37.47020 1.000 27.06231 366 SER A CA 1
ATOM 5370 C C . SER A 1 366 ? 8.47430 3.48734 -36.45267 1.000 25.62277 366 SER A C 1
ATOM 5371 O O . SER A 1 366 ? 8.62428 4.70664 -36.56779 1.000 24.32139 366 SER A O 1
ATOM 5379 N N . THR A 1 367 ? 7.84285 2.97666 -35.45475 1.000 22.24482 367 THR A N 1
ATOM 5380 C CA . THR A 1 367 ? 7.20714 3.86405 -34.45040 1.000 20.78120 367 THR A CA 1
ATOM 5381 C C . THR A 1 367 ? 8.22156 4.38108 -33.46316 1.000 21.99862 367 THR A C 1
ATOM 5382 O O . THR A 1 367 ? 8.92442 3.63027 -32.80668 1.000 24.37406 367 THR A O 1
ATOM 5393 N N . GLY A 1 368 ? 8.27388 5.71319 -33.32933 1.000 22.02330 368 GLY A N 1
ATOM 5394 C CA . GLY A 1 368 ? 9.19771 6.37861 -32.41654 1.000 22.58303 368 GLY A CA 1
ATOM 5395 C C . GLY A 1 368 ? 8.66381 7.07792 -31.18743 1.000 20.84059 368 GLY A C 1
ATOM 5396 O O . GLY A 1 368 ? 9.43584 7.39502 -30.24443 1.000 20.67084 368 GLY A O 1
ATOM 5400 N N . ALA A 1 369 ? 7.35618 7.33476 -31.14822 1.000 20.37839 369 ALA A N 1
ATOM 5401 C CA . ALA A 1 369 ? 6.71190 8.00541 -30.02504 1.000 19.35559 369 ALA A CA 1
ATOM 5402 C C . ALA A 1 369 ? 5.22569 7.71436 -30.07394 1.000 19.89134 369 ALA A C 1
ATOM 5403 O O . ALA A 1 369 ? 4.70489 7.39792 -31.14257 1.000 19.70512 369 ALA A O 1
ATOM 5410 N N . PHE A 1 370 ? 4.54880 7.89508 -28.93717 1.000 18.10008 370 PHE A N 1
ATOM 5411 C CA . PHE A 1 370 ? 3.12190 7.59201 -28.77471 1.000 16.63376 370 PHE A CA 1
ATOM 5412 C C . PHE A 1 370 ? 2.50075 8.70143 -27.95971 1.000 15.86261 370 PHE A C 1
ATOM 5413 O O . PHE A 1 370 ? 2.81283 8.84068 -26.77416 1.000 15.92531 370 PHE A O 1
ATOM 5430 N N . MET A 1 371 ? 1.58695 9.44220 -28.57713 1.000 16.05417 371 MET A N 1
ATOM 5431 C CA . MET A 1 371 ? 0.77031 10.46259 -27.93169 1.000 15.72457 371 MET A CA 1
ATOM 5432 C C . MET A 1 371 ? -0.50516 9.69740 -27.52454 1.000 16.98880 371 MET A C 1
ATOM 5433 O O . MET A 1 371 ? -1.28155 9.18787 -28.38687 1.000 18.57829 371 MET A O 1
ATOM 5447 N N . THR A 1 372 ? -0.66029 9.56927 -26.20948 1.000 18.17133 372 THR A N 1
ATOM 5448 C CA . THR A 1 372 ? -1.57107 8.61073 -25.58417 1.000 17.52546 372 THR A CA 1
ATOM 5449 C C . THR A 1 372 ? -2.47198 9.31263 -24.57153 1.000 17.70108 372 THR A C 1
ATOM 5450 O O . THR A 1 372 ? -2.11349 10.34908 -23.97306 1.000 18.13717 372 THR A O 1
ATOM 5461 N N . HIS A 1 373 ? -3.64326 8.68644 -24.30954 1.000 16.46457 373 HIS A N 1
ATOM 5462 C CA . HIS A 1 373 ? -4.50314 9.08382 -23.16669 1.000 17.91751 373 HIS A CA 1
ATOM 5463 C C . HIS A 1 373 ? -4.13046 8.42562 -21.82544 1.000 16.07854 373 HIS A C 1
ATOM 5464 O O . HIS A 1 373 ? -4.70646 8.74828 -20.79956 1.000 16.88455 373 HIS A O 1
ATOM 5478 N N . CYS A 1 374 ? -3.11394 7.54365 -21.79003 1.000 16.50171 374 CYS A N 1
ATOM 5479 C CA . CYS A 1 374 ? -2.48238 7.04348 -20.58198 1.000 15.74415 374 CYS A CA 1
ATOM 5480 C C . CYS A 1 374 ? -3.42258 6.02925 -19.92698 1.000 17.00709 374 CYS A C 1
ATOM 5481 O O . CYS A 1 374 ? -3.30613 5.79440 -18.75071 1.000 16.68246 374 CYS A O 1
ATOM 5489 N N . GLY A 1 375 ? -4.36892 5.45119 -20.67951 1.000 16.70958 375 GLY A N 1
ATOM 5490 C CA . GLY A 1 375 ? -5.01166 4.23410 -20.16238 1.000 16.70357 375 GLY A CA 1
ATOM 5491 C C . GLY A 1 375 ? -3.96399 3.16911 -19.85396 1.000 16.45431 375 GLY A C 1
ATOM 5492 O O . GLY A 1 375 ? -2.91148 3.12146 -20.45108 1.000 16.78706 375 GLY A O 1
ATOM 5496 N N . TRP A 1 376 ? -4.29553 2.24904 -18.94509 1.000 15.31520 376 TRP A N 1
ATOM 5497 C CA . TRP A 1 376 ? -3.26016 1.31875 -18.51301 1.000 13.70978 376 TRP A CA 1
ATOM 5498 C C . TRP A 1 376 ? -2.90243 0.34403 -19.61673 1.000 13.46994 376 TRP A C 1
ATOM 5499 O O . TRP A 1 376 ? -1.73883 -0.00500 -19.74669 1.000 13.51995 376 TRP A O 1
ATOM 5520 N N . ASN A 1 377 ? -3.87781 -0.20459 -20.34500 1.000 13.48258 377 ASN A N 1
ATOM 5521 C CA . ASN A 1 377 ? -3.49846 -1.10788 -21.43782 1.000 12.75481 377 ASN A CA 1
ATOM 5522 C C . ASN A 1 377 ? -2.61142 -0.38884 -22.43545 1.000 14.87121 377 ASN A C 1
ATOM 5523 O O . ASN A 1 377 ? -1.61585 -0.93437 -22.86499 1.000 14.96832 377 ASN A O 1
ATOM 5534 N N . SER A 1 378 ? -2.95695 0.85175 -22.78944 1.000 16.55488 378 SER A N 1
ATOM 5535 C CA . SER A 1 378 ? -2.15945 1.59872 -23.74412 1.000 16.06495 378 SER A CA 1
ATOM 5536 C C . SER A 1 378 ? -0.75642 1.82945 -23.19752 1.000 15.37214 378 SER A C 1
ATOM 5537 O O . SER A 1 378 ? 0.23047 1.74971 -23.96604 1.000 15.70012 378 SER A O 1
ATOM 5545 N N . THR A 1 379 ? -0.65159 2.13727 -21.93514 1.000 14.40194 379 THR A N 1
ATOM 5546 C CA . THR A 1 379 ? 0.63420 2.34957 -21.25789 1.000 14.85697 379 THR A CA 1
ATOM 5547 C C . THR A 1 379 ? 1.45899 1.08035 -21.28831 1.000 15.73097 379 THR A C 1
ATOM 5548 O O . THR A 1 379 ? 2.62277 1.08326 -21.69680 1.000 18.35533 379 THR A O 1
ATOM 5559 N N . LEU A 1 380 ? 0.85461 -0.04279 -20.86559 1.000 15.91170 380 LEU A N 1
ATOM 5560 C CA . LEU A 1 380 ? 1.58798 -1.31041 -20.98062 1.000 17.11335 380 LEU A CA 1
ATOM 5561 C C . LEU A 1 380 ? 2.00475 -1.65938 -22.39005 1.000 17.12159 380 LEU A C 1
ATOM 5562 O O . LEU A 1 380 ? 3.09945 -2.25161 -22.59331 1.000 18.90577 380 LEU A O 1
ATOM 5578 N N . GLU A 1 381 ? 1.13047 -1.44793 -23.38980 1.000 16.17709 381 GLU A N 1
ATOM 5579 C CA . GLU A 1 381 ? 1.44746 -1.70826 -24.77574 1.000 15.97907 381 GLU A CA 1
ATOM 5580 C C . GLU A 1 381 ? 2.68023 -0.92084 -25.21464 1.000 16.50232 381 GLU A C 1
ATOM 5581 O O . GLU A 1 381 ? 3.57950 -1.45567 -25.84166 1.000 19.05796 381 GLU A O 1
ATOM 5593 N N . ALA A 1 382 ? 2.75520 0.35092 -24.83807 1.000 15.51097 382 ALA A N 1
ATOM 5594 C CA . ALA A 1 382 ? 3.89143 1.15553 -25.21895 1.000 16.33870 382 ALA A CA 1
ATOM 5595 C C . ALA A 1 382 ? 5.15686 0.74525 -24.46396 1.000 17.69609 382 ALA A C 1
ATOM 5596 O O . ALA A 1 382 ? 6.25421 0.71017 -25.07690 1.000 18.47967 382 ALA A O 1
ATOM 5603 N N . ILE A 1 383 ? 5.02628 0.44256 -23.16863 1.000 19.41394 383 ILE A N 1
ATOM 5604 C CA . ILE A 1 383 ? 6.16362 0.01187 -22.37454 1.000 19.60286 383 ILE A CA 1
ATOM 5605 C C . ILE A 1 383 ? 6.73939 -1.24812 -22.98834 1.000 18.51282 383 ILE A C 1
ATOM 5606 O O . ILE A 1 383 ? 7.94419 -1.36269 -23.19474 1.000 18.83254 383 ILE A O 1
ATOM 5622 N N . THR A 1 384 ? 5.87276 -2.21041 -23.27130 1.000 17.60770 384 THR A N 1
ATOM 5623 C CA . THR A 1 384 ? 6.34466 -3.48147 -23.85234 1.000 18.57355 384 THR A CA 1
ATOM 5624 C C . THR A 1 384 ? 6.96438 -3.33326 -25.23492 1.000 21.22209 384 THR A C 1
ATOM 5625 O O . THR A 1 384 ? 7.76990 -4.19633 -25.68767 1.000 22.13814 384 THR A O 1
ATOM 5636 N N . ALA A 1 385 ? 6.58339 -2.31607 -25.99576 1.000 20.27987 385 ALA A N 1
ATOM 5637 C CA . ALA A 1 385 ? 7.14396 -2.02683 -27.28455 1.000 23.64566 385 ALA A CA 1
ATOM 5638 C C . ALA A 1 385 ? 8.37981 -1.13733 -27.24992 1.000 21.21748 385 ALA A C 1
ATOM 5639 O O . ALA A 1 385 ? 8.95940 -0.91082 -28.30460 1.000 23.75754 385 ALA A O 1
ATOM 5646 N N . GLY A 1 386 ? 8.65378 -0.50370 -26.08954 1.000 19.44150 386 GLY A N 1
ATOM 5647 C CA . GLY A 1 386 ? 9.78945 0.37396 -25.99069 1.000 19.55752 386 GLY A CA 1
ATOM 5648 C C . GLY A 1 386 ? 9.55765 1.74418 -26.57759 1.000 20.60686 386 GLY A C 1
ATOM 5649 O O . GLY A 1 386 ? 10.52097 2.39495 -27.02299 1.000 23.10438 386 GLY A O 1
ATOM 5653 N N . VAL A 1 387 ? 8.32479 2.22820 -26.58616 1.000 20.19369 387 VAL A N 1
ATOM 5654 C CA . VAL A 1 387 ? 8.00798 3.48868 -27.25600 1.000 18.87956 387 VAL A CA 1
ATOM 5655 C C . VAL A 1 387 ? 7.78055 4.57719 -26.18845 1.000 18.20066 387 VAL A C 1
ATOM 5656 O O . VAL A 1 387 ? 6.83420 4.48927 -25.42110 1.000 19.11784 387 VAL A O 1
ATOM 5669 N N . PRO A 1 388 ? 8.51098 5.69480 -26.26177 1.000 18.88827 388 PRO A N 1
ATOM 5670 C CA . PRO A 1 388 ? 8.25821 6.77048 -25.28665 1.000 18.66391 388 PRO A CA 1
ATOM 5671 C C . PRO A 1 388 ? 6.94216 7.49397 -25.55418 1.000 18.08471 388 PRO A C 1
ATOM 5672 O O . PRO A 1 388 ? 6.50123 7.60750 -26.71983 1.000 17.96757 388 PRO A O 1
ATOM 5683 N N . MET A 1 389 ? 6.38572 8.08808 -24.49997 1.000 17.79852 389 MET A N 1
ATOM 5684 C CA . MET A 1 389 ? 5.00117 8.54615 -24.47237 1.000 17.72343 389 MET A CA 1
ATOM 5685 C C . MET A 1 389 ? 4.92803 10.06328 -24.37399 1.000 17.21813 389 MET A C 1
ATOM 5686 O O . MET A 1 389 ? 5.72454 10.70190 -23.67120 1.000 18.91285 389 MET A O 1
ATOM 5700 N N . LEU A 1 390 ? 3.94109 10.60172 -25.05807 1.000 16.12669 390 LEU A N 1
ATOM 5701 C CA . LEU A 1 390 ? 3.51473 11.99304 -24.86233 1.000 17.66784 390 LEU A CA 1
ATOM 5702 C C . LEU A 1 390 ? 2.14394 11.87098 -24.18274 1.000 17.12688 390 LEU A C 1
ATOM 5703 O O . LEU A 1 390 ? 1.17528 11.42244 -24.84272 1.000 17.25695 390 LEU A O 1
ATOM 5719 N N . CYS A 1 391 ? 2.06520 12.30427 -22.93784 1.000 17.60467 391 CYS A N 1
ATOM 5720 C CA . CYS A 1 391 ? 0.96149 11.92286 -22.02313 1.000 17.14842 391 CYS A CA 1
ATOM 5721 C C . CYS A 1 391 ? -0.16586 12.95218 -22.11177 1.000 17.86133 391 CYS A C 1
ATOM 5722 O O . CYS A 1 391 ? 0.03489 14.15249 -21.83862 1.000 19.73841 391 CYS A O 1
ATOM 5730 N N . TRP A 1 392 ? -1.36878 12.49676 -22.43299 1.000 17.54689 392 TRP A N 1
ATOM 5731 C CA . TRP A 1 392 ? -2.54528 13.36847 -22.53552 1.000 17.33008 392 TRP A CA 1
ATOM 5732 C C . TRP A 1 392 ? -3.71434 12.65430 -21.82180 1.000 16.43057 392 TRP A C 1
ATOM 5733 O O . TRP A 1 392 ? -4.67563 12.24225 -22.48386 1.000 17.64996 392 TRP A O 1
ATOM 5754 N N . PRO A 1 393 ? -3.67532 12.59571 -20.50184 1.000 18.26515 393 PRO A N 1
ATOM 5755 C CA . PRO A 1 393 ? -4.70168 11.82524 -19.74945 1.000 17.02413 393 PRO A CA 1
ATOM 5756 C C . PRO A 1 393 ? -6.02623 12.57270 -19.75911 1.000 19.16228 393 PRO A C 1
ATOM 5757 O O . PRO A 1 393 ? -6.08554 13.81670 -19.74544 1.000 21.03432 393 PRO A O 1
ATOM 5768 N N . PHE A 1 394 ? -7.12841 11.80470 -19.75951 1.000 18.44678 394 PHE A N 1
ATOM 5769 C CA . PHE A 1 394 ? -8.46810 12.36435 -19.77187 1.000 19.04025 394 PHE A CA 1
ATOM 5770 C C . PHE A 1 394 ? -9.22736 12.09571 -18.47493 1.000 20.46623 394 PHE A C 1
ATOM 5771 O O . PHE A 1 394 ? -9.82866 12.99021 -17.88051 1.000 21.53323 394 PHE A O 1
ATOM 5788 N N . TYR A 1 395 ? -9.31578 10.83575 -18.05923 1.000 20.05895 395 TYR A N 1
ATOM 5789 C CA . TYR A 1 395 ? -10.28098 10.44318 -17.03663 1.000 21.71641 395 TYR A CA 1
ATOM 5790 C C . TYR A 1 395 ? -9.83779 9.13636 -16.37190 1.000 19.78788 395 TYR A C 1
ATOM 5791 O O . TYR A 1 395 ? -8.72799 8.65084 -16.60178 1.000 17.10418 395 TYR A O 1
ATOM 5809 N N . ALA A 1 396 ? -10.70381 8.54840 -15.53039 1.000 18.75836 396 ALA A N 1
ATOM 5810 C CA . ALA A 1 396 ? -10.33243 7.33100 -14.77994 1.000 19.00552 396 ALA A CA 1
ATOM 5811 C C . ALA A 1 396 ? -8.99577 7.53184 -14.07904 1.000 18.82358 396 ALA A C 1
ATOM 5812 O O . ALA A 1 396 ? -8.79382 8.58618 -13.47731 1.000 18.88418 396 ALA A O 1
ATOM 5819 N N . GLU A 1 397 ? -8.10823 6.52987 -14.04652 1.000 17.56028 397 GLU A N 1
ATOM 5820 C CA . GLU A 1 397 ? -6.83547 6.67585 -13.38704 1.000 17.29478 397 GLU A CA 1
ATOM 5821 C C . GLU A 1 397 ? -5.75015 7.08701 -14.36844 1.000 15.99130 397 GLU A C 1
ATOM 5822 O O . GLU A 1 397 ? -4.58204 6.93238 -14.09613 1.000 15.24682 397 GLU A O 1
ATOM 5834 N N . GLN A 1 398 ? -6.14677 7.70379 -15.46511 1.000 17.02701 398 GLN A N 1
ATOM 5835 C CA . GLN A 1 398 ? -5.19135 8.10019 -16.49717 1.000 16.04348 398 GLN A CA 1
ATOM 5836 C C . GLN A 1 398 ? -4.27227 9.21269 -16.01859 1.000 14.84131 398 GLN A C 1
ATOM 5837 O O . GLN A 1 398 ? -3.10756 9.23267 -16.36381 1.000 14.01044 398 GLN A O 1
ATOM 5851 N N . LEU A 1 399 ? -4.77815 10.12938 -15.21674 1.000 15.47855 399 LEU A N 1
ATOM 5852 C CA . LEU A 1 399 ? -3.88848 11.17177 -14.69675 1.000 15.70627 399 LEU A CA 1
ATOM 5853 C C . LEU A 1 399 ? -2.88660 10.62503 -13.71688 1.000 16.34684 399 LEU A C 1
ATOM 5854 O O . LEU A 1 399 ? -1.74023 11.09146 -13.69322 1.000 17.40546 399 LEU A O 1
ATOM 5870 N N . MET A 1 400 ? -3.24237 9.58598 -12.99079 1.000 17.22560 400 MET A N 1
ATOM 5871 C CA . MET A 1 400 ? -2.25559 8.88619 -12.14204 1.000 16.35553 400 MET A CA 1
ATOM 5872 C C . MET A 1 400 ? -1.18717 8.19753 -13.01086 1.000 16.54056 400 MET A C 1
ATOM 5873 O O . MET A 1 400 ? 0.01846 8.31356 -12.75717 1.000 18.81892 400 MET A O 1
ATOM 5887 N N . ASN A 1 401 ? -1.66117 7.47452 -14.06142 1.000 16.42365 401 ASN A N 1
ATOM 5888 C CA . ASN A 1 401 ? -0.75742 6.82799 -14.96905 1.000 15.99738 401 ASN A CA 1
ATOM 5889 C C . ASN A 1 401 ? 0.20204 7.82759 -15.56663 1.000 16.09312 401 ASN A C 1
ATOM 5890 O O . ASN A 1 401 ? 1.38847 7.54895 -15.73873 1.000 16.49568 401 ASN A O 1
ATOM 5901 N N . LYS A 1 402 ? -0.27533 9.02101 -15.84908 1.000 15.04046 402 LYS A N 1
ATOM 5902 C CA . LYS A 1 402 ? 0.61179 10.03166 -16.41915 1.000 16.12718 402 LYS A CA 1
ATOM 5903 C C . LYS A 1 402 ? 1.73999 10.32953 -15.45994 1.000 16.51570 402 LYS A C 1
ATOM 5904 O O . LYS A 1 402 ? 2.89996 10.53091 -15.91388 1.000 16.86970 402 LYS A O 1
ATOM 5923 N N . VAL A 1 403 ? 1.43348 10.47071 -14.16608 1.000 17.16114 403 VAL A N 1
ATOM 5924 C CA . VAL A 1 403 ? 2.50190 10.74088 -13.19825 1.000 17.69512 403 VAL A CA 1
ATOM 5925 C C . VAL A 1 403 ? 3.41171 9.52165 -13.11138 1.000 17.71892 403 VAL A C 1
ATOM 5926 O O . VAL A 1 403 ? 4.64196 9.66899 -13.01615 1.000 17.83833 403 VAL A O 1
ATOM 5939 N N . PHE A 1 404 ? 2.82763 8.30584 -13.10113 1.000 16.79581 404 PHE A N 1
ATOM 5940 C CA . PHE A 1 404 ? 3.67622 7.12353 -13.00070 1.000 17.60274 404 PHE A CA 1
ATOM 5941 C C . PHE A 1 404 ? 4.63722 7.03227 -14.19767 1.000 18.50171 404 PHE A C 1
ATOM 5942 O O . PHE A 1 404 ? 5.80248 6.71534 -13.99299 1.000 19.49546 404 PHE A O 1
ATOM 5959 N N . VAL A 1 405 ? 4.16868 7.35938 -15.41231 1.000 17.17995 405 VAL A N 1
ATOM 5960 C CA . VAL A 1 405 ? 4.96288 7.29326 -16.64075 1.000 17.68237 405 VAL A CA 1
ATOM 5961 C C . VAL A 1 405 ? 6.02528 8.38435 -16.67602 1.000 19.91601 405 VAL A C 1
ATOM 5962 O O . VAL A 1 405 ? 7.18231 8.12597 -17.01343 1.000 21.30753 405 VAL A O 1
ATOM 5975 N N . THR A 1 406 ? 5.65145 9.60512 -16.28753 1.000 19.13119 406 THR A N 1
ATOM 5976 C CA . THR A 1 406 ? 6.56267 10.72421 -16.47039 1.000 19.57182 406 THR A CA 1
ATOM 5977 C C . THR A 1 406 ? 7.53033 10.83803 -15.30131 1.000 21.32937 406 THR A C 1
ATOM 5978 O O . THR A 1 406 ? 8.71513 11.11136 -15.53981 1.000 24.74010 406 THR A O 1
ATOM 5989 N N . GLU A 1 407 ? 7.09946 10.61847 -14.08123 1.000 20.30150 407 GLU A N 1
ATOM 5990 C CA . GLU A 1 407 ? 7.95354 10.83416 -12.89369 1.000 21.31735 407 GLU A CA 1
ATOM 5991 C C . GLU A 1 407 ? 8.47207 9.50983 -12.33790 1.000 25.60183 407 GLU A C 1
ATOM 5992 O O . GLU A 1 407 ? 9.60627 9.45136 -11.87861 1.000 28.52811 407 GLU A O 1
ATOM 6004 N N . GLY A 1 408 ? 7.66508 8.45512 -12.35677 1.000 25.17538 408 GLY A N 1
ATOM 6005 C CA . GLY A 1 408 ? 8.13748 7.19219 -11.79399 1.000 25.97270 408 GLY A CA 1
ATOM 6006 C C . GLY A 1 408 ? 9.08151 6.42269 -12.71999 1.000 25.36328 408 GLY A C 1
ATOM 6007 O O . GLY A 1 408 ? 10.24302 6.10938 -12.42837 1.000 27.04510 408 GLY A O 1
ATOM 6011 N N . MET A 1 409 ? 8.53592 6.10709 -13.85915 1.000 23.37508 409 MET A N 1
ATOM 6012 C CA . MET A 1 409 ? 9.23638 5.30090 -14.85977 1.000 22.36583 409 MET A CA 1
ATOM 6013 C C . MET A 1 409 ? 10.19941 6.12982 -15.67449 1.000 22.03759 409 MET A C 1
ATOM 6014 O O . MET A 1 409 ? 11.17712 5.60513 -16.24069 1.000 23.57961 409 MET A O 1
ATOM 6028 N N . GLY A 1 410 ? 9.83287 7.38478 -15.89555 1.000 20.92761 410 GLY A N 1
ATOM 6029 C CA . GLY A 1 410 ? 10.57020 8.26269 -16.77066 1.000 21.36556 410 GLY A CA 1
ATOM 6030 C C . GLY A 1 410 ? 10.62136 7.83369 -18.21822 1.000 20.40735 410 GLY A C 1
ATOM 6031 O O . GLY A 1 410 ? 11.66821 7.96917 -18.86483 1.000 22.08829 410 GLY A O 1
ATOM 6035 N N . VAL A 1 411 ? 9.49980 7.35088 -18.76504 1.000 17.66279 411 VAL A N 1
ATOM 6036 C CA . VAL A 1 411 ? 9.43913 6.98835 -20.15424 1.000 17.09871 411 VAL A CA 1
ATOM 6037 C C . VAL A 1 411 ? 8.37445 7.75929 -20.91360 1.000 18.36399 411 VAL A C 1
ATOM 6038 O O . VAL A 1 411 ? 8.01165 7.40160 -22.01106 1.000 17.56195 411 VAL A O 1
ATOM 6051 N N . GLY A 1 412 ? 8.00275 8.90351 -20.40662 1.000 19.17659 412 GLY A N 1
ATOM 6052 C CA . GLY A 1 412 ? 7.10377 9.78185 -21.14704 1.000 20.54817 412 GLY A CA 1
ATOM 6053 C C . GLY A 1 412 ? 7.26354 11.20123 -20.66497 1.000 19.96477 412 GLY A C 1
ATOM 6054 O O . GLY A 1 412 ? 7.98085 11.46030 -19.68781 1.000 20.54856 412 GLY A O 1
ATOM 6058 N N . VAL A 1 413 ? 6.63546 12.13506 -21.39669 1.000 19.01316 413 VAL A N 1
ATOM 6059 C CA . VAL A 1 413 ? 6.66907 13.55878 -21.06491 1.000 19.26943 413 VAL A CA 1
ATOM 6060 C C . VAL A 1 413 ? 5.24849 14.07606 -20.93035 1.000 18.81250 413 VAL A C 1
ATOM 6061 O O . VAL A 1 413 ? 4.30634 13.55233 -21.53516 1.000 18.97303 413 VAL A O 1
ATOM 6074 N N . GLU A 1 414 ? 5.10938 15.13227 -20.15723 1.000 19.71202 414 GLU A N 1
ATOM 6075 C CA . GLU A 1 414 ? 3.84676 15.80262 -19.98534 1.000 22.56202 414 GLU A CA 1
ATOM 6076 C C . GLU A 1 414 ? 3.55603 16.70218 -21.17382 1.000 21.92583 414 GLU A C 1
ATOM 6077 O O . GLU A 1 414 ? 4.45792 17.20996 -21.80795 1.000 22.45864 414 GLU A O 1
ATOM 6089 N N A MET A 1 415 ? 2.27826 16.95950 -21.41006 0.609 21.80394 415 MET A N 1
ATOM 6090 N N B MET A 1 415 ? 2.26712 16.92857 -21.42568 0.391 21.79317 415 MET A N 1
ATOM 6091 C CA A MET A 1 415 ? 1.89008 17.95196 -22.40510 0.609 21.37198 415 MET A CA 1
ATOM 6092 C CA B MET A 1 415 ? 1.79134 17.90792 -22.40341 0.391 21.39022 415 MET A CA 1
ATOM 6093 C C A MET A 1 415 ? 1.12630 19.06592 -21.69654 0.609 23.21629 415 MET A C 1
ATOM 6094 C C B MET A 1 415 ? 1.13677 19.04235 -21.59825 0.391 23.06838 415 MET A C 1
ATOM 6095 O O A MET A 1 415 ? -0.02144 18.86413 -21.30211 0.609 22.27099 415 MET A O 1
ATOM 6096 O O B MET A 1 415 ? 0.09764 18.83107 -20.96733 0.391 22.16844 415 MET A O 1
ATOM 6123 N N . GLU A 1 416 ? 1.78243 20.20471 -21.52358 1.000 23.95003 416 GLU A N 1
ATOM 6124 C CA . GLU A 1 416 ? 1.23862 21.30744 -20.73993 1.000 28.13824 416 GLU A CA 1
ATOM 6125 C C . GLU A 1 416 ? -0.11747 21.73627 -21.23808 1.000 25.31200 416 GLU A C 1
ATOM 6126 O O . GLU A 1 416 ? -0.32780 21.93003 -22.45153 1.000 24.58304 416 GLU A O 1
ATOM 6138 N N . GLY A 1 417 ? -1.03880 21.94637 -20.26104 1.000 24.80875 417 GLY A N 1
ATOM 6139 C CA . GLY A 1 417 ? -2.39585 22.27850 -20.57814 1.000 25.62665 417 GLY A CA 1
ATOM 6140 C C . GLY A 1 417 ? -3.38610 21.15464 -20.46543 1.000 25.98187 417 GLY A C 1
ATOM 6141 O O . GLY A 1 417 ? -4.58925 21.40560 -20.61834 1.000 27.68705 417 GLY A O 1
ATOM 6145 N N . TYR A 1 418 ? -2.91416 19.91179 -20.21678 1.000 25.19757 418 TYR A N 1
ATOM 6146 C CA . TYR A 1 418 ? -3.80754 18.76296 -20.17813 1.000 24.99136 418 TYR A CA 1
ATOM 6147 C C . TYR A 1 418 ? -4.85384 18.85524 -19.08908 1.000 24.89585 418 TYR A C 1
ATOM 6148 O O . TYR A 1 418 ? -5.86724 18.13637 -19.13549 1.000 27.20464 418 TYR A O 1
ATOM 6166 N N . THR A 1 419 ? -4.68207 19.71959 -18.10932 1.000 24.58377 419 THR A N 1
ATOM 6167 C CA . THR A 1 419 ? -5.72103 19.83392 -17.09852 1.000 27.00916 419 THR A CA 1
ATOM 6168 C C . THR A 1 419 ? -6.65316 21.00809 -17.35328 1.000 29.31973 419 THR A C 1
ATOM 6169 O O . THR A 1 419 ? -7.59669 21.22793 -16.53878 1.000 32.62340 419 THR A O 1
ATOM 6180 N N . THR A 1 420 ? -6.36708 21.80017 -18.39574 1.000 28.49211 420 THR A N 1
ATOM 6181 C CA . THR A 1 420 ? -7.01533 23.09427 -18.59023 1.000 32.21693 420 THR A CA 1
ATOM 6182 C C . THR A 1 420 ? -8.07445 23.09498 -19.67101 1.000 36.93753 420 THR A C 1
ATOM 6183 O O . THR A 1 420 ? -8.69962 24.14457 -19.86445 1.000 41.42650 420 THR A O 1
ATOM 6194 N N . GLY A 1 421 ? -8.23482 22.01659 -20.43484 1.000 37.76437 421 GLY A N 1
ATOM 6195 C CA . GLY A 1 421 ? -9.18528 22.03105 -21.54348 1.000 41.02082 421 GLY A CA 1
ATOM 6196 C C . GLY A 1 421 ? -8.63838 22.37618 -22.93669 1.000 41.02930 421 GLY A C 1
ATOM 6197 O O . GLY A 1 421 ? -9.39429 22.32588 -23.92362 1.000 44.41517 421 GLY A O 1
ATOM 6201 N N . PHE A 1 422 ? -7.38056 22.76387 -23.06597 1.000 35.47532 422 PHE A N 1
ATOM 6202 C CA . PHE A 1 422 ? -6.84977 23.02162 -24.39975 1.000 30.51203 422 PHE A CA 1
ATOM 6203 C C . PHE A 1 422 ? -5.33313 22.94018 -24.30763 1.000 28.79215 422 PHE A C 1
ATOM 6204 O O . PHE A 1 422 ? -4.73088 23.50802 -23.38587 1.000 29.41917 422 PHE A O 1
ATOM 6221 N N . ILE A 1 423 ? -4.72901 22.18222 -25.20752 1.000 26.57340 423 ILE A N 1
ATOM 6222 C CA . ILE A 1 423 ? -3.28808 22.17683 -25.34002 1.000 24.35170 423 ILE A CA 1
ATOM 6223 C C . ILE A 1 423 ? -2.94614 22.93617 -26.62996 1.000 23.42728 423 ILE A C 1
ATOM 6224 O O . ILE A 1 423 ? -3.42973 22.60959 -27.73407 1.000 23.67132 423 ILE A O 1
ATOM 6240 N N . LYS A 1 424 ? -2.05039 23.88253 -26.49932 1.000 24.14982 424 LYS A N 1
ATOM 6241 C CA . LYS A 1 424 ? -1.69490 24.76906 -27.60489 1.000 25.28674 424 LYS A CA 1
ATOM 6242 C C . LYS A 1 424 ? -0.81748 24.05375 -28.63991 1.000 24.84663 424 LYS A C 1
ATOM 6243 O O . LYS A 1 424 ? -0.06425 23.16289 -28.29683 1.000 24.75253 424 LYS A O 1
ATOM 6262 N N . SER A 1 425 ? -0.92455 24.50923 -29.90552 1.000 25.85285 425 SER A N 1
ATOM 6263 C CA . SER A 1 425 ? -0.10827 23.98235 -31.01299 1.000 26.12175 425 SER A CA 1
ATOM 6264 C C . SER A 1 425 ? 1.38025 24.12847 -30.72795 1.000 25.13139 425 SER A C 1
ATOM 6265 O O . SER A 1 425 ? 2.16054 23.23611 -31.06864 1.000 26.29929 425 SER A O 1
ATOM 6273 N N . GLU A 1 426 ? 1.77434 25.21177 -30.05043 1.000 23.94177 426 GLU A N 1
ATOM 6274 C CA . GLU A 1 426 ? 3.16522 25.42661 -29.70352 1.000 26.68783 426 GLU A CA 1
ATOM 6275 C C . GLU A 1 426 ? 3.66623 24.30517 -28.81019 1.000 24.37088 426 GLU A C 1
ATOM 6276 O O . GLU A 1 426 ? 4.78099 23.82499 -28.99976 1.000 24.45134 426 GLU A O 1
ATOM 6288 N N . GLU A 1 427 ? 2.79971 23.81805 -27.89454 1.000 24.39230 427 GLU A N 1
ATOM 6289 C CA . GLU A 1 427 ? 3.19178 22.78317 -26.93227 1.000 24.20238 427 GLU A CA 1
ATOM 6290 C C . GLU A 1 427 ? 3.21927 21.42533 -27.61813 1.000 21.66324 427 GLU A C 1
ATOM 6291 O O . GLU A 1 427 ? 4.09608 20.59990 -27.34845 1.000 22.09945 427 GLU A O 1
ATOM 6303 N N . VAL A 1 428 ? 2.23692 21.17348 -28.47579 1.000 20.56131 428 VAL A N 1
ATOM 6304 C CA . VAL A 1 428 ? 2.25928 19.93240 -29.28473 1.000 21.30650 428 VAL A CA 1
ATOM 6305 C C . VAL A 1 428 ? 3.54307 19.84027 -30.05421 1.000 21.51342 428 VAL A C 1
ATOM 6306 O O . VAL A 1 428 ? 4.18275 18.77715 -30.11835 1.000 23.25092 428 VAL A O 1
ATOM 6319 N N . GLU A 1 429 ? 3.92025 20.93855 -30.78600 1.000 21.31380 429 GLU A N 1
ATOM 6320 C CA . GLU A 1 429 ? 5.15209 20.85749 -31.56306 1.000 22.21673 429 GLU A CA 1
ATOM 6321 C C . GLU A 1 429 ? 6.33285 20.67975 -30.62950 1.000 22.90403 429 GLU A C 1
ATOM 6322 O O . GLU A 1 429 ? 7.21993 19.87267 -30.91121 1.000 22.88762 429 GLU A O 1
ATOM 6334 N N . ALA A 1 430 ? 6.37696 21.43827 -29.54565 1.000 23.86267 430 ALA A N 1
ATOM 6335 C CA . ALA A 1 430 ? 7.55463 21.44511 -28.67625 1.000 25.11556 430 ALA A CA 1
ATOM 6336 C C . ALA A 1 430 ? 7.80902 20.05785 -28.12139 1.000 23.00942 430 ALA A C 1
ATOM 6337 O O . ALA A 1 430 ? 8.94545 19.55294 -28.14705 1.000 24.06650 430 ALA A O 1
ATOM 6344 N N . LYS A 1 431 ? 6.74266 19.40239 -27.72446 1.000 20.53285 431 LYS A N 1
ATOM 6345 C CA . LYS A 1 431 ? 6.95542 18.14128 -27.06385 1.000 19.10213 431 LYS A CA 1
ATOM 6346 C C . LYS A 1 431 ? 7.17778 17.02854 -28.06965 1.000 20.70764 431 LYS A C 1
ATOM 6347 O O . LYS A 1 431 ? 7.94297 16.13193 -27.79602 1.000 21.08403 431 LYS A O 1
ATOM 6366 N N . VAL A 1 432 ? 6.54933 17.06349 -29.22892 1.000 20.33673 432 VAL A N 1
ATOM 6367 C CA . VAL A 1 432 ? 6.91841 16.11844 -30.30332 1.000 21.87984 432 VAL A CA 1
ATOM 6368 C C . VAL A 1 432 ? 8.39858 16.23933 -30.63060 1.000 22.44992 432 VAL A C 1
ATOM 6369 O O . VAL A 1 432 ? 9.11006 15.21394 -30.74205 1.000 24.54001 432 VAL A O 1
ATOM 6382 N N . ARG A 1 433 ? 8.90726 17.48869 -30.80120 1.000 23.35977 433 ARG A N 1
ATOM 6383 C CA . ARG A 1 433 ? 10.31488 17.62459 -31.13728 1.000 24.70599 433 ARG A CA 1
ATOM 6384 C C . ARG A 1 433 ? 11.20248 17.19859 -29.98189 1.000 25.12911 433 ARG A C 1
ATOM 6385 O O . ARG A 1 433 ? 12.29804 16.66725 -30.21636 1.000 25.77501 433 ARG A O 1
ATOM 6406 N N A LEU A 1 434 ? 10.76704 17.42857 -28.73711 0.501 24.51971 434 LEU A N 1
ATOM 6407 N N B LEU A 1 434 ? 10.77517 17.44679 -28.73652 0.499 24.52607 434 LEU A N 1
ATOM 6408 C CA A LEU A 1 434 ? 11.57226 17.03121 -27.58665 0.501 24.15562 434 LEU A CA 1
ATOM 6409 C CA B LEU A 1 434 ? 11.56621 17.02836 -27.58235 0.499 24.16737 434 LEU A CA 1
ATOM 6410 C C A LEU A 1 434 ? 11.81048 15.52362 -27.61680 0.501 23.78045 434 LEU A C 1
ATOM 6411 C C B LEU A 1 434 ? 11.81481 15.52444 -27.65319 0.499 23.78947 434 LEU A C 1
ATOM 6412 O O A LEU A 1 434 ? 12.95112 15.05520 -27.46575 0.501 24.09021 434 LEU A O 1
ATOM 6413 O O B LEU A 1 434 ? 12.96711 15.06317 -27.60027 0.499 24.10135 434 LEU A O 1
ATOM 6444 N N . VAL A 1 435 ? 10.74882 14.76123 -27.84714 1.000 23.12523 435 VAL A N 1
ATOM 6445 C CA . VAL A 1 435 ? 10.88405 13.30358 -27.79304 1.000 23.28890 435 VAL A CA 1
ATOM 6446 C C . VAL A 1 435 ? 11.65351 12.79826 -29.00589 1.000 26.37466 435 VAL A C 1
ATOM 6447 O O . VAL A 1 435 ? 12.49784 11.89406 -28.88721 1.000 26.27207 435 VAL A O 1
ATOM 6460 N N . MET A 1 436 ? 11.42394 13.40941 -30.18419 1.000 28.36979 436 MET A N 1
ATOM 6461 C CA . MET A 1 436 ? 11.91075 12.86133 -31.46103 1.000 29.49978 436 MET A CA 1
ATOM 6462 C C . MET A 1 436 ? 13.28451 13.38254 -31.89983 1.000 31.45330 436 MET A C 1
ATOM 6463 O O . MET A 1 436 ? 13.98568 12.69317 -32.66933 1.000 33.70702 436 MET A O 1
ATOM 6477 N N . GLU A 1 437 ? 13.70016 14.56199 -31.43198 1.000 31.05452 437 GLU A N 1
ATOM 6478 C CA . GLU A 1 437 ? 14.93941 15.16891 -31.87963 1.000 34.17999 437 GLU A CA 1
ATOM 6479 C C . GLU A 1 437 ? 15.97222 15.46964 -30.80321 1.000 34.86306 437 GLU A C 1
ATOM 6480 O O . GLU A 1 437 ? 17.16799 15.53035 -31.11068 1.000 37.96690 437 GLU A O 1
ATOM 6492 N N . SER A 1 438 ? 15.57194 15.73580 -29.58490 1.000 34.56527 438 SER A N 1
ATOM 6493 C CA . SER A 1 438 ? 16.47843 16.26810 -28.57989 1.000 33.25766 438 SER A CA 1
ATOM 6494 C C . SER A 1 438 ? 17.25674 15.15918 -27.87689 1.000 34.43826 438 SER A C 1
ATOM 6495 O O . SER A 1 438 ? 16.86095 13.99392 -27.86293 1.000 31.31398 438 SER A O 1
ATOM 6503 N N . GLU A 1 439 ? 18.36410 15.56269 -27.24642 1.000 38.39810 439 GLU A N 1
ATOM 6504 C CA . GLU A 1 439 ? 19.17652 14.60798 -26.49989 1.000 41.25057 439 GLU A CA 1
ATOM 6505 C C . GLU A 1 439 ? 18.38503 14.04059 -25.33211 1.000 36.44446 439 GLU A C 1
ATOM 6506 O O . GLU A 1 439 ? 18.46126 12.84094 -25.04739 1.000 36.48477 439 GLU A O 1
ATOM 6518 N N . GLU A 1 440 ? 17.58749 14.88443 -24.66809 1.000 33.62188 440 GLU A N 1
ATOM 6519 C CA . GLU A 1 440 ? 16.68736 14.40701 -23.62492 1.000 32.05154 440 GLU A CA 1
ATOM 6520 C C . GLU A 1 440 ? 15.75216 13.31714 -24.15777 1.000 29.72921 440 GLU A C 1
ATOM 6521 O O . GLU A 1 440 ? 15.46554 12.32545 -23.46420 1.000 30.76185 440 GLU A O 1
ATOM 6533 N N . GLY A 1 441 ? 15.22228 13.50927 -25.36432 1.000 27.80527 441 GLY A N 1
ATOM 6534 C CA . GLY A 1 441 ? 14.37950 12.50540 -25.97582 1.000 28.19897 441 GLY A CA 1
ATOM 6535 C C . GLY A 1 441 ? 15.13139 11.21133 -26.24117 1.000 29.77857 441 GLY A C 1
ATOM 6536 O O . GLY A 1 441 ? 14.59859 10.11781 -26.02052 1.000 30.80549 441 GLY A O 1
ATOM 6540 N N . ARG A 1 442 ? 16.38834 11.31793 -26.63669 1.000 33.61986 442 ARG A N 1
ATOM 6541 C CA . ARG A 1 442 ? 17.16517 10.10395 -26.86639 1.000 39.07505 442 ARG A CA 1
ATOM 6542 C C . ARG A 1 442 ? 17.34285 9.30452 -25.58666 1.000 36.78431 442 ARG A C 1
ATOM 6543 O O . ARG A 1 442 ? 17.22065 8.06880 -25.59923 1.000 35.16187 442 ARG A O 1
ATOM 6564 N N . HIS A 1 443 ? 17.62764 9.97447 -24.46382 1.000 38.13345 443 HIS A N 1
ATOM 6565 C CA . HIS A 1 443 ? 17.75296 9.23830 -23.20785 1.000 39.98404 443 HIS A CA 1
ATOM 6566 C C . HIS A 1 443 ? 16.41526 8.64824 -22.78098 1.000 36.89926 443 HIS A C 1
ATOM 6567 O O . HIS A 1 443 ? 16.35671 7.49826 -22.32119 1.000 38.95321 443 HIS A O 1
ATOM 6581 N N . LEU A 1 444 ? 15.31766 9.40385 -22.93963 1.000 31.99427 444 LEU A N 1
ATOM 6582 C CA . LEU A 1 444 ? 13.98951 8.86317 -22.71734 1.000 31.76012 444 LEU A CA 1
ATOM 6583 C C . LEU A 1 444 ? 13.74403 7.58394 -23.51944 1.000 27.82330 444 LEU A C 1
ATOM 6584 O O . LEU A 1 444 ? 13.24757 6.58156 -22.98782 1.000 26.39547 444 LEU A O 1
ATOM 6600 N N . ARG A 1 445 ? 14.03617 7.63254 -24.82180 1.000 30.26052 445 ARG A N 1
ATOM 6601 C CA . ARG A 1 445 ? 13.82644 6.42914 -25.63375 1.000 30.42492 445 ARG A CA 1
ATOM 6602 C C . ARG A 1 445 ? 14.67967 5.26725 -25.10431 1.000 29.29195 445 ARG A C 1
ATOM 6603 O O . ARG A 1 445 ? 14.22801 4.11933 -25.03497 1.000 27.63258 445 ARG A O 1
ATOM 6624 N N . GLY A 1 446 ? 15.91326 5.55788 -24.71362 1.000 31.34208 446 GLY A N 1
ATOM 6625 C CA . GLY A 1 446 ? 16.78534 4.51421 -24.18364 1.000 33.07165 446 GLY A CA 1
ATOM 6626 C C . GLY A 1 446 ? 16.21896 3.85493 -22.93630 1.000 30.68076 446 GLY A C 1
ATOM 6627 O O . GLY A 1 446 ? 16.34134 2.63307 -22.75068 1.000 32.50389 446 GLY A O 1
ATOM 6631 N N . ARG A 1 447 ? 15.60785 4.65428 -22.05014 1.000 28.03165 447 ARG A N 1
ATOM 6632 C CA . ARG A 1 447 ? 14.97997 4.10228 -20.86856 1.000 27.20999 447 ARG A CA 1
ATOM 6633 C C . ARG A 1 447 ? 13.74293 3.29659 -21.24073 1.000 24.94155 447 ARG A C 1
ATOM 6634 O O . ARG A 1 447 ? 13.49137 2.22518 -20.68632 1.000 25.88555 447 ARG A O 1
ATOM 6655 N N . ALA A 1 448 ? 12.99650 3.76294 -22.24924 1.000 24.49275 448 ALA A N 1
ATOM 6656 C CA . ALA A 1 448 ? 11.85177 2.97908 -22.70422 1.000 23.44873 448 ALA A CA 1
ATOM 6657 C C . ALA A 1 448 ? 12.30500 1.61583 -23.25426 1.000 23.24218 448 ALA A C 1
ATOM 6658 O O . ALA A 1 448 ? 11.63350 0.60104 -23.00419 1.000 21.82148 448 ALA A O 1
ATOM 6665 N N . VAL A 1 449 ? 13.40678 1.60262 -23.97145 1.000 26.51057 449 VAL A N 1
ATOM 6666 C CA . VAL A 1 449 ? 13.90457 0.35584 -24.58705 1.000 28.46289 449 VAL A CA 1
ATOM 6667 C C . VAL A 1 449 ? 14.33932 -0.59764 -23.49156 1.000 29.49728 449 VAL A C 1
ATOM 6668 O O . VAL A 1 449 ? 14.07100 -1.80962 -23.55298 1.000 27.58813 449 VAL A O 1
ATOM 6681 N N . ALA A 1 450 ? 14.99412 -0.06204 -22.45963 1.000 30.98964 450 ALA A N 1
ATOM 6682 C CA . ALA A 1 450 ? 15.31019 -0.85883 -21.27331 1.000 31.80559 450 ALA A CA 1
ATOM 6683 C C . ALA A 1 450 ? 14.07074 -1.48319 -20.66003 1.000 28.26413 450 ALA A C 1
ATOM 6684 O O . ALA A 1 450 ? 14.06809 -2.66252 -20.28130 1.000 28.19566 450 ALA A O 1
ATOM 6691 N N . LEU A 1 451 ? 12.98327 -0.70434 -20.50478 1.000 24.36046 451 LEU A N 1
ATOM 6692 C CA . LEU A 1 451 ? 11.79585 -1.29522 -19.94510 1.000 22.56551 451 LEU A CA 1
ATOM 6693 C C . LEU A 1 451 ? 11.20898 -2.34502 -20.88097 1.000 22.48364 451 LEU A C 1
ATOM 6694 O O . LEU A 1 451 ? 10.66091 -3.34159 -20.43795 1.000 23.87051 451 LEU A O 1
ATOM 6710 N N . LYS A 1 452 ? 11.28479 -2.12007 -22.18274 1.000 21.94707 452 LYS A N 1
ATOM 6711 C CA . LYS A 1 452 ? 10.85923 -3.13204 -23.13747 1.000 21.09622 452 LYS A CA 1
ATOM 6712 C C . LYS A 1 452 ? 11.61931 -4.40601 -22.89071 1.000 21.33355 452 LYS A C 1
ATOM 6713 O O . LYS A 1 452 ? 11.06131 -5.51431 -22.85977 1.000 21.21357 452 LYS A O 1
ATOM 6732 N N . ASN A 1 453 ? 12.91832 -4.28157 -22.72183 1.000 22.30630 453 ASN A N 1
ATOM 6733 C CA . ASN A 1 453 ? 13.68841 -5.49547 -22.50253 1.000 24.26608 453 ASN A CA 1
ATOM 6734 C C . ASN A 1 453 ? 13.21413 -6.19817 -21.22708 1.000 22.80021 453 ASN A C 1
ATOM 6735 O O . ASN A 1 453 ? 13.20475 -7.44653 -21.14168 1.000 25.04699 453 ASN A O 1
ATOM 6746 N N . GLU A 1 454 ? 12.87915 -5.42555 -20.19681 1.000 22.17957 454 GLU A N 1
ATOM 6747 C CA . GLU A 1 454 ? 12.40484 -6.06969 -18.96837 1.000 21.06606 454 GLU A CA 1
ATOM 6748 C C . GLU A 1 454 ? 11.06184 -6.71562 -19.16015 1.000 20.18052 454 GLU A C 1
ATOM 6749 O O . GLU A 1 454 ? 10.78832 -7.71915 -18.53371 1.000 20.03386 454 GLU A O 1
ATOM 6761 N N . ALA A 1 455 ? 10.21110 -6.10017 -19.95966 1.000 21.07393 455 ALA A N 1
ATOM 6762 C CA . ALA A 1 455 ? 8.89362 -6.70440 -20.25303 1.000 21.90811 455 ALA A CA 1
ATOM 6763 C C . ALA A 1 455 ? 9.08201 -8.03576 -20.94879 1.000 23.97479 455 ALA A C 1
ATOM 6764 O O . ALA A 1 455 ? 8.39150 -9.01417 -20.62135 1.000 24.54834 455 ALA A O 1
ATOM 6771 N N . GLN A 1 456 ? 10.04842 -8.11287 -21.85420 1.000 22.71091 456 GLN A N 1
ATOM 6772 C CA . GLN A 1 456 ? 10.27456 -9.32486 -22.61530 1.000 25.13198 456 GLN A CA 1
ATOM 6773 C C . GLN A 1 456 ? 10.84484 -10.38615 -21.70219 1.000 25.28114 456 GLN A C 1
ATOM 6774 O O . GLN A 1 456 ? 10.42539 -11.54624 -21.74422 1.000 26.63277 456 GLN A O 1
ATOM 6788 N N . ALA A 1 457 ? 11.71248 -9.99002 -20.76559 1.000 23.17114 457 ALA A N 1
ATOM 6789 C CA . ALA A 1 457 ? 12.21604 -10.92457 -19.79094 1.000 24.08177 457 ALA A CA 1
ATOM 6790 C C . ALA A 1 457 ? 11.09450 -11.48031 -18.94713 1.000 22.93104 457 ALA A C 1
ATOM 6791 O O . ALA A 1 457 ? 11.14327 -12.65866 -18.54725 1.000 24.92565 457 ALA A O 1
ATOM 6798 N N . ALA A 1 458 ? 10.11049 -10.63622 -18.62483 1.000 21.50534 458 ALA A N 1
ATOM 6799 C CA . ALA A 1 458 ? 9.04301 -11.08097 -17.77029 1.000 21.44807 458 ALA A CA 1
ATOM 6800 C C . ALA A 1 458 ? 8.26325 -12.17844 -18.43830 1.000 23.46702 458 ALA A C 1
ATOM 6801 O O . ALA A 1 458 ? 7.74945 -13.06827 -17.74447 1.000 23.76649 458 ALA A O 1
ATOM 6808 N N . LEU A 1 459 ? 8.14865 -12.09157 -19.77541 1.000 25.79832 459 LEU A N 1
ATOM 6809 C CA . LEU A 1 459 ? 7.29396 -12.98834 -20.53804 1.000 26.78245 459 LEU A CA 1
ATOM 6810 C C . LEU A 1 459 ? 8.01168 -14.21624 -21.07334 1.000 28.61557 459 LEU A C 1
ATOM 6811 O O . LEU A 1 459 ? 7.33841 -15.07280 -21.65818 1.000 30.78481 459 LEU A O 1
ATOM 6827 N N . ARG A 1 460 ? 9.28898 -14.38276 -20.76876 1.000 28.88652 460 ARG A N 1
ATOM 6828 C CA . ARG A 1 460 ? 9.99412 -15.50260 -21.38517 1.000 34.62719 460 ARG A CA 1
ATOM 6829 C C . ARG A 1 460 ? 9.61826 -16.79529 -20.70961 1.000 31.61960 460 ARG A C 1
ATOM 6830 O O . ARG A 1 460 ? 9.12492 -16.85851 -19.57535 1.000 29.90075 460 ARG A O 1
ATOM 6851 N N . ASP A 1 461 ? 9.87655 -17.88547 -21.42098 1.000 34.57110 461 ASP A N 1
ATOM 6852 C CA . ASP A 1 461 ? 9.53978 -19.15118 -20.82855 1.000 40.87188 461 ASP A CA 1
ATOM 6853 C C . ASP A 1 461 ? 10.25590 -19.28020 -19.49902 1.000 38.59165 461 ASP A C 1
ATOM 6854 O O . ASP A 1 461 ? 11.46393 -19.04007 -19.39704 1.000 36.85855 461 ASP A O 1
ATOM 6863 N N . ASP A 1 462 ? 9.53202 -19.71130 -18.49323 1.000 40.69446 462 ASP A N 1
ATOM 6864 C CA . ASP A 1 462 ? 10.03897 -19.85312 -17.14437 1.000 45.90677 462 ASP A CA 1
ATOM 6865 C C . ASP A 1 462 ? 10.511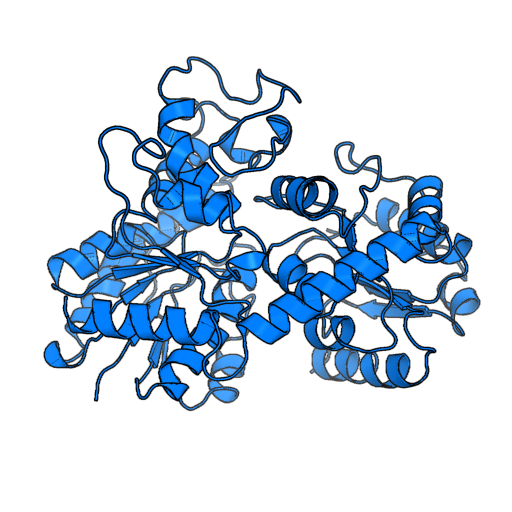57 -18.52333 -16.57639 1.000 37.58546 462 ASP A C 1
ATOM 6866 O O . ASP A 1 462 ? 11.31726 -18.50958 -15.64772 1.000 38.11373 462 ASP A O 1
ATOM 6875 N N . GLY A 1 463 ? 9.99531 -17.40543 -17.12683 1.000 29.67369 463 GLY A N 1
ATOM 6876 C CA . GLY A 1 463 ? 10.25842 -16.06231 -16.60958 1.000 26.86887 463 GLY A CA 1
ATOM 6877 C C . GLY A 1 463 ? 9.30158 -15.67132 -15.50284 1.000 28.08916 463 GLY A C 1
ATOM 6878 O O . GLY A 1 463 ? 8.42901 -16.39279 -15.11028 1.000 27.94936 463 GLY A O 1
ATOM 6882 N N . PRO A 1 464 ? 9.53538 -14.47880 -14.94829 1.000 28.78408 464 PRO A N 1
ATOM 6883 C CA . PRO A 1 464 ? 8.77645 -14.05669 -13.74175 1.000 28.28149 464 PRO A CA 1
ATOM 6884 C C . PRO A 1 464 ? 7.25847 -14.12688 -13.87897 1.000 26.83544 464 PRO A C 1
ATOM 6885 O O . PRO A 1 464 ? 6.55906 -14.50908 -12.93512 1.000 26.60206 464 PRO A O 1
ATOM 6896 N N . SER A 1 465 ? 6.72475 -13.75990 -15.02650 1.000 27.38613 465 SER A N 1
ATOM 6897 C CA . SER A 1 465 ? 5.25785 -13.75915 -15.10487 1.000 28.24150 465 SER A CA 1
ATOM 6898 C C . SER A 1 465 ? 4.71463 -15.17715 -15.31864 1.000 24.84284 465 SER A C 1
ATOM 6899 O O . SER A 1 465 ? 3.65326 -15.51938 -14.77784 1.000 24.76468 465 SER A O 1
ATOM 6907 N N . GLU A 1 466 ? 5.44511 -16.07345 -15.98741 1.000 23.67966 466 GLU A N 1
ATOM 6908 C CA . GLU A 1 466 ? 5.01183 -17.45624 -16.00163 1.000 28.37503 466 GLU A CA 1
ATOM 6909 C C . GLU A 1 466 ? 5.17542 -18.06866 -14.61230 1.000 24.61711 466 GLU A C 1
ATOM 6910 O O . GLU A 1 466 ? 4.33176 -18.85779 -14.17366 1.000 24.28351 466 GLU A O 1
ATOM 6922 N N . THR A 1 467 ? 6.27877 -17.75134 -13.91654 1.000 25.37842 467 THR A N 1
ATOM 6923 C CA . THR A 1 467 ? 6.46730 -18.29392 -12.57296 1.000 26.43712 467 THR A CA 1
ATOM 6924 C C . THR A 1 467 ? 5.35354 -17.80996 -11.65239 1.000 22.91946 467 THR A C 1
ATOM 6925 O O . THR A 1 467 ? 4.79181 -18.57666 -10.85534 1.000 22.79799 467 THR A O 1
ATOM 6936 N N . SER A 1 468 ? 4.93751 -16.56093 -11.84817 1.000 22.95715 468 SER A N 1
ATOM 6937 C CA . SER A 1 468 ? 3.87766 -16.03499 -10.98291 1.000 23.11950 468 SER A CA 1
ATOM 6938 C C . SER A 1 468 ? 2.55039 -16.72030 -11.27737 1.000 21.48593 468 SER A C 1
ATOM 6939 O O . SER A 1 468 ? 1.79691 -17.09704 -10.35247 1.000 22.76682 468 SER A O 1
ATOM 6947 N N . PHE A 1 469 ? 2.27925 -16.93169 -12.56793 1.000 21.74017 469 PHE A N 1
ATOM 6948 C CA . PHE A 1 469 ? 1.04558 -17.57889 -12.93544 1.000 20.99725 469 PHE A CA 1
ATOM 6949 C C . PHE A 1 469 ? 1.02889 -19.01048 -12.41212 1.000 20.90777 469 PHE A C 1
ATOM 6950 O O . PHE A 1 469 ? -0.01099 -19.49251 -11.89582 1.000 22.45717 469 PHE A O 1
ATOM 6967 N N . ALA A 1 470 ? 2.19194 -19.68170 -12.48935 1.000 22.20954 470 ALA A N 1
ATOM 6968 C CA . ALA A 1 470 ? 2.28109 -21.01212 -11.91163 1.000 23.89293 470 ALA A CA 1
ATOM 6969 C C . ALA A 1 470 ? 2.04905 -21.01601 -10.39916 1.000 25.19954 470 ALA A C 1
ATOM 6970 O O . ALA A 1 470 ? 1.51062 -21.99917 -9.86551 1.000 27.59293 470 ALA A O 1
ATOM 6977 N N . ARG A 1 471 ? 2.55719 -20.00180 -9.67058 1.000 24.10546 471 ARG A N 1
ATOM 6978 C CA . ARG A 1 471 ? 2.35233 -19.94125 -8.22868 1.000 25.00125 471 ARG A CA 1
ATOM 6979 C C . ARG A 1 471 ? 0.86368 -19.74358 -7.92932 1.000 21.63943 471 ARG A C 1
ATOM 6980 O O . ARG A 1 471 ? 0.30431 -20.40169 -7.04750 1.000 23.35133 471 ARG A O 1
ATOM 7001 N N . PHE A 1 472 ? 0.18564 -18.93582 -8.74400 1.000 19.81165 472 PHE A N 1
ATOM 7002 C CA . PHE A 1 472 ? -1.26134 -18.75565 -8.61257 1.000 20.94126 472 PHE A CA 1
ATOM 7003 C C . PHE A 1 472 ? -2.01266 -20.05661 -8.84670 1.000 21.85467 472 PHE A C 1
ATOM 7004 O O . PHE A 1 472 ? -2.89744 -20.42925 -8.05980 1.000 23.62932 472 PHE A O 1
ATOM 7021 N N . LEU A 1 473 ? -1.61494 -20.81293 -9.89289 1.000 24.23132 473 LEU A N 1
ATOM 7022 C CA . LEU A 1 473 ? -2.27815 -22.08576 -10.15365 1.000 26.02851 473 LEU A CA 1
ATOM 7023 C C . LEU A 1 473 ? -2.13041 -23.05382 -9.00530 1.000 25.92712 473 LEU A C 1
ATOM 7024 O O . LEU A 1 473 ? -3.08064 -23.76321 -8.67647 1.000 27.19844 473 LEU A O 1
ATOM 7040 N N . PHE A 1 474 ? -0.92831 -23.14581 -8.41493 1.000 24.82675 474 PHE A N 1
ATOM 7041 C CA . PHE A 1 474 ? -0.67152 -24.00542 -7.23136 1.000 27.71502 474 PHE A CA 1
ATOM 7042 C C . PHE A 1 474 ? -1.56196 -23.57523 -6.07033 1.000 25.23308 474 PHE A C 1
ATOM 7043 O O . PHE A 1 474 ? -2.25351 -24.37801 -5.42862 1.000 24.98862 474 PHE A O 1
ATOM 7060 N N . ASP A 1 475 ? -1.54798 -22.29045 -5.78267 1.000 23.64815 475 ASP A N 1
ATOM 7061 C CA . ASP A 1 475 ? -2.30420 -21.78715 -4.66749 1.000 24.01735 475 ASP A CA 1
ATOM 7062 C C . ASP A 1 475 ? -3.79346 -22.06887 -4.84888 1.000 24.73161 475 ASP A C 1
ATOM 7063 O O . ASP A 1 475 ? -4.45602 -22.49004 -3.89959 1.000 25.44785 475 ASP A O 1
ATOM 7072 N N . ALA A 1 476 ? -4.33682 -21.83127 -6.06468 1.000 21.97466 476 ALA A N 1
ATOM 7073 C CA . ALA A 1 476 ? -5.77122 -22.01765 -6.29416 1.000 24.66962 476 ALA A CA 1
ATOM 7074 C C . ALA A 1 476 ? -6.17277 -23.48297 -6.19121 1.000 25.45090 476 ALA A C 1
ATOM 7075 O O . ALA A 1 476 ? -7.22723 -23.80020 -5.63748 1.000 26.29897 476 ALA A O 1
ATOM 7082 N N . LYS A 1 477 ? -5.34853 -24.37423 -6.71117 1.000 27.31842 477 LYS A N 1
ATOM 7083 C CA . LYS A 1 477 ? -5.64499 -25.79547 -6.57057 1.000 32.16692 477 LYS A CA 1
ATOM 7084 C C . LYS A 1 477 ? -5.65630 -26.16474 -5.10492 1.000 32.11214 477 LYS A C 1
ATOM 7085 O O . LYS A 1 477 ? -6.52540 -26.91160 -4.62856 1.000 34.47779 477 LYS A O 1
ATOM 7104 N N . ASN A 1 478 ? -4.74332 -25.60157 -4.34565 1.000 29.71812 478 ASN A N 1
ATOM 7105 C CA . ASN A 1 478 ? -4.63171 -26.05928 -2.97292 1.000 30.31410 478 ASN A CA 1
ATOM 7106 C C . ASN A 1 478 ? -5.73537 -25.47492 -2.07389 1.000 31.76223 478 ASN A C 1
ATOM 7107 O O . ASN A 1 478 ? -5.95989 -25.98380 -0.96033 1.000 33.72407 478 ASN A O 1
ATOM 7118 N N . LEU A 1 479 ? -6.46853 -24.44724 -2.55681 1.000 31.99956 479 LEU A N 1
ATOM 7119 C CA . LEU A 1 479 ? -7.56357 -23.87682 -1.78105 1.000 34.51866 479 LEU A CA 1
ATOM 7120 C C . LEU A 1 479 ? -8.95049 -24.55323 -1.80783 1.000 39.34491 479 LEU A C 1
ATOM 7121 O O . LEU A 1 479 ? -9.40745 -25.08204 -2.84704 1.000 43.62543 479 LEU A O 1
#

Secondary structure (DSSP, 8-state):
--EEEEEPPSSHHHHHHHHHHHHHHHHTT-EEEEEE----TTSTTTT-S-HHHHHHH-TTSEEEEPPP---GGG--TT--HHHHHHHHHHHTHHHHHHHHHTS-GGGEEEEEEETT-GGGHHHHHHHT--EEEEE-S-HHHHHHHHHHHHHHHT-SS-GGGGTTPEE--TTS--EEGGGS-GGGGS-GGG-HHHHHHHHHHGGGGSSSEEEESS-GGGSHHHHHHHTSTTSSTT-PPPPEEE-------HHHHHHHHHHHHHTTSPTT-EEEEE-TTT----HHHHHHHHHHHHHH--EEEEEEPPP---S-TTHHHHTTTTEEEEES---HHHHHTSTTEEEEEE---HHHHHHHHHHT--EEE---STTHHHHHHIIIIIS--EEE-TTTTTT---HHHHHHHHHHHHHSHHHHHHHHHHHHHHHHHHHHHSTTSHHHHHHHHHHHHHHH-

Organism: Zea mays (NCBI:txid4577)

Nearest PDB structures (foldseek):
  7q3s-assembly1_A  TM=1.002E+00  e=5.721E-96  Zea mays
  8wvd-assembly1_A  TM=8.060E-01  e=7.087E-34  Siraitia grosvenorii
  5tmb-assembly1_A  TM=7.714E-01  e=7.953E-30  Oryza sativa Japonica Group
  6bk2-assembly1_A  TM=7.967E-01  e=3.520E-29  Oryza sativa Japonica Group
  6bk3-assembly1_A  TM=8.204E-01  e=4.364E-28  Oryza sativa Japonica Group

InterPro domains:
  IPR002213 UDP-glucuronosyl/UDP-glucosyltransferase [PF00201] (270-417)
  IPR002213 UDP-glucuronosyl/UDP-glucosyltransferase [cd03784] (7-460)
  IPR035595 UDP-glycosyltransferase family, conserved site [PS00375] (353-396)
  IPR050481 UDP-glycosyltransferase, plant-type [PTHR48048] (6-471)

B-factor: mean 34.83, std 15.67, range [12.75, 125.55]

Foldseek 3Di:
DAEEEEAWAFDCLTVFLVLLVCVVCVVVPHQYEYEYEAAPPPAPRGCLDVVVVVCVVPVSYHYHYFDADDQPVVCDPPDDSVVSSLVRLVRCLVSVLVVCVVDPLVRYLAYEYELSNLVNQVSCVVSVGFYAYEYSFDLLVVLCLLCVCVVLVVDPFFLVVQPQPWDDTFQADTGGSCLAFPQCRGRVVVHVCNVSVSVRNNSNQVTQEYEYQAFCVLRVRSQVLLQDCVSRPPDGTHYYFDQDVRAGVLQVVQQVVVVVVLVVADFLFEEEEDEDSDDAAALVQLQQLLLLVVVLVTAYEYEHEDPCCSYPPCSCVVCVVRYHYDYDDYPLLCQLLRRRHNAYAYLQDRNSVVSNLLNLHAYEYQHDGDSSSSSVCCRCPVQNQYDYQPCSVPRHGGSVSSNVRVCCLRPDPSNVVSSVSSVVSNVVNVQCPDVVHRSSVSVVVVSVSSVVD

Solvent-accessible surface area: 18819 Å² total; per-residue (Å²): 143,68,9,0,1,0,2,4,1,13,4,23,28,34,14,46,1,0,12,34,0,0,89,8,0,56,157,64,48,14,51,3,16,0,0,12,6,37,11,0,63,88,9,56,22,57,160,52,18,84,36,126,168,22,34,84,76,17,116,72,10,78,43,57,78,4,63,119,17,108,60,89,97,32,46,75,136,84,51,69,65,36,14,10,6,1,26,0,6,98,91,7,24,32,30,0,32,144,33,2,143,83,24,67,103,134,102,9,14,0,0,0,0,2,6,22,6,1,23,1,12,74,9,0,71,129,23,51,6,17,5,1,5,2,0,5,6,0,0,5,0,0,0,2,5,9,22,5,51,70,61,17,98,54,55,212,36,4,1,121,114,49,36,101,71,75,10,127,16,61,20,14,39,68,2,32,0,31,11,4,8,116,43,1,17,52,29,23,120,111,48,107,13,0,101,11,8,14,30,2,11,78,47,0,8,62,22,32,0,0,0,0,0,0,1,66,64,21,12,31,84,2,4,108,4,5,160,32,110,159,7,26,102,92,92,145,22,23,55,12,1,8,5,0,3,14,40,45,158,178,37,58,99,12,108,125,89,0,35,48,45,0,94,145,24,72,141,68,19,0,0,0,0,13,9,13,31,70,8,21,13,57,31,109,10,2,95,7,0,0,39,0,0,34,131,0,43,26,71,0,0,1,9,5,54,80,50,108,116,35,36,38,165,31,0,96,115,109,2,140,123,64,9,27,35,8,157,52,114,6,16,27,25,49,0,2,148,25,91,4,4,0,0,0,0,0,14,1,10,8,26,10,0,0,18,0,2,22,18,6,6,0,1,0,0,15,5,56,75,38,16,6,10,1,0,8,1,6,0,27,121,38,22,10,1,4,14,62,0,108,21,34,88,102,74,72,1,144,21,107,15,0,39,40,35,0,84,44,1,31,86,33,95,100,0,124,118,23,35,40,131,2,52,45,18,55,82,68,0,94,57,3,67,144,107,134,9,76,1,30,82,25,1,48,102,0,32,123,35,3,142,82,129

Radius of gyration: 21.83 Å; Cα contacts (8 Å, |Δi|>4): 891; chains: 1; bounding box: 55×57×60 Å